Protein AF-0000000070552079 (afdb_homodimer)

Structure (mmCIF, N/CA/C/O backbone):
data_AF-0000000070552079-model_v1
#
loop_
_entity.id
_entity.type
_entity.pdbx_description
1 polymer 'Pyruvate carboxyltransferase domain-containing protein'
#
loop_
_atom_site.group_PDB
_atom_site.id
_atom_site.type_symbol
_atom_site.label_atom_id
_atom_site.label_alt_id
_atom_site.label_comp_id
_atom_site.label_asym_id
_atom_site.label_entity_id
_atom_site.label_seq_id
_atom_site.pdbx_PDB_ins_code
_atom_site.Cartn_x
_atom_site.Cartn_y
_atom_site.Cartn_z
_atom_site.occupancy
_atom_site.B_iso_or_equiv
_atom_site.auth_seq_id
_atom_site.auth_comp_id
_atom_site.auth_asym_id
_atom_site.auth_atom_id
_atom_site.pdbx_PDB_model_num
ATOM 1 N N . MET A 1 1 ? 17.562 -2.775 16.984 1 64.88 1 MET A N 1
ATOM 2 C CA . MET A 1 1 ? 16.312 -2.305 16.375 1 64.88 1 MET A CA 1
ATOM 3 C C . MET A 1 1 ? 15.328 -1.868 17.453 1 64.88 1 MET A C 1
ATOM 5 O O . MET A 1 1 ? 15.227 -2.498 18.5 1 64.88 1 MET A O 1
ATOM 9 N N . ALA A 1 2 ? 14.758 -0.76 17.203 1 71.62 2 ALA A N 1
ATOM 10 C CA . ALA A 1 2 ? 13.82 -0.249 18.203 1 71.62 2 ALA A CA 1
ATOM 11 C C . ALA A 1 2 ? 12.727 -1.27 18.5 1 71.62 2 ALA A C 1
ATOM 13 O O . ALA A 1 2 ? 12.219 -1.928 17.594 1 71.62 2 ALA A O 1
ATOM 14 N N . GLU A 1 3 ? 12.414 -1.335 19.703 1 82.12 3 GLU A N 1
ATOM 15 C CA . GLU A 1 3 ? 11.375 -2.256 20.156 1 82.12 3 GLU A CA 1
ATOM 16 C C . GLU A 1 3 ? 9.984 -1.664 19.953 1 82.12 3 GLU A C 1
ATOM 18 O O . GLU A 1 3 ? 9.797 -0.453 20.078 1 82.12 3 GLU A O 1
ATOM 23 N N . ASN A 1 4 ? 9.047 -2.496 19.641 1 87.38 4 ASN A N 1
ATOM 24 C CA . ASN A 1 4 ? 7.66 -2.072 19.484 1 87.38 4 ASN A CA 1
ATOM 25 C C . ASN A 1 4 ? 7.066 -1.592 20.797 1 87.38 4 ASN A C 1
ATOM 27 O O . ASN A 1 4 ? 7.332 -2.176 21.859 1 87.38 4 ASN A O 1
ATOM 31 N N . ARG A 1 5 ? 6.426 -0.387 20.656 1 84.12 5 ARG A N 1
ATOM 32 C CA . ARG A 1 5 ? 5.668 0.12 21.797 1 84.12 5 ARG A CA 1
ATOM 33 C C . ARG A 1 5 ? 4.219 -0.35 21.734 1 84.12 5 ARG A C 1
ATOM 35 O O . ARG A 1 5 ? 3.33 0.406 21.344 1 84.12 5 ARG A O 1
ATOM 42 N N . GLY A 1 6 ? 3.99 -1.699 21.797 1 79.12 6 GLY A N 1
ATOM 43 C CA . GLY A 1 6 ? 2.684 -2.328 21.703 1 79.12 6 GLY A CA 1
ATOM 44 C C . GLY A 1 6 ? 2.529 -3.213 20.484 1 79.12 6 GLY A C 1
ATOM 45 O O . GLY A 1 6 ? 3.484 -3.412 19.734 1 79.12 6 GLY A O 1
ATOM 46 N N . ASN A 1 7 ? 1.307 -3.807 20.469 1 79.38 7 ASN A N 1
ATOM 47 C CA . ASN A 1 7 ? 0.951 -4.617 19.312 1 79.38 7 ASN A CA 1
ATOM 48 C C . ASN A 1 7 ? -0.339 -4.129 18.656 1 79.38 7 ASN A C 1
ATOM 50 O O . ASN A 1 7 ? -0.848 -3.059 19 1 79.38 7 ASN A O 1
ATOM 54 N N . LEU A 1 8 ? -0.778 -4.777 17.641 1 80.81 8 LEU A N 1
ATOM 55 C CA . LEU A 1 8 ? -1.913 -4.344 16.828 1 80.81 8 LEU A CA 1
ATOM 56 C C . LEU A 1 8 ? -3.162 -4.184 17.688 1 80.81 8 LEU A C 1
ATOM 58 O O . LEU A 1 8 ? -4.055 -3.4 17.344 1 80.81 8 LEU A O 1
ATOM 62 N N . THR A 1 9 ? -3.188 -4.82 18.797 1 79.62 9 THR A N 1
ATOM 63 C CA . THR A 1 9 ? -4.406 -4.812 19.594 1 79.62 9 THR A CA 1
ATOM 64 C C . THR A 1 9 ? -4.258 -3.881 20.797 1 79.62 9 THR A C 1
ATOM 66 O O . THR A 1 9 ? -5.227 -3.631 21.516 1 79.62 9 THR A O 1
ATOM 69 N N . SER A 1 10 ? -3.068 -3.367 20.938 1 83.19 10 SER A N 1
ATOM 70 C CA . SER A 1 10 ? -2.824 -2.521 22.094 1 83.19 10 SER A CA 1
ATOM 71 C C . SER A 1 10 ? -3.383 -1.118 21.891 1 83.19 10 SER A C 1
ATOM 73 O O . SER A 1 10 ? -3.371 -0.6 20.781 1 83.19 10 SER A O 1
ATOM 75 N N . TYR A 1 11 ? -3.869 -0.611 23.031 1 84 11 TYR A N 1
ATOM 76 C CA . TYR A 1 11 ? -4.324 0.774 23.062 1 84 11 TYR A CA 1
ATOM 77 C C . TYR A 1 11 ? -3.18 1.72 23.406 1 84 11 TYR A C 1
ATOM 79 O O . TYR A 1 11 ? -2.5 1.546 24.422 1 84 11 TYR A O 1
ATOM 87 N N . ARG A 1 12 ? -2.93 2.652 22.547 1 88.44 12 ARG A N 1
ATOM 88 C CA . ARG A 1 12 ? -1.963 3.723 22.766 1 88.44 12 ARG A CA 1
ATOM 89 C C . ARG A 1 12 ? -2.66 5.074 22.891 1 88.44 12 ARG A C 1
ATOM 91 O O . ARG A 1 12 ? -3.061 5.672 21.891 1 88.44 12 ARG A O 1
ATOM 98 N N . PRO A 1 13 ? -2.746 5.598 24.062 1 89.81 13 PRO A N 1
ATOM 99 C CA . PRO A 1 13 ? -3.521 6.82 24.297 1 89.81 13 PRO A CA 1
ATOM 100 C C . PRO A 1 13 ? -2.855 8.062 23.703 1 89.81 13 PRO A C 1
ATOM 102 O O . PRO A 1 13 ? -3.512 9.086 23.516 1 89.81 13 PRO A O 1
ATOM 105 N N . ASP A 1 14 ? -1.531 7.984 23.453 1 93.44 14 ASP A N 1
ATOM 106 C CA . ASP A 1 14 ? -0.79 9.148 22.984 1 93.44 14 ASP A CA 1
ATOM 107 C C . ASP A 1 14 ? -0.999 9.375 21.484 1 93.44 14 ASP A C 1
ATOM 109 O O . ASP A 1 14 ? -0.634 10.422 20.953 1 93.44 14 ASP A O 1
ATOM 113 N N . ILE A 1 15 ? -1.646 8.438 20.766 1 96.31 15 ILE A N 1
ATOM 114 C CA . ILE A 1 15 ? -1.804 8.516 19.328 1 96.31 15 ILE A CA 1
ATOM 115 C C . ILE A 1 15 ? -2.82 9.602 18.969 1 96.31 15 ILE A C 1
ATOM 117 O O . ILE A 1 15 ? -3.9 9.656 19.562 1 96.31 15 ILE A O 1
ATOM 121 N N . LYS A 1 16 ? -2.418 10.445 18.062 1 98.19 16 LYS A N 1
ATOM 122 C CA . LYS A 1 16 ? -3.281 11.469 17.484 1 98.19 16 LYS A CA 1
ATOM 123 C C . LYS A 1 16 ? -3.273 11.383 15.961 1 98.19 16 LYS A C 1
ATOM 125 O O . LYS A 1 16 ? -2.268 11 15.359 1 98.19 16 LYS A O 1
ATOM 130 N N . VAL A 1 17 ? -4.426 11.727 15.383 1 98.81 17 VAL A N 1
ATOM 131 C CA . VAL A 1 17 ? -4.547 11.719 13.93 1 98.81 17 VAL A CA 1
ATOM 132 C C . VAL A 1 17 ? -4.723 13.141 13.414 1 98.81 17 VAL A C 1
ATOM 134 O O . VAL A 1 17 ? -5.5 13.922 13.977 1 98.81 17 VAL A O 1
ATOM 137 N N . MET A 1 18 ? -3.924 13.508 12.422 1 98.88 18 MET A N 1
ATOM 138 C CA . MET A 1 18 ? -3.986 14.781 11.719 1 98.88 18 MET A CA 1
ATOM 139 C C . MET A 1 18 ? -4.527 14.602 10.305 1 98.88 18 MET A C 1
ATOM 141 O O . MET A 1 18 ? -3.934 13.891 9.492 1 98.88 18 MET A O 1
ATOM 145 N N . ASP A 1 19 ? -5.652 15.242 10.016 1 98.94 19 ASP A N 1
ATOM 146 C CA . ASP A 1 19 ? -6.184 15.242 8.656 1 98.94 19 ASP A CA 1
ATOM 147 C C . ASP A 1 19 ? -5.562 16.375 7.832 1 98.94 19 ASP A C 1
ATOM 149 O O . ASP A 1 19 ? -5.688 17.547 8.18 1 98.94 19 ASP A O 1
ATOM 153 N N . CYS A 1 20 ? -4.926 15.977 6.773 1 98.81 20 CYS A N 1
ATOM 154 C CA . CYS A 1 20 ? -4.289 16.969 5.914 1 98.81 20 CYS A CA 1
ATOM 155 C C . CYS A 1 20 ? -4.965 17.016 4.547 1 98.81 20 CYS A C 1
ATOM 157 O O . CYS A 1 20 ? -4.344 17.406 3.559 1 98.81 20 CYS A O 1
ATOM 159 N N . THR A 1 21 ? -6.219 16.656 4.422 1 98.94 21 THR A N 1
ATOM 160 C CA . THR A 1 21 ? -6.93 16.531 3.152 1 98.94 21 THR A CA 1
ATOM 161 C C . THR A 1 21 ? -6.945 17.875 2.42 1 98.94 21 THR A C 1
ATOM 163 O O . THR A 1 21 ? -6.605 17.953 1.236 1 98.94 21 THR A O 1
ATOM 166 N N . LEU A 1 22 ? -7.301 18.953 3.092 1 98.88 22 LEU A N 1
ATOM 167 C CA . LEU A 1 22 ? -7.406 20.25 2.447 1 98.88 22 LEU A CA 1
ATOM 168 C C . LEU A 1 22 ? -6.031 20.766 2.037 1 98.88 22 LEU A C 1
ATOM 170 O O . LEU A 1 22 ? -5.848 21.234 0.909 1 98.88 22 LEU A O 1
ATOM 174 N N . ARG A 1 23 ? -5.113 20.641 2.969 1 98.81 23 ARG A N 1
ATOM 175 C CA . ARG A 1 23 ? -3.803 21.219 2.711 1 98.81 23 ARG A CA 1
ATOM 176 C C . ARG A 1 23 ? -3.076 20.469 1.602 1 98.81 23 ARG A C 1
ATOM 178 O O . ARG A 1 23 ? -2.684 21.062 0.597 1 98.81 23 ARG A O 1
ATOM 185 N N . ASP A 1 24 ? -2.908 19.188 1.756 1 98.69 24 ASP A N 1
ATOM 186 C CA . ASP A 1 24 ? -2.158 18.438 0.755 1 98.69 24 ASP A CA 1
ATOM 187 C C . ASP A 1 24 ? -3.004 18.188 -0.494 1 98.69 24 ASP A C 1
ATOM 189 O O . ASP A 1 24 ? -2.486 18.219 -1.612 1 98.69 24 ASP A O 1
ATOM 193 N N . GLY A 1 25 ? -4.312 17.938 -0.3 1 98.56 25 GLY A N 1
ATOM 194 C CA . GLY A 1 25 ? -5.227 17.797 -1.422 1 98.56 25 GLY A CA 1
ATOM 195 C C . GLY A 1 25 ? -5.348 19.047 -2.27 1 98.56 25 GLY A C 1
ATOM 196 O O . GLY A 1 25 ? -5.582 18.953 -3.477 1 98.56 25 GLY A O 1
ATOM 197 N N . GLY A 1 26 ? -5.16 20.203 -1.646 1 98.38 26 GLY A N 1
ATOM 198 C CA . GLY A 1 26 ? -5.203 21.469 -2.361 1 98.38 26 GLY A CA 1
ATOM 199 C C . GLY A 1 26 ? -4.184 21.547 -3.48 1 98.38 26 GLY A C 1
ATOM 200 O O . GLY A 1 26 ? -4.371 22.297 -4.441 1 98.38 26 GLY A O 1
ATOM 201 N N . LEU A 1 27 ? -3.184 20.766 -3.408 1 97.44 27 LEU A N 1
ATOM 202 C CA . LEU A 1 27 ? -2.121 20.797 -4.406 1 97.44 27 LEU A CA 1
ATOM 203 C C . LEU A 1 27 ? -2.582 20.141 -5.707 1 97.44 27 LEU A C 1
ATOM 205 O O . LEU A 1 27 ? -1.94 20.297 -6.746 1 97.44 27 LEU A O 1
ATOM 209 N N . VAL A 1 28 ? -3.707 19.438 -5.691 1 96.69 28 VAL A N 1
ATOM 210 C CA . VAL A 1 28 ? -4.125 18.766 -6.922 1 96.69 28 VAL A CA 1
ATOM 211 C C . VAL A 1 28 ? -5.328 19.5 -7.52 1 96.69 28 VAL A C 1
ATOM 213 O O . VAL A 1 28 ? -5.691 19.266 -8.672 1 96.69 28 VAL A O 1
ATOM 216 N N . ASN A 1 29 ? -5.996 20.391 -6.762 1 96.56 29 ASN A N 1
ATOM 217 C CA . ASN A 1 29 ? -7.148 21.094 -7.301 1 96.56 29 ASN A CA 1
ATOM 218 C C . ASN A 1 29 ? -7.027 22.609 -7.082 1 96.56 29 ASN A C 1
ATOM 220 O O . ASN A 1 29 ? -8.039 23.297 -6.961 1 96.56 29 ASN A O 1
ATOM 224 N N . ASN A 1 30 ? -5.781 23.094 -6.777 1 96.94 30 ASN A N 1
ATOM 225 C CA . ASN A 1 30 ? -5.457 24.516 -6.613 1 96.94 30 ASN A CA 1
ATOM 226 C C . ASN A 1 30 ? -6.184 25.109 -5.418 1 96.94 30 ASN A C 1
ATOM 228 O O . ASN A 1 30 ? -6.594 26.281 -5.461 1 96.94 30 ASN A O 1
ATOM 232 N N . PHE A 1 31 ? -6.488 24.328 -4.441 1 98.25 31 PHE A N 1
ATOM 233 C CA . PHE A 1 31 ? -7.117 24.719 -3.186 1 98.25 31 PHE A CA 1
ATOM 234 C C . PHE A 1 31 ? -8.539 25.219 -3.426 1 98.25 31 PHE A C 1
ATOM 236 O O . PHE A 1 31 ? -9.047 26.047 -2.676 1 98.25 31 PHE A O 1
ATOM 243 N N . GLU A 1 32 ? -9.117 24.672 -4.5 1 96.62 32 GLU A N 1
ATOM 244 C CA . GLU A 1 32 ? -10.492 25.047 -4.828 1 96.62 32 GLU A CA 1
ATOM 245 C C . GLU A 1 32 ? -11.484 24.031 -4.27 1 96.62 32 GLU A C 1
ATOM 247 O O . GLU A 1 32 ? -11.883 23.094 -4.965 1 96.62 32 GLU A O 1
ATOM 252 N N . PHE A 1 33 ? -11.82 24.188 -3.01 1 98.06 33 PHE A N 1
ATOM 253 C CA . PHE A 1 33 ? -12.852 23.406 -2.34 1 98.06 33 PHE A CA 1
ATOM 254 C C . PHE A 1 33 ? -14.062 24.281 -2.018 1 98.06 33 PHE A C 1
ATOM 256 O O . PHE A 1 33 ? -13.914 25.453 -1.642 1 98.06 33 PHE A O 1
ATOM 263 N N . THR A 1 34 ? -15.273 23.734 -2.225 1 97.56 34 THR A N 1
ATOM 264 C CA . THR A 1 34 ? -16.469 24.469 -1.843 1 97.56 34 THR A CA 1
ATOM 265 C C . THR A 1 34 ? -16.578 24.578 -0.324 1 97.56 34 THR A C 1
ATOM 267 O O . THR A 1 34 ? -16.016 23.75 0.401 1 97.56 34 THR A O 1
ATOM 270 N N . ASP A 1 35 ? -17.281 25.562 0.148 1 98.12 35 ASP A N 1
ATOM 271 C CA . ASP A 1 35 ? -17.531 25.688 1.581 1 98.12 35 ASP A CA 1
ATOM 272 C C . ASP A 1 35 ? -18.234 24.469 2.137 1 98.12 35 ASP A C 1
ATOM 274 O O . ASP A 1 35 ? -17.969 24.047 3.266 1 98.12 35 ASP A O 1
ATOM 278 N N . GLU A 1 36 ? -19.109 23.891 1.354 1 98.69 36 GLU A N 1
ATOM 279 C CA . GLU A 1 36 ? -19.828 22.703 1.779 1 98.69 36 GLU A CA 1
ATOM 280 C C . GLU A 1 36 ? -18.875 21.531 1.983 1 98.69 36 GLU A C 1
ATOM 282 O O . GLU A 1 36 ? -18.984 20.797 2.971 1 98.69 36 GLU A O 1
ATOM 287 N N . PHE A 1 37 ? -17.969 21.344 1.025 1 98.81 37 PHE A N 1
ATOM 288 C CA . PHE A 1 37 ? -16.953 20.312 1.141 1 98.81 37 PHE A CA 1
ATOM 289 C C . PHE A 1 37 ? -16.172 20.453 2.439 1 98.81 37 PHE A C 1
ATOM 291 O O . PHE A 1 37 ? -16.016 19.5 3.193 1 98.81 37 PHE A O 1
ATOM 298 N N . VAL A 1 38 ? -15.719 21.672 2.697 1 98.94 38 VAL A N 1
ATOM 299 C CA . VAL A 1 38 ? -14.844 21.938 3.836 1 98.94 38 VAL A CA 1
ATOM 300 C C . VAL A 1 38 ? -15.633 21.781 5.137 1 98.94 38 VAL A C 1
ATOM 302 O O . VAL A 1 38 ? -15.133 21.203 6.105 1 98.94 38 VAL A O 1
ATOM 305 N N . LYS A 1 39 ? -16.828 22.281 5.195 1 98.88 39 LYS A N 1
ATOM 306 C CA . LYS A 1 39 ? -17.672 22.141 6.371 1 98.88 39 LYS A CA 1
ATOM 307 C C . LYS A 1 39 ? -17.984 20.672 6.664 1 98.88 39 LYS A C 1
ATOM 309 O O . LYS A 1 39 ? -17.891 20.234 7.809 1 98.88 39 LYS A O 1
ATOM 314 N N . ASP A 1 40 ? -18.359 19.938 5.613 1 98.94 40 ASP A N 1
ATOM 315 C CA . ASP A 1 40 ? -18.672 18.516 5.781 1 98.94 40 ASP A CA 1
ATOM 316 C C . ASP A 1 40 ? -17.438 17.734 6.242 1 98.94 40 ASP A C 1
ATOM 318 O O . ASP A 1 40 ? -17.547 16.797 7.023 1 98.94 40 ASP A O 1
ATOM 322 N N . LEU A 1 41 ? -16.25 18.109 5.742 1 98.94 41 LEU A N 1
ATOM 323 C CA . LEU A 1 41 ? -15.023 17.453 6.188 1 98.94 41 LEU A CA 1
ATOM 324 C C . LEU A 1 41 ? -14.781 17.719 7.668 1 98.94 41 LEU A C 1
ATOM 326 O O . LEU A 1 41 ? -14.414 16.812 8.414 1 98.94 41 LEU A O 1
ATOM 330 N N . TYR A 1 42 ? -14.945 19.016 8.039 1 98.94 42 TYR A N 1
ATOM 331 C CA . TYR A 1 42 ? -14.797 19.406 9.438 1 98.94 42 TYR A CA 1
ATOM 332 C C . TYR A 1 42 ? -15.727 18.578 10.328 1 98.94 42 TYR A C 1
ATOM 334 O O . TYR A 1 42 ? -15.281 18 11.32 1 98.94 42 TYR A O 1
ATOM 342 N N . GLU A 1 43 ? -16.922 18.469 9.938 1 98.88 43 GLU A N 1
ATOM 343 C CA . GLU A 1 43 ? -17.922 17.734 10.719 1 98.88 43 GLU A CA 1
ATOM 344 C C . GLU A 1 43 ? -17.594 16.234 10.75 1 98.88 43 GLU A C 1
ATOM 346 O O . GLU A 1 43 ? -17.766 15.586 11.781 1 98.88 43 GLU A O 1
ATOM 351 N N . ALA A 1 44 ? -17.188 15.688 9.617 1 98.94 44 ALA A N 1
ATOM 352 C CA . ALA A 1 44 ? -16.797 14.281 9.555 1 98.94 44 ALA A CA 1
ATOM 353 C C . ALA A 1 44 ? -15.625 14 10.477 1 98.94 44 ALA A C 1
ATOM 355 O O . ALA A 1 44 ? -15.609 12.984 11.18 1 98.94 44 ALA A O 1
ATOM 356 N N . ASN A 1 45 ? -14.648 14.875 10.461 1 98.94 45 ASN A N 1
ATOM 357 C CA . ASN A 1 45 ? -13.484 14.711 11.32 1 98.94 45 ASN A CA 1
ATOM 358 C C . ASN A 1 45 ? -13.867 14.758 12.797 1 98.94 45 ASN A C 1
ATOM 360 O O . ASN A 1 45 ? -13.383 13.953 13.602 1 98.94 45 ASN A O 1
ATOM 364 N N . VAL A 1 46 ? -14.695 15.758 13.164 1 98.88 46 VAL A N 1
ATOM 365 C CA . VAL A 1 46 ? -15.164 15.852 14.539 1 98.88 46 VAL A CA 1
ATOM 366 C C . VAL A 1 46 ? -15.844 14.547 14.945 1 98.88 46 VAL A C 1
ATOM 368 O O . VAL A 1 46 ? -15.523 13.969 15.984 1 98.88 46 VAL A O 1
ATOM 371 N N . ALA A 1 47 ? -16.719 14.047 14.102 1 98.81 47 ALA A N 1
ATOM 372 C CA . ALA A 1 47 ? -17.5 12.836 14.383 1 98.81 47 ALA A CA 1
ATOM 373 C C . ALA A 1 47 ? -16.594 11.609 14.414 1 98.81 47 ALA A C 1
ATOM 375 O O . ALA A 1 47 ? -16.859 10.656 15.156 1 98.81 47 ALA A O 1
ATOM 376 N N . ALA A 1 48 ? -15.516 11.586 13.68 1 98.81 48 ALA A N 1
ATOM 377 C CA . ALA A 1 48 ? -14.625 10.438 13.555 1 98.81 48 ALA A CA 1
ATOM 378 C C . ALA A 1 48 ? -13.594 10.414 14.68 1 98.81 48 ALA A C 1
ATOM 380 O O . ALA A 1 48 ? -12.859 9.438 14.836 1 98.81 48 ALA A O 1
ATOM 381 N N . GLY A 1 49 ? -13.516 11.453 15.438 1 98.62 49 GLY A N 1
ATOM 382 C CA . GLY A 1 49 ? -12.586 11.508 16.562 1 98.62 49 GLY A CA 1
ATOM 383 C C . GLY A 1 49 ? -11.188 11.938 16.141 1 98.62 49 GLY A C 1
ATOM 384 O O . GLY A 1 49 ? -10.227 11.695 16.875 1 98.62 49 GLY A O 1
ATOM 385 N N . VAL A 1 50 ? -11.031 12.516 14.992 1 98.81 50 VAL A N 1
ATOM 386 C CA . VAL A 1 50 ? -9.758 13.039 14.516 1 98.81 50 VAL A CA 1
ATOM 387 C C . VAL A 1 50 ? -9.305 14.195 15.406 1 98.81 50 VAL A C 1
ATOM 389 O O . VAL A 1 50 ? -10.125 14.984 15.875 1 98.81 50 VAL A O 1
ATOM 392 N N . ASP A 1 51 ? -8.039 14.305 15.625 1 98.88 51 ASP A N 1
ATOM 393 C CA . ASP A 1 51 ? -7.531 15.234 16.641 1 98.88 51 ASP A CA 1
ATOM 394 C C . ASP A 1 51 ? -7.246 16.609 16.031 1 98.88 51 ASP A C 1
ATOM 396 O O . ASP A 1 51 ? -7.484 17.625 16.656 1 98.88 51 ASP A O 1
ATOM 400 N N . TYR A 1 52 ? -6.707 16.625 14.836 1 98.94 52 TYR A N 1
ATOM 401 C CA . TYR A 1 52 ? -6.344 17.859 14.156 1 98.94 52 TYR A CA 1
ATOM 402 C C . TYR A 1 52 ? -6.844 17.859 12.719 1 98.94 52 TYR A C 1
ATOM 404 O O . TYR A 1 52 ? -6.828 16.828 12.047 1 98.94 52 TYR A O 1
ATOM 412 N N . MET A 1 53 ? -7.281 18.969 12.25 1 98.94 53 MET A N 1
ATOM 413 C CA . MET A 1 53 ? -7.566 19.203 10.836 1 98.94 53 MET A CA 1
ATOM 414 C C . MET A 1 53 ? -6.742 20.359 10.297 1 98.94 53 MET A C 1
ATOM 416 O O . MET A 1 53 ? -6.82 21.484 10.828 1 98.94 53 MET A O 1
ATOM 420 N N . GLU A 1 54 ? -5.992 20.062 9.312 1 98.94 54 GLU A N 1
ATOM 421 C CA . GLU A 1 54 ? -5.168 21.094 8.68 1 98.94 54 GLU A CA 1
ATOM 422 C C . GLU A 1 54 ? -5.887 21.719 7.492 1 98.94 54 GLU A C 1
ATOM 424 O O . GLU A 1 54 ? -6.176 21.047 6.5 1 98.94 54 GLU A O 1
ATOM 429 N N . PHE A 1 55 ? -6.148 22.969 7.508 1 98.5 55 PHE A N 1
ATOM 430 C CA . PHE A 1 55 ? -6.949 23.656 6.504 1 98.5 55 PHE A CA 1
ATOM 431 C C . PHE A 1 55 ? -6.121 23.938 5.254 1 98.5 55 PHE A C 1
ATOM 433 O O . PHE A 1 55 ? -6.594 23.75 4.133 1 98.5 55 PHE A O 1
ATOM 440 N N . GLY A 1 56 ? -4.977 24.484 5.453 1 98.38 56 GLY A N 1
ATOM 441 C CA . GLY A 1 56 ? -4.129 24.828 4.328 1 98.38 56 GLY A CA 1
ATOM 442 C C . GLY A 1 56 ? -2.846 25.531 4.742 1 98.38 56 GLY A C 1
ATOM 443 O O . GLY A 1 56 ? -2.201 25.125 5.711 1 98.38 56 GLY A O 1
ATOM 444 N N . TYR A 1 57 ? -2.502 26.531 3.891 1 98.62 57 TYR A N 1
ATOM 445 C CA . TYR A 1 57 ? -1.243 27.234 4.129 1 98.62 57 TYR A CA 1
ATOM 446 C C . TYR A 1 57 ? -1.49 28.656 4.605 1 98.62 57 TYR A C 1
ATOM 448 O O . TYR A 1 57 ? -2.58 29.203 4.418 1 98.62 57 TYR A O 1
ATOM 456 N N . LYS A 1 58 ? -0.508 29.141 5.324 1 98.56 58 LYS A N 1
ATOM 457 C CA . LYS A 1 58 ? -0.354 30.578 5.461 1 98.56 58 LYS A CA 1
ATOM 458 C C . LYS A 1 58 ? 0.597 31.141 4.406 1 98.56 58 LYS A C 1
ATOM 460 O O . LYS A 1 58 ? 1.665 31.656 4.734 1 98.56 58 LYS A O 1
ATOM 465 N N . ALA A 1 59 ? 0.123 31.094 3.182 1 98.5 59 ALA A N 1
ATOM 466 C CA . ALA A 1 59 ? 0.958 31.516 2.064 1 98.5 59 ALA A CA 1
ATOM 467 C C . ALA A 1 59 ? 1.072 33.031 2.018 1 98.5 59 ALA A C 1
ATOM 469 O O . ALA A 1 59 ? 0.092 33.75 2.256 1 98.5 59 ALA A O 1
ATOM 470 N N . ASP A 1 60 ? 2.26 33.5 1.731 1 98.12 60 ASP A N 1
ATOM 471 C CA . ASP A 1 60 ? 2.504 34.938 1.605 1 98.12 60 ASP A CA 1
ATOM 472 C C . ASP A 1 60 ? 1.864 35.469 0.336 1 98.12 60 ASP A C 1
ATOM 474 O O . ASP A 1 60 ? 2.254 35.125 -0.774 1 98.12 60 ASP A O 1
ATOM 478 N N . LYS A 1 61 ? 0.987 36.406 0.519 1 96.5 61 LYS A N 1
ATOM 479 C CA . LYS A 1 61 ? 0.255 36.969 -0.614 1 96.5 61 LYS A CA 1
ATOM 480 C C . LYS A 1 61 ? 1.18 37.781 -1.518 1 96.5 61 LYS A C 1
ATOM 482 O O . LYS A 1 61 ? 0.833 38.062 -2.662 1 96.5 61 LYS A O 1
ATOM 487 N N . ASP A 1 62 ? 2.334 38.156 -1.011 1 96.75 62 ASP A N 1
ATOM 488 C CA . ASP A 1 62 ? 3.309 38.875 -1.828 1 96.75 62 ASP A CA 1
ATOM 489 C C . ASP A 1 62 ? 4.039 37.938 -2.773 1 96.75 62 ASP A C 1
ATOM 491 O O . ASP A 1 62 ? 4.652 38.375 -3.75 1 96.75 62 ASP A O 1
ATOM 495 N N . ILE A 1 63 ? 4 36.688 -2.439 1 96.94 63 ILE A N 1
ATOM 496 C CA . ILE A 1 63 ? 4.664 35.656 -3.23 1 96.94 63 ILE A CA 1
ATOM 497 C C . ILE A 1 63 ? 3.641 34.938 -4.098 1 96.94 63 ILE A C 1
ATOM 499 O O . ILE A 1 63 ? 3.91 34.625 -5.262 1 96.94 63 ILE A O 1
ATOM 503 N N . PHE A 1 64 ? 2.451 34.656 -3.521 1 97.38 64 PHE A N 1
ATOM 504 C CA . PHE A 1 64 ? 1.396 33.938 -4.207 1 97.38 64 PHE A CA 1
ATOM 505 C C . PHE A 1 64 ? 0.199 34.844 -4.488 1 97.38 64 PHE A C 1
ATOM 507 O O . PHE A 1 64 ? -0.355 35.438 -3.568 1 97.38 64 PHE A O 1
ATOM 514 N N . ASP A 1 65 ? -0.229 34.844 -5.715 1 96.94 65 ASP A N 1
ATOM 515 C CA . ASP A 1 65 ? -1.378 35.656 -6.121 1 96.94 65 ASP A CA 1
ATOM 516 C C . ASP A 1 65 ? -2.686 35.031 -5.656 1 96.94 65 ASP A C 1
ATOM 518 O O . ASP A 1 65 ? -3.008 33.906 -6.039 1 96.94 65 ASP A O 1
ATOM 522 N N . GLU A 1 66 ? -3.422 35.656 -4.875 1 95.81 66 GLU A N 1
ATOM 523 C CA . GLU A 1 66 ? -4.668 35.156 -4.316 1 95.81 66 GLU A CA 1
ATOM 524 C C . GLU A 1 66 ? -5.676 34.844 -5.414 1 95.81 66 GLU A C 1
ATOM 526 O O . GLU A 1 66 ? -6.629 34.094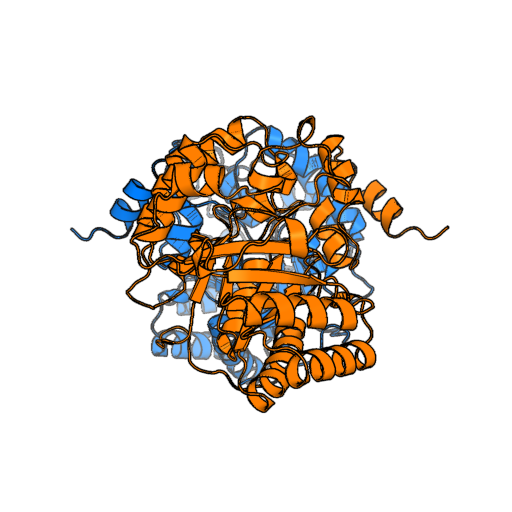 -5.188 1 95.81 66 GLU A O 1
ATOM 531 N N . LYS A 1 67 ? -5.527 35.406 -6.672 1 95.19 67 LYS A N 1
ATOM 532 C CA . LYS A 1 67 ? -6.438 35.156 -7.785 1 95.19 67 LYS A CA 1
ATOM 533 C C . LYS A 1 67 ? -6.16 33.812 -8.43 1 95.19 67 LYS A C 1
ATOM 535 O O . LYS A 1 67 ? -7 33.25 -9.148 1 95.19 67 LYS A O 1
ATOM 540 N N . GLU A 1 68 ? -5.043 33.25 -8.031 1 96.75 68 GLU A N 1
ATOM 541 C CA . GLU A 1 68 ? -4.609 32.031 -8.719 1 96.75 68 GLU A CA 1
ATOM 542 C C . GLU A 1 68 ? -4.906 30.797 -7.887 1 96.75 68 GLU A C 1
ATOM 544 O O . GLU A 1 68 ? -4.836 29.672 -8.391 1 96.75 68 GLU A O 1
ATOM 549 N N . PHE A 1 69 ? -5.289 30.984 -6.664 1 97.69 69 PHE A N 1
ATOM 550 C CA . PHE A 1 69 ? -5.496 29.859 -5.754 1 97.69 69 PHE A CA 1
ATOM 551 C C . PHE A 1 69 ? -6.801 30.031 -4.984 1 97.69 69 PHE A C 1
ATOM 553 O O . PHE A 1 69 ? -7.285 31.141 -4.805 1 97.69 69 PHE A O 1
ATOM 560 N N . GLY A 1 70 ? -7.359 28.891 -4.574 1 97.88 70 GLY A N 1
ATOM 561 C CA . GLY A 1 70 ? -8.453 28.953 -3.617 1 97.88 70 GLY A CA 1
ATOM 562 C C . GLY A 1 70 ? -8.047 29.531 -2.275 1 97.88 70 GLY A C 1
ATOM 563 O O . GLY A 1 70 ? -6.859 29.609 -1.964 1 97.88 70 GLY A O 1
ATOM 564 N N . LYS A 1 71 ? -8.961 29.891 -1.454 1 97.88 71 LYS A N 1
ATOM 565 C CA . LYS A 1 71 ? -8.742 30.688 -0.248 1 97.88 71 LYS A CA 1
ATOM 566 C C . LYS A 1 71 ? -7.984 29.875 0.805 1 97.88 71 LYS A C 1
ATOM 568 O O . LYS A 1 71 ? -7.312 30.453 1.666 1 97.88 71 LYS A O 1
ATOM 573 N N . TRP A 1 72 ? -7.965 28.594 0.683 1 98.5 72 TRP A N 1
ATOM 574 C CA . TRP A 1 72 ? -7.332 27.766 1.704 1 98.5 72 TRP A CA 1
ATOM 575 C C . TRP A 1 72 ? -5.816 27.766 1.545 1 98.5 72 TRP A C 1
ATOM 577 O O . TRP A 1 72 ? -5.09 27.328 2.438 1 98.5 72 TRP A O 1
ATOM 587 N N . LYS A 1 73 ? -5.301 28.266 0.409 1 98.5 73 LYS A N 1
ATOM 588 C CA . LYS A 1 73 ? -3.873 28.516 0.252 1 98.5 73 LYS A CA 1
ATOM 589 C C . LYS A 1 73 ? -3.4 29.609 1.208 1 98.5 73 LYS A C 1
ATOM 591 O O . LYS A 1 73 ? -2.215 29.688 1.536 1 98.5 73 LYS A O 1
ATOM 596 N N . PHE A 1 74 ? -4.301 30.406 1.693 1 98.44 74 PHE A N 1
ATOM 597 C CA . PHE A 1 74 ? -3.949 31.562 2.504 1 98.44 74 PHE A CA 1
ATOM 598 C C . PHE A 1 74 ? -4.52 31.438 3.91 1 98.44 74 PHE A C 1
ATOM 600 O O . PHE A 1 74 ? -3.975 32 4.859 1 98.44 74 PHE A O 1
ATOM 607 N N . CYS A 1 75 ? -5.562 30.75 4.078 1 98.19 75 CYS A N 1
ATOM 608 C CA . CYS A 1 75 ? -6.223 30.438 5.34 1 98.19 75 CYS A CA 1
ATOM 609 C C . CYS A 1 75 ? -6.363 31.688 6.207 1 98.19 75 CYS A C 1
ATOM 611 O O . CYS A 1 75 ? -5.957 31.688 7.371 1 98.19 75 CYS A O 1
ATOM 613 N N . LYS A 1 76 ? -7.105 32.656 5.691 1 97.69 76 LYS A N 1
ATOM 614 C CA . LYS A 1 76 ? -7.43 33.844 6.488 1 97.69 76 LYS A CA 1
ATOM 615 C C . LYS A 1 76 ? -8.359 33.469 7.645 1 97.69 76 LYS A C 1
ATOM 617 O O . LYS A 1 76 ? -9.188 32.562 7.523 1 97.69 76 LYS A O 1
ATOM 622 N N . GLU A 1 77 ? -8.172 34.25 8.742 1 97.75 77 GLU A N 1
ATOM 623 C CA . GLU A 1 77 ? -8.938 34 9.961 1 97.75 77 GLU A CA 1
ATOM 624 C C . GLU A 1 77 ? -10.43 33.969 9.672 1 97.75 77 GLU A C 1
ATOM 626 O O . GLU A 1 77 ? -11.141 33.062 10.133 1 97.75 77 GLU A O 1
ATOM 631 N N . GLU A 1 78 ? -10.914 34.906 8.914 1 97.69 78 GLU A N 1
ATOM 632 C CA . GLU A 1 78 ? -12.344 35 8.648 1 97.69 78 GLU A CA 1
ATOM 633 C C . GLU A 1 78 ? -12.852 33.812 7.844 1 97.69 78 GLU A C 1
ATOM 635 O O . GLU A 1 78 ? -13.992 33.375 8.023 1 97.69 78 GLU A O 1
ATOM 640 N N . ASP A 1 79 ? -12.062 33.281 6.926 1 98.12 79 ASP A N 1
ATOM 641 C CA . ASP A 1 79 ? -12.445 32.125 6.121 1 98.12 79 ASP A CA 1
ATOM 642 C C . ASP A 1 79 ? -12.578 30.875 6.984 1 98.12 79 ASP A C 1
ATOM 644 O O . ASP A 1 79 ? -13.523 30.109 6.828 1 98.12 79 ASP A O 1
ATOM 648 N N . ILE A 1 80 ? -11.609 30.688 7.895 1 98.69 80 ILE A N 1
ATOM 649 C CA . ILE A 1 80 ? -11.656 29.531 8.789 1 98.69 80 ILE A CA 1
ATOM 650 C C . ILE A 1 80 ? -12.852 29.641 9.727 1 98.69 80 ILE A C 1
ATOM 652 O O . ILE A 1 80 ? -13.602 28.688 9.906 1 98.69 80 ILE A O 1
ATOM 656 N N . ARG A 1 81 ? -13.086 30.875 10.289 1 98.44 81 ARG A N 1
ATOM 657 C CA . ARG A 1 81 ? -14.195 31.094 11.219 1 98.44 81 ARG A CA 1
ATOM 658 C C . ARG A 1 81 ? -15.539 30.875 10.531 1 98.44 81 ARG A C 1
ATOM 660 O O . ARG A 1 81 ? -16.5 30.438 11.164 1 98.44 81 ARG A O 1
ATOM 667 N N . ALA A 1 82 ? -15.586 31.188 9.25 1 98.44 82 ALA A N 1
ATOM 668 C CA . ALA A 1 82 ? -16.828 30.984 8.5 1 98.44 82 ALA A CA 1
ATOM 669 C C . ALA A 1 82 ? -17.203 29.5 8.453 1 98.44 82 ALA A C 1
ATOM 671 O O . ALA A 1 82 ? -18.375 29.156 8.297 1 98.44 82 ALA A O 1
ATOM 672 N N . ILE A 1 83 ? -16.234 28.641 8.609 1 98.62 83 ILE A N 1
ATOM 673 C CA . ILE A 1 83 ? -16.469 27.203 8.562 1 98.62 83 ILE A CA 1
ATOM 674 C C . ILE A 1 83 ? -16.719 26.672 9.969 1 98.62 83 ILE A C 1
ATOM 676 O O . ILE A 1 83 ? -17.688 25.953 10.203 1 98.62 83 ILE A O 1
ATOM 680 N N . VAL A 1 84 ? -15.922 27.094 10.961 1 98.62 84 VAL A N 1
ATOM 681 C CA . VAL A 1 84 ? -15.867 26.359 12.219 1 98.62 84 VAL A CA 1
ATOM 682 C C . VAL A 1 84 ? -16.453 27.203 13.344 1 98.62 84 VAL A C 1
ATOM 684 O O . VAL A 1 84 ? -16.594 26.734 14.469 1 98.62 84 VAL A O 1
ATOM 687 N N . GLY A 1 85 ? -16.812 28.469 13.07 1 98.19 85 GLY A N 1
ATOM 688 C CA . GLY A 1 85 ? -17.172 29.391 14.141 1 98.19 85 GLY A CA 1
ATOM 689 C C . GLY A 1 85 ? -16.047 29.594 15.141 1 98.19 85 GLY A C 1
ATOM 690 O O . GLY A 1 85 ? -14.922 29.906 14.766 1 98.19 85 GLY A O 1
ATOM 691 N N . GLU A 1 86 ? -16.312 29.375 16.391 1 97.94 86 GLU A N 1
ATOM 692 C CA . GLU A 1 86 ? -15.289 29.484 17.438 1 97.94 86 GLU A CA 1
ATOM 693 C C . GLU A 1 86 ? -14.68 28.125 17.75 1 97.94 86 GLU A C 1
ATOM 695 O O . GLU A 1 86 ? -13.883 28 18.688 1 97.94 86 GLU A O 1
ATOM 700 N N . ASN A 1 87 ? -14.992 27.156 16.922 1 98.25 87 ASN A N 1
ATOM 701 C CA . ASN A 1 87 ? -14.492 25.797 17.031 1 98.25 87 ASN A CA 1
ATOM 702 C C . ASN A 1 87 ? -14.711 25.219 18.422 1 98.25 87 ASN A C 1
ATOM 704 O O . ASN A 1 87 ? -13.758 24.781 19.078 1 98.25 87 ASN A O 1
ATOM 708 N N . ASP A 1 88 ? -15.93 25.156 18.875 1 97.19 88 ASP A N 1
ATOM 709 C CA . ASP A 1 88 ? -16.266 24.594 20.172 1 97.19 88 ASP A CA 1
ATOM 710 C C . ASP A 1 88 ? -16.375 23.078 20.109 1 97.19 88 ASP A C 1
ATOM 712 O O . ASP A 1 88 ? -17.422 22.5 20.453 1 97.19 88 ASP A O 1
ATOM 716 N N . THR A 1 89 ? -15.352 22.375 19.609 1 98.19 89 THR A N 1
ATOM 717 C CA . THR A 1 89 ? -15.234 20.922 19.516 1 98.19 89 THR A CA 1
ATOM 718 C C . THR A 1 89 ? -13.844 20.469 19.953 1 98.19 89 THR A C 1
ATOM 720 O O . THR A 1 89 ? -12.945 21.281 20.141 1 98.19 89 THR A O 1
ATOM 723 N N . PRO A 1 90 ? -13.695 19.156 20.188 1 98 90 PRO A N 1
ATOM 724 C CA . PRO A 1 90 ? -12.375 18.656 20.578 1 98 90 PRO A CA 1
ATOM 725 C C . PRO A 1 90 ? -11.367 18.688 19.438 1 98 90 PRO A C 1
ATOM 727 O O . PRO A 1 90 ? -10.164 18.516 19.656 1 98 90 PRO A O 1
ATOM 730 N N . LEU A 1 91 ? -11.852 18.875 18.219 1 98.81 91 LEU A N 1
ATOM 731 C CA . LEU A 1 91 ? -10.969 18.922 17.062 1 98.81 91 LEU A CA 1
ATOM 732 C C . LEU A 1 91 ? -10.172 20.219 17.031 1 98.81 91 LEU A C 1
ATOM 734 O O . LEU A 1 91 ? -10.75 21.297 17.094 1 98.81 91 LEU A O 1
ATOM 738 N N . LYS A 1 92 ? -8.898 20.094 16.906 1 98.88 92 LYS A N 1
ATOM 739 C CA . LYS A 1 92 ? -8.047 21.281 16.828 1 98.88 92 LYS A CA 1
ATOM 740 C C . LYS A 1 92 ? -7.777 21.672 15.383 1 98.88 92 LYS A C 1
ATOM 742 O O . LYS A 1 92 ? -7.66 20.812 14.516 1 98.88 92 LYS A O 1
ATOM 747 N N . ILE A 1 93 ? -7.613 22.984 15.164 1 98.88 93 ILE A N 1
ATOM 748 C CA . ILE A 1 93 ? -7.414 23.531 13.828 1 98.88 93 ILE A CA 1
ATOM 749 C C . ILE A 1 93 ? -5.93 23.828 13.602 1 98.88 93 ILE A C 1
ATOM 751 O O . ILE A 1 93 ? -5.273 24.406 14.469 1 98.88 93 ILE A O 1
ATOM 755 N N . SER A 1 94 ? -5.426 23.344 12.453 1 98.88 94 SER A N 1
ATOM 756 C CA . SER A 1 94 ? -4.016 23.562 12.133 1 98.88 94 SER A CA 1
ATOM 757 C C . SER A 1 94 ? -3.857 24.25 10.773 1 98.88 94 SER A C 1
ATOM 759 O O . SER A 1 94 ? -4.773 24.219 9.953 1 98.88 94 SER A O 1
ATOM 761 N N . VAL A 1 95 ? -2.746 24.938 10.562 1 98.88 95 VAL A N 1
ATOM 762 C CA . VAL A 1 95 ? -2.303 25.5 9.297 1 98.88 95 VAL A CA 1
ATOM 763 C C . VAL A 1 95 ? -0.807 25.25 9.117 1 98.88 95 VAL A C 1
ATOM 765 O O . VAL A 1 95 ? -0.087 25.016 10.086 1 98.88 95 VAL A O 1
ATOM 768 N N . MET A 1 96 ? -0.41 25.312 7.891 1 98.88 96 MET A N 1
ATOM 769 C CA . MET A 1 96 ? 1.014 25.141 7.613 1 98.88 96 MET A CA 1
ATOM 770 C C . MET A 1 96 ? 1.662 26.469 7.258 1 98.88 96 MET A C 1
ATOM 772 O O . MET A 1 96 ? 1.081 27.281 6.523 1 98.88 96 MET A O 1
ATOM 776 N N . ALA A 1 97 ? 2.779 26.703 7.809 1 98.75 97 ALA A N 1
ATOM 777 C CA . ALA A 1 97 ? 3.615 27.859 7.5 1 98.75 97 ALA A CA 1
ATOM 778 C C . ALA A 1 97 ? 4.961 27.422 6.926 1 98.75 97 ALA A C 1
ATOM 780 O O . ALA A 1 97 ? 5.793 26.859 7.633 1 98.75 97 ALA A O 1
ATOM 781 N N . ASP A 1 98 ? 5.23 27.766 5.711 1 97.94 98 ASP A N 1
ATOM 782 C CA . ASP A 1 98 ? 6.473 27.406 5.035 1 97.94 98 ASP A CA 1
ATOM 783 C C . ASP A 1 98 ? 7.562 28.453 5.289 1 97.94 98 ASP A C 1
ATOM 785 O O . ASP A 1 98 ? 7.367 29.641 5.012 1 97.94 98 ASP A O 1
ATOM 789 N N . VAL A 1 99 ? 8.695 27.953 5.691 1 98 99 VAL A N 1
ATOM 790 C CA . VAL A 1 99 ? 9.844 28.844 5.828 1 98 99 VAL A CA 1
ATOM 791 C C . VAL A 1 99 ? 10.141 29.5 4.488 1 98 99 VAL A C 1
ATOM 793 O O . VAL A 1 99 ? 10.258 28.828 3.461 1 98 99 VAL A O 1
ATOM 796 N N . GLY A 1 100 ? 10.164 30.766 4.512 1 96.44 100 GLY A N 1
ATOM 797 C CA . GLY A 1 100 ? 10.492 31.531 3.318 1 96.44 100 GLY A CA 1
ATOM 798 C C . GLY A 1 100 ? 9.281 31.828 2.455 1 96.44 100 GLY A C 1
ATOM 799 O O . GLY A 1 100 ? 9.367 32.594 1.498 1 96.44 100 GLY A O 1
ATOM 800 N N . ARG A 1 101 ? 8.125 31.328 2.752 1 97.81 101 ARG A N 1
ATOM 801 C CA . ARG A 1 101 ? 6.949 31.516 1.91 1 97.81 101 ARG A CA 1
ATOM 802 C C . ARG A 1 101 ? 5.754 31.969 2.738 1 97.81 101 ARG A C 1
ATOM 804 O O . ARG A 1 101 ? 4.617 31.969 2.254 1 97.81 101 ARG A O 1
ATOM 811 N N . THR A 1 102 ? 5.949 32.156 3.963 1 98.25 102 THR A N 1
ATOM 812 C CA . THR A 1 102 ? 4.969 32.688 4.898 1 98.25 102 THR A CA 1
ATOM 813 C C . THR A 1 102 ? 5.492 33.969 5.559 1 98.25 102 THR A C 1
ATOM 815 O O . THR A 1 102 ? 6.633 34 6.027 1 98.25 102 THR A O 1
ATOM 818 N N . ASN A 1 103 ? 4.707 35.031 5.523 1 97.69 103 ASN A N 1
ATOM 819 C CA . ASN A 1 103 ? 4.984 36.188 6.332 1 97.69 103 ASN A CA 1
ATOM 820 C C . ASN A 1 103 ? 4.402 36.062 7.734 1 97.69 103 ASN A C 1
ATOM 822 O O . ASN A 1 103 ? 3.299 36.562 8 1 97.69 103 ASN A O 1
ATOM 826 N N . MET A 1 104 ? 5.156 35.469 8.656 1 95.81 104 MET A N 1
ATOM 827 C CA . MET A 1 104 ? 4.637 35.062 9.961 1 95.81 104 MET A CA 1
ATOM 828 C C . MET A 1 104 ? 4.219 36.281 10.781 1 95.81 104 MET A C 1
ATOM 830 O O . MET A 1 104 ? 3.213 36.219 11.492 1 95.81 104 MET A O 1
ATOM 834 N N . LYS A 1 105 ? 4.926 37.406 10.711 1 95.31 105 LYS A N 1
ATOM 835 C CA . LYS A 1 105 ? 4.617 38.594 11.5 1 95.31 105 LYS A CA 1
ATOM 836 C C . LYS A 1 105 ? 3.307 39.25 11.047 1 95.31 105 LYS A C 1
ATOM 838 O O . LYS A 1 105 ? 2.547 39.75 11.867 1 95.31 105 LYS A O 1
ATOM 843 N N . ARG A 1 106 ? 3.072 39.094 9.82 1 96 106 ARG A N 1
ATOM 844 C CA . ARG A 1 106 ? 1.868 39.719 9.266 1 96 106 ARG A CA 1
ATOM 845 C C . ARG A 1 106 ? 0.681 38.75 9.352 1 96 106 ARG A C 1
ATOM 847 O O . ARG A 1 106 ? -0.445 39.188 9.617 1 96 106 ARG A O 1
ATOM 854 N N . ASP A 1 107 ? 0.878 37.5 9.102 1 95.5 107 ASP A N 1
ATOM 855 C CA . ASP A 1 107 ? -0.225 36.625 8.734 1 95.5 107 ASP A CA 1
ATOM 856 C C . ASP A 1 107 ? -0.569 35.656 9.875 1 95.5 107 ASP A C 1
ATOM 858 O O . ASP A 1 107 ? -1.546 34.906 9.789 1 95.5 107 ASP A O 1
ATOM 862 N N . ILE A 1 108 ? 0.186 35.688 10.953 1 96.75 108 ILE A N 1
ATOM 863 C CA . ILE A 1 108 ? -0.106 34.844 12.102 1 96.75 108 ILE A CA 1
ATOM 864 C C . ILE A 1 108 ? -0.33 35.688 13.344 1 96.75 108 ILE A C 1
ATOM 866 O O . ILE A 1 108 ? 0.628 36.125 13.984 1 96.75 108 ILE A O 1
ATOM 870 N N . PRO A 1 109 ? -1.56 35.938 13.656 1 97.38 109 PRO A N 1
ATOM 871 C CA . PRO A 1 109 ? -1.859 36.719 14.859 1 97.38 109 PRO A CA 1
ATOM 872 C C . PRO A 1 109 ? -1.614 35.938 16.141 1 97.38 109 PRO A C 1
ATOM 874 O O . PRO A 1 109 ? -1.371 34.719 16.094 1 97.38 109 PRO A O 1
ATOM 877 N N . PRO A 1 110 ? -1.648 36.656 17.297 1 98.06 110 PRO A N 1
ATOM 878 C CA . PRO A 1 110 ? -1.562 35.906 18.547 1 98.06 110 PRO A CA 1
ATOM 879 C C . PRO A 1 110 ? -2.664 34.844 18.688 1 98.06 110 PRO A C 1
ATOM 881 O O . PRO A 1 110 ? -3.805 35.094 18.281 1 98.06 110 PRO A O 1
ATOM 884 N N . LYS A 1 111 ? -2.303 33.781 19.25 1 98.38 111 LYS A N 1
ATOM 885 C CA . LYS A 1 111 ? -3.236 32.656 19.391 1 98.38 111 LYS A CA 1
ATOM 886 C C . LYS A 1 111 ? -4.543 33.125 20.031 1 98.38 111 LYS A C 1
ATOM 888 O O . LYS A 1 111 ? -5.617 32.625 19.703 1 98.38 111 LYS A O 1
ATOM 893 N N . SER A 1 112 ? -4.531 34.062 20.969 1 97.81 112 SER A N 1
ATOM 894 C CA . SER A 1 112 ? -5.699 34.562 21.688 1 97.81 112 SER A CA 1
ATOM 895 C C . SER A 1 112 ? -6.703 35.188 20.734 1 97.81 112 SER A C 1
ATOM 897 O O . SER A 1 112 ? -7.875 35.375 21.078 1 97.81 112 SER A O 1
ATOM 899 N N . GLU A 1 113 ? -6.242 35.5 19.547 1 97.69 113 GLU A N 1
ATOM 900 C CA . GLU A 1 113 ? -7.102 36.156 18.578 1 97.69 113 GLU A CA 1
ATOM 901 C C . GLU A 1 113 ? -7.438 35.25 17.406 1 97.69 113 GLU A C 1
ATOM 903 O O . GLU A 1 113 ? -8.07 35.656 16.438 1 97.69 113 GLU A O 1
ATOM 908 N N . SER A 1 114 ? -7.066 34.031 17.5 1 98.31 114 SER A N 1
ATOM 909 C CA . SER A 1 114 ? -7.203 33.094 16.375 1 98.31 114 SER A CA 1
ATOM 910 C C . SER A 1 114 ? -7.922 31.828 16.797 1 98.31 114 SER A C 1
ATOM 912 O O . SER A 1 114 ? -7.762 31.359 17.922 1 98.31 114 SER A O 1
ATOM 914 N N . VAL A 1 115 ? -8.656 31.219 15.852 1 98.38 115 VAL A N 1
ATOM 915 C CA . VAL A 1 115 ? -9.297 29.938 16.094 1 98.38 115 VAL A CA 1
ATOM 916 C C . VAL A 1 115 ? -8.336 28.797 15.734 1 98.38 115 VAL A C 1
ATOM 918 O O . VAL A 1 115 ? -8.57 27.641 16.094 1 98.38 115 VAL A O 1
ATOM 921 N N . VAL A 1 116 ? -7.215 29.109 15.133 1 98.75 116 VAL A N 1
ATOM 922 C CA . VAL A 1 116 ? -6.172 28.125 14.836 1 98.75 116 VAL A CA 1
ATOM 923 C C . VAL A 1 116 ? -5.465 27.719 16.125 1 98.75 116 VAL A C 1
ATOM 925 O O . VAL A 1 116 ? -5.18 28.562 16.984 1 98.75 116 VAL A O 1
ATOM 928 N N . ASP A 1 117 ? -5.215 26.422 16.234 1 98.81 117 ASP A N 1
ATOM 929 C CA . ASP A 1 117 ? -4.602 25.891 17.453 1 98.81 117 ASP A CA 1
ATOM 930 C C . ASP A 1 117 ? -3.131 25.547 17.234 1 98.81 117 ASP A C 1
ATOM 932 O O . ASP A 1 117 ? -2.314 25.672 18.141 1 98.81 117 ASP A O 1
ATOM 936 N N . MET A 1 118 ? -2.816 25.109 16.047 1 98.88 118 MET A N 1
ATOM 937 C CA . MET A 1 118 ? -1.487 24.578 15.773 1 98.88 118 MET A CA 1
ATOM 938 C C . MET A 1 118 ? -0.929 25.141 14.469 1 98.88 118 MET A C 1
ATOM 940 O O . MET A 1 118 ? -1.652 25.266 13.484 1 98.88 118 MET A O 1
ATOM 944 N N . VAL A 1 119 ? 0.307 25.562 14.5 1 98.88 119 VAL A N 1
ATOM 945 C CA . VAL A 1 119 ? 1.04 25.938 13.297 1 98.88 119 VAL A CA 1
ATOM 946 C C . VAL A 1 119 ? 2.1 24.891 12.984 1 98.88 119 VAL A C 1
ATOM 948 O O . VAL A 1 119 ? 2.941 24.578 13.828 1 98.88 119 VAL A O 1
ATOM 951 N N . ARG A 1 120 ? 2.041 24.312 11.805 1 98.88 120 ARG A N 1
ATOM 952 C CA . ARG A 1 120 ? 3.045 23.375 11.336 1 98.88 120 ARG A CA 1
ATOM 953 C C . ARG A 1 120 ? 4.082 24.062 10.453 1 98.88 120 ARG A C 1
ATOM 955 O O . ARG A 1 120 ? 3.766 24.516 9.352 1 98.88 120 ARG A O 1
ATOM 962 N N . VAL A 1 121 ? 5.273 24.125 10.977 1 98.88 121 VAL A N 1
ATOM 963 C CA . VAL A 1 121 ? 6.352 24.797 10.25 1 98.88 121 VAL A CA 1
ATOM 964 C C . VAL A 1 121 ? 7.035 23.797 9.312 1 98.88 121 VAL A C 1
ATOM 966 O O . VAL A 1 121 ? 7.488 22.734 9.742 1 98.88 121 VAL A O 1
ATOM 969 N N . ALA A 1 122 ? 7.07 24.125 8.055 1 98.5 122 ALA A N 1
ATOM 970 C CA . ALA A 1 122 ? 7.742 23.281 7.062 1 98.5 122 ALA A CA 1
ATOM 971 C C . ALA A 1 122 ? 9.094 23.875 6.66 1 98.5 122 ALA A C 1
ATOM 973 O O . ALA A 1 122 ? 9.195 25.078 6.41 1 98.5 122 ALA A O 1
ATOM 974 N N . THR A 1 123 ? 10.078 23.016 6.602 1 98.06 123 THR A N 1
ATOM 975 C CA . THR A 1 123 ? 11.43 23.5 6.328 1 98.06 123 THR A CA 1
ATOM 976 C C . THR A 1 123 ? 12.25 22.438 5.609 1 98.06 123 THR A C 1
ATOM 978 O O . THR A 1 123 ? 11.891 21.25 5.621 1 98.06 123 THR A O 1
ATOM 981 N N . TYR A 1 124 ? 13.305 22.906 4.957 1 96.19 124 TYR A N 1
ATOM 982 C CA . TYR A 1 124 ? 14.367 22.031 4.484 1 96.19 124 TYR A CA 1
ATOM 983 C C . TYR A 1 124 ? 15.547 22.031 5.453 1 96.19 124 TYR A C 1
ATOM 985 O O . TYR A 1 124 ? 15.633 22.891 6.328 1 96.19 124 TYR A O 1
ATOM 993 N N . ILE A 1 125 ? 16.391 21.094 5.246 1 94.44 125 ILE A N 1
ATOM 994 C CA . ILE A 1 125 ? 17.5 20.906 6.16 1 94.44 125 ILE A CA 1
ATOM 995 C C . ILE A 1 125 ? 18.391 22.156 6.152 1 94.44 125 ILE A C 1
ATOM 997 O O . ILE A 1 125 ? 18.938 22.547 7.184 1 94.44 125 ILE A O 1
ATOM 1001 N N . ASN A 1 126 ? 18.469 22.781 5.043 1 93.31 126 ASN A N 1
ATOM 1002 C CA . ASN A 1 126 ? 19.375 23.922 4.926 1 93.31 126 ASN A CA 1
ATOM 1003 C C . ASN A 1 126 ? 18.75 25.188 5.504 1 93.31 126 ASN A C 1
ATOM 1005 O O . ASN A 1 126 ? 19.391 26.25 5.539 1 93.31 126 ASN A O 1
ATOM 1009 N N . THR A 1 127 ? 17.5 25.156 6 1 96.81 127 THR A N 1
ATOM 1010 C CA . THR A 1 127 ? 16.844 26.328 6.543 1 96.81 127 THR A CA 1
ATOM 1011 C C . THR A 1 127 ? 16.375 26.078 7.977 1 96.81 127 THR A C 1
ATOM 1013 O O . THR A 1 127 ? 15.422 26.703 8.445 1 96.81 127 THR A O 1
ATOM 1016 N N . ILE A 1 128 ? 17.016 25.188 8.633 1 97.12 128 ILE A N 1
ATOM 1017 C CA . ILE A 1 128 ? 16.641 24.766 9.977 1 97.12 128 ILE A CA 1
ATOM 1018 C C . ILE A 1 128 ? 16.688 25.969 10.93 1 97.12 128 ILE A C 1
ATOM 1020 O O . ILE A 1 128 ? 15.781 26.156 11.742 1 97.12 128 ILE A O 1
ATOM 1024 N N . PRO A 1 129 ? 17.703 26.891 10.875 1 97.44 129 PRO A N 1
ATOM 1025 C CA . PRO A 1 129 ? 17.703 28.031 11.781 1 97.44 129 PRO A CA 1
ATOM 1026 C C . PRO A 1 129 ? 16.453 28.922 11.625 1 97.44 129 PRO A C 1
ATOM 1028 O O . PRO A 1 129 ? 15.883 29.375 12.617 1 97.44 129 PRO A O 1
ATOM 1031 N N . ALA A 1 130 ? 16.062 29.109 10.414 1 98.06 130 ALA A N 1
ATOM 1032 C CA . ALA A 1 130 ? 14.852 29.891 10.148 1 98.06 130 ALA A CA 1
ATOM 1033 C C . ALA A 1 130 ? 13.609 29.188 10.68 1 98.06 130 ALA A C 1
ATOM 1035 O O . ALA A 1 130 ? 12.672 29.844 11.156 1 98.06 130 ALA A O 1
ATOM 1036 N N . ALA A 1 131 ? 13.586 27.891 10.555 1 98.62 131 ALA A N 1
ATOM 1037 C CA . ALA A 1 131 ? 12.477 27.094 11.078 1 98.62 131 ALA A CA 1
ATOM 1038 C C . ALA A 1 131 ? 12.375 27.234 12.594 1 98.62 131 ALA A C 1
ATOM 1040 O O . ALA A 1 131 ? 11.273 27.344 13.141 1 98.62 131 ALA A O 1
ATOM 1041 N N . ILE A 1 132 ? 13.516 27.203 13.25 1 98.69 132 ILE A N 1
ATOM 1042 C CA . ILE A 1 132 ? 13.555 27.344 14.703 1 98.69 132 ILE A CA 1
ATOM 1043 C C . ILE A 1 132 ? 13.008 28.719 15.109 1 98.69 132 ILE A C 1
ATOM 1045 O O . ILE A 1 132 ? 12.203 28.812 16.031 1 98.69 132 ILE A O 1
ATOM 1049 N N . GLU A 1 133 ? 13.422 29.719 14.398 1 98.56 133 GLU A N 1
ATOM 1050 C CA . GLU A 1 133 ? 12.922 31.062 14.664 1 98.56 133 GLU A CA 1
ATOM 1051 C C . GLU A 1 133 ? 11.406 31.125 14.516 1 98.56 133 GLU A C 1
ATOM 1053 O O . GLU A 1 133 ? 10.711 31.656 15.391 1 98.56 133 GLU A O 1
ATOM 1058 N N . MET A 1 134 ? 10.906 30.625 13.469 1 98.62 134 MET A N 1
ATOM 1059 C CA . MET A 1 134 ? 9.469 30.656 13.203 1 98.62 134 MET A CA 1
ATOM 1060 C C . MET A 1 134 ? 8.711 29.828 14.234 1 98.62 134 MET A C 1
ATOM 1062 O O . MET A 1 134 ? 7.668 30.25 14.734 1 98.62 134 MET A O 1
ATOM 1066 N N . ALA A 1 135 ? 9.227 28.641 14.531 1 98.81 135 ALA A N 1
ATOM 1067 C CA . ALA A 1 135 ? 8.594 27.781 15.523 1 98.81 135 ALA A CA 1
ATOM 1068 C C . ALA A 1 135 ? 8.508 28.469 16.891 1 98.81 135 ALA A C 1
ATOM 1070 O O . ALA A 1 135 ? 7.465 28.438 17.531 1 98.81 135 ALA A O 1
ATOM 1071 N N . ASN A 1 136 ? 9.602 29.031 17.297 1 98.81 136 ASN A N 1
ATOM 1072 C CA . ASN A 1 136 ? 9.648 29.703 18.594 1 98.81 136 ASN A CA 1
ATOM 1073 C C . ASN A 1 136 ? 8.719 30.922 18.609 1 98.81 136 ASN A C 1
ATOM 1075 O O . ASN A 1 136 ? 8.047 31.172 19.609 1 98.81 136 ASN A O 1
ATOM 1079 N N . TYR A 1 137 ? 8.742 31.656 17.5 1 98.5 137 TYR A N 1
ATOM 1080 C CA . TYR A 1 137 ? 7.828 32.781 17.375 1 98.5 137 TYR A CA 1
ATOM 1081 C C . TYR A 1 137 ? 6.383 32.344 17.578 1 98.5 137 TYR A C 1
ATOM 1083 O O . TYR A 1 137 ? 5.656 32.906 18.406 1 98.5 137 TYR A O 1
ATOM 1091 N N . CYS A 1 138 ? 5.922 31.312 16.906 1 98.75 138 CYS A N 1
ATOM 1092 C CA . CYS A 1 138 ? 4.551 30.812 16.969 1 98.75 138 CYS A CA 1
ATOM 1093 C C . CYS A 1 138 ? 4.238 30.266 18.344 1 98.75 138 CYS A C 1
ATOM 1095 O O . CYS A 1 138 ? 3.145 30.469 18.875 1 98.75 138 CYS A O 1
ATOM 1097 N N . SER A 1 139 ? 5.203 29.547 18.891 1 98.75 139 SER A N 1
ATOM 1098 C CA . SER A 1 139 ? 5.016 29.031 20.25 1 98.75 139 SER A CA 1
ATOM 1099 C C . SER A 1 139 ? 4.82 30.156 21.25 1 98.75 139 SER A C 1
ATOM 1101 O O . SER A 1 139 ? 3.947 30.078 22.125 1 98.75 139 SER A O 1
ATOM 1103 N N . ASP A 1 140 ? 5.648 31.188 21.172 1 98.5 140 ASP A N 1
ATOM 1104 C CA . ASP A 1 140 ? 5.555 32.312 22.078 1 98.5 140 ASP A CA 1
ATOM 1105 C C . ASP A 1 140 ? 4.215 33.031 21.922 1 98.5 140 ASP A C 1
ATOM 1107 O O . ASP A 1 140 ? 3.74 33.688 22.859 1 98.5 140 ASP A O 1
ATOM 1111 N N . MET A 1 141 ? 3.66 32.938 20.781 1 98.38 141 MET A N 1
ATOM 1112 C CA . MET A 1 141 ? 2.352 33.531 20.516 1 98.38 141 MET A CA 1
ATOM 1113 C C . MET A 1 141 ? 1.235 32.656 21.078 1 98.38 141 MET A C 1
ATOM 1115 O O . MET A 1 141 ? 0.067 33.062 21.062 1 98.38 141 MET A O 1
ATOM 1119 N N . GLY A 1 142 ? 1.526 31.391 21.531 1 98.56 142 GLY A N 1
ATOM 1120 C CA . GLY A 1 142 ? 0.576 30.547 22.234 1 98.56 142 GLY A CA 1
ATOM 1121 C C . GLY A 1 142 ? 0.146 29.344 21.422 1 98.56 142 GLY A C 1
ATOM 1122 O O . GLY A 1 142 ? -0.669 28.531 21.875 1 98.56 142 GLY A O 1
ATOM 1123 N N . TYR A 1 143 ? 0.677 29.156 20.219 1 98.81 143 TYR A N 1
ATOM 1124 C CA . TYR A 1 143 ? 0.27 28.062 19.344 1 98.81 143 TYR A CA 1
ATOM 1125 C C . TYR A 1 143 ? 0.967 26.766 19.734 1 98.81 143 TYR A C 1
ATOM 1127 O O . TYR A 1 143 ? 2.076 26.781 20.281 1 98.81 143 TYR A O 1
ATOM 1135 N N . GLU A 1 144 ? 0.277 25.625 19.562 1 98.75 144 GLU A N 1
ATOM 1136 C CA . GLU A 1 144 ? 1.021 24.391 19.359 1 98.75 144 GLU A CA 1
ATOM 1137 C C . GLU A 1 144 ? 1.821 24.438 18.062 1 98.75 144 GLU A C 1
ATOM 1139 O O . GLU A 1 144 ? 1.384 25.031 17.078 1 98.75 144 GLU A O 1
ATOM 1144 N N . VAL A 1 145 ? 3.012 23.828 18.125 1 98.88 145 VAL A N 1
ATOM 1145 C CA . VAL A 1 145 ? 3.867 23.953 16.953 1 98.88 145 VAL A CA 1
ATOM 1146 C C . VAL A 1 145 ? 4.5 22.609 16.609 1 98.88 145 VAL A C 1
ATOM 1148 O O . VAL A 1 145 ? 4.887 21.859 17.516 1 98.88 145 VAL A O 1
ATOM 1151 N N . THR A 1 146 ? 4.504 22.266 15.328 1 98.88 146 THR A N 1
ATOM 1152 C CA . THR A 1 146 ? 5.301 21.172 14.805 1 98.88 146 THR A CA 1
ATOM 1153 C C . THR A 1 146 ? 6.316 21.672 13.781 1 98.88 146 THR A C 1
ATOM 1155 O O . THR A 1 146 ? 6.176 22.766 13.25 1 98.88 146 THR A O 1
ATOM 1158 N N . VAL A 1 147 ? 7.375 20.891 13.57 1 98.81 147 VAL A N 1
ATOM 1159 C CA . VAL A 1 147 ? 8.312 21.203 12.492 1 98.81 147 VAL A CA 1
ATOM 1160 C C . VAL A 1 147 ? 8.445 19.984 11.57 1 98.81 147 VAL A C 1
ATOM 1162 O O . VAL A 1 147 ? 8.797 18.891 12.023 1 98.81 147 VAL A O 1
ATOM 1165 N N . ASN A 1 148 ? 8.102 20.203 10.352 1 98.5 148 ASN A N 1
ATOM 1166 C CA . ASN A 1 148 ? 8.227 19.203 9.297 1 98.5 148 ASN A CA 1
ATOM 1167 C C . ASN A 1 148 ? 9.516 19.375 8.5 1 98.5 148 ASN A C 1
ATOM 1169 O O . ASN A 1 148 ? 9.68 20.375 7.793 1 98.5 148 ASN A O 1
ATOM 1173 N N . ILE A 1 149 ? 10.406 18.453 8.586 1 97.06 149 ILE A N 1
ATOM 1174 C CA . ILE A 1 149 ? 11.609 18.5 7.77 1 97.06 149 ILE A CA 1
ATOM 1175 C C . ILE A 1 149 ? 11.359 17.781 6.445 1 97.06 149 ILE A C 1
ATOM 1177 O O . ILE A 1 149 ? 11.258 16.547 6.41 1 97.06 149 ILE A O 1
ATOM 1181 N N . MET A 1 150 ? 11.438 18.5 5.379 1 95.5 150 MET A N 1
ATOM 1182 C CA . MET A 1 150 ? 11.07 17.969 4.07 1 95.5 150 MET A CA 1
ATOM 1183 C C . MET A 1 150 ? 12.273 17.312 3.396 1 95.5 150 MET A C 1
ATOM 1185 O O . MET A 1 150 ? 13.422 17.641 3.701 1 95.5 150 MET A O 1
ATOM 1189 N N . ALA A 1 151 ? 12.055 16.359 2.551 1 93.56 151 ALA A N 1
ATOM 1190 C CA . ALA A 1 151 ? 12.992 15.742 1.615 1 93.56 151 ALA A CA 1
ATOM 1191 C C . ALA A 1 151 ? 14.156 15.09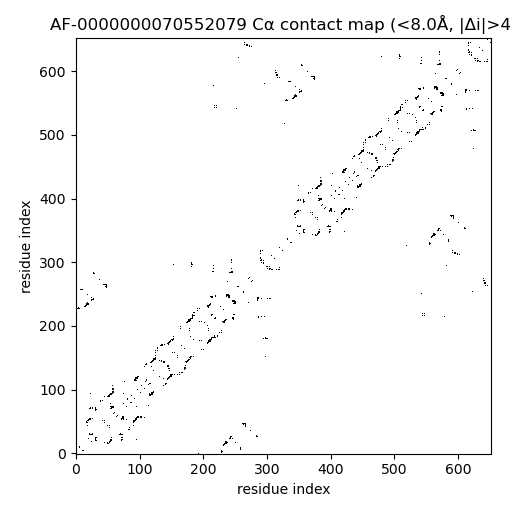4 2.354 1 93.56 151 ALA A C 1
ATOM 1193 O O . ALA A 1 151 ? 15.305 15.188 1.911 1 93.56 151 ALA A O 1
ATOM 1194 N N . ILE A 1 152 ? 13.859 14.414 3.406 1 93.81 152 ILE A N 1
ATOM 1195 C CA . ILE A 1 152 ? 14.93 13.859 4.227 1 93.81 152 ILE A CA 1
ATOM 1196 C C . ILE A 1 152 ? 15.539 12.648 3.529 1 93.81 152 ILE A C 1
ATOM 1198 O O . ILE A 1 152 ? 16.656 12.242 3.844 1 93.81 152 ILE A O 1
ATOM 1202 N N . SER A 1 153 ? 14.844 12.055 2.594 1 91.12 153 SER A N 1
ATOM 1203 C CA . SER A 1 153 ? 15.336 10.859 1.909 1 91.12 153 SER A CA 1
ATOM 1204 C C . SER A 1 153 ? 16.578 11.18 1.084 1 91.12 153 SER A C 1
ATOM 1206 O O . SER A 1 153 ? 17.344 10.281 0.723 1 91.12 153 SER A O 1
ATOM 1208 N N . THR A 1 154 ? 16.781 12.453 0.76 1 90.94 154 THR A N 1
ATOM 1209 C CA . THR A 1 154 ? 17.922 12.852 -0.049 1 90.94 154 THR A CA 1
ATOM 1210 C C . THR A 1 154 ? 19 13.508 0.818 1 90.94 154 THR A C 1
ATOM 1212 O O . THR A 1 154 ? 20.031 13.93 0.312 1 90.94 154 THR A O 1
ATOM 1215 N N . ALA A 1 155 ? 18.781 13.602 2.094 1 90.38 155 ALA A N 1
ATOM 1216 C CA . ALA A 1 155 ? 19.734 14.25 3 1 90.38 155 ALA A CA 1
ATOM 1217 C C . ALA A 1 155 ? 20.781 13.266 3.488 1 90.38 155 ALA A C 1
ATOM 1219 O O . ALA A 1 155 ? 20.5 12.078 3.668 1 90.38 155 ALA A O 1
ATOM 1220 N N . GLY A 1 156 ? 22.016 13.766 3.645 1 90.56 156 GLY A N 1
ATOM 1221 C CA . GLY A 1 156 ? 23.031 12.938 4.285 1 90.56 156 GLY A CA 1
ATOM 1222 C C . GLY A 1 156 ? 22.703 12.625 5.734 1 90.56 156 GLY A C 1
ATOM 1223 O O . GLY A 1 156 ? 22.094 13.438 6.434 1 90.56 156 GLY A O 1
ATOM 1224 N N . GLU A 1 157 ? 23.109 11.484 6.145 1 90.75 157 GLU A N 1
ATOM 1225 C CA . GLU A 1 157 ? 22.812 11.031 7.492 1 90.75 157 GLU A CA 1
ATOM 1226 C C . GLU A 1 157 ? 23.328 12 8.539 1 90.75 157 GLU A C 1
ATOM 1228 O O . GLU A 1 157 ? 22.641 12.32 9.508 1 90.75 157 GLU A O 1
ATOM 1233 N N . ASN A 1 158 ? 24.516 12.438 8.414 1 93.94 158 ASN A N 1
ATOM 1234 C CA . ASN A 1 158 ? 25.109 13.367 9.375 1 93.94 158 ASN A CA 1
ATOM 1235 C C . ASN A 1 158 ? 24.375 14.703 9.391 1 93.94 158 ASN A C 1
ATOM 1237 O O . ASN A 1 158 ? 24.219 15.312 10.453 1 93.94 158 ASN A O 1
ATOM 1241 N N . GLU A 1 159 ? 24.016 15.148 8.258 1 95.31 159 GLU A N 1
ATOM 1242 C CA . GLU A 1 159 ? 23.266 16.406 8.164 1 95.31 159 GLU A CA 1
ATOM 1243 C C . GLU A 1 159 ? 21.922 16.297 8.883 1 95.31 159 GLU A C 1
ATOM 1245 O O . GLU A 1 159 ? 21.5 17.234 9.562 1 95.31 159 GLU A O 1
ATOM 1250 N N . LEU A 1 160 ? 21.297 15.234 8.695 1 96.44 160 LEU A N 1
ATOM 1251 C CA . LEU A 1 160 ? 20.016 15.016 9.359 1 96.44 160 LEU A CA 1
ATOM 1252 C C . LEU A 1 160 ? 20.188 14.977 10.875 1 96.44 160 LEU A C 1
ATOM 1254 O O . LEU A 1 160 ? 19.391 15.547 11.609 1 96.44 160 LEU A O 1
ATOM 1258 N N . ASP A 1 161 ? 21.234 14.305 11.312 1 96.94 161 ASP A N 1
ATOM 1259 C CA . ASP A 1 161 ? 21.5 14.203 12.75 1 96.94 161 ASP A CA 1
ATOM 1260 C C . ASP A 1 161 ? 21.688 15.586 13.367 1 96.94 161 ASP A C 1
ATOM 1262 O O . ASP A 1 161 ? 21.141 15.883 14.43 1 96.94 161 ASP A O 1
ATOM 1266 N N . LEU A 1 162 ? 22.438 16.359 12.711 1 96.56 162 LEU A N 1
ATOM 1267 C CA . LEU A 1 162 ? 22.703 17.719 13.195 1 96.56 162 LEU A CA 1
ATOM 1268 C C . LEU A 1 162 ? 21.406 18.547 13.195 1 96.56 162 LEU A C 1
ATOM 1270 O O . LEU A 1 162 ? 21.141 19.281 14.148 1 96.56 162 LEU A O 1
ATOM 1274 N N . ALA A 1 163 ? 20.688 18.453 12.141 1 97.19 163 ALA A N 1
ATOM 1275 C CA . ALA A 1 163 ? 19.422 19.172 12.031 1 97.19 163 ALA A CA 1
ATOM 1276 C C . ALA A 1 163 ? 18.469 18.781 13.156 1 97.19 163 ALA A C 1
ATOM 1278 O O . ALA A 1 163 ? 17.828 19.656 13.766 1 97.19 163 ALA A O 1
ATOM 1279 N N . LEU A 1 164 ? 18.359 17.516 13.43 1 98.19 164 LEU A N 1
ATOM 1280 C CA . LEU A 1 164 ? 17.469 17 14.469 1 98.19 164 LEU A CA 1
ATOM 1281 C C . LEU A 1 164 ? 17.906 17.5 15.844 1 98.19 164 LEU A C 1
ATOM 1283 O O . LEU A 1 164 ? 17.062 17.891 16.656 1 98.19 164 LEU A O 1
ATOM 1287 N N . GLU A 1 165 ? 19.188 17.453 16.062 1 98.06 165 GLU A N 1
ATOM 1288 C CA . GLU A 1 165 ? 19.719 17.938 17.328 1 98.06 165 GLU A CA 1
ATOM 1289 C C . GLU A 1 165 ? 19.391 19.422 17.516 1 98.06 165 GLU A C 1
ATOM 1291 O O . GLU A 1 165 ? 18.938 19.828 18.594 1 98.06 165 GLU A O 1
ATOM 1296 N N . LEU A 1 166 ? 19.625 20.203 16.531 1 97.81 166 LEU A N 1
ATOM 1297 C CA . LEU A 1 166 ? 19.359 21.641 16.578 1 97.81 166 LEU A CA 1
ATOM 1298 C C . LEU A 1 166 ? 17.875 21.906 16.812 1 97.81 166 LEU A C 1
ATOM 1300 O O . LEU A 1 166 ? 17.516 22.703 17.672 1 97.81 166 LEU A O 1
ATOM 1304 N N . LEU A 1 167 ? 17.062 21.234 16.078 1 98 167 LEU A N 1
ATOM 1305 C CA . LEU A 1 167 ? 15.617 21.453 16.172 1 98 167 LEU A CA 1
ATOM 1306 C C . LEU A 1 167 ? 15.102 21.047 17.547 1 98 167 LEU A C 1
ATOM 1308 O O . LEU A 1 167 ? 14.305 21.781 18.156 1 98 167 LEU A O 1
ATOM 1312 N N . ALA A 1 168 ? 15.516 19.906 17.984 1 98.06 168 ALA A N 1
ATOM 1313 C CA . ALA A 1 168 ? 15.016 19.375 19.266 1 98.06 168 ALA A CA 1
ATOM 1314 C C . ALA A 1 168 ? 15.492 20.234 20.422 1 98.06 168 ALA A C 1
ATOM 1316 O O . ALA A 1 168 ? 14.734 20.484 21.375 1 98.06 168 ALA A O 1
ATOM 1317 N N . SER A 1 169 ? 16.719 20.719 20.344 1 98.38 169 SER A N 1
ATOM 1318 C CA . SER A 1 169 ? 17.312 21.422 21.484 1 98.38 169 SER A CA 1
ATOM 1319 C C . SER A 1 169 ? 16.922 22.891 21.469 1 98.38 169 SER A C 1
ATOM 1321 O O . SER A 1 169 ? 16.812 23.516 22.531 1 98.38 169 SER A O 1
ATOM 1323 N N . GLN A 1 170 ? 16.672 23.406 20.266 1 98.56 170 GLN A N 1
ATOM 1324 C CA . GLN A 1 170 ? 16.594 24.859 20.203 1 98.56 170 GLN A CA 1
ATOM 1325 C C . GLN A 1 170 ? 15.172 25.312 19.859 1 98.56 170 GLN A C 1
ATOM 1327 O O . GLN A 1 170 ? 14.844 26.5 20.031 1 98.56 170 GLN A O 1
ATOM 1332 N N . SER A 1 171 ? 14.328 24.453 19.375 1 98.62 171 SER A N 1
ATOM 1333 C CA . SER A 1 171 ? 12.961 24.828 19.047 1 98.62 171 SER A CA 1
ATOM 1334 C C . SER A 1 171 ? 12 24.484 20.172 1 98.62 171 SER A C 1
ATOM 1336 O O . SER A 1 171 ? 12.219 23.531 20.922 1 98.62 171 SER A O 1
ATOM 1338 N N . LYS A 1 172 ? 10.961 25.25 20.297 1 98.56 172 LYS A N 1
ATOM 1339 C CA . LYS A 1 172 ? 9.914 25 21.281 1 98.56 172 LYS A CA 1
ATOM 1340 C C . LYS A 1 172 ? 8.812 24.109 20.703 1 98.56 172 LYS A C 1
ATOM 1342 O O . LYS A 1 172 ? 7.773 23.922 21.344 1 98.56 172 LYS A O 1
ATOM 1347 N N . ALA A 1 173 ? 8.992 23.594 19.5 1 98.56 173 ALA A N 1
ATOM 1348 C CA . ALA A 1 173 ? 8.008 22.719 18.875 1 98.56 173 ALA A CA 1
ATOM 1349 C C . ALA A 1 173 ? 7.727 21.484 19.719 1 98.56 173 ALA A C 1
ATOM 1351 O O . ALA A 1 173 ? 8.648 20.906 20.297 1 98.56 173 ALA A O 1
ATOM 1352 N N . GLN A 1 174 ? 6.48 21.125 19.812 1 98.25 174 GLN A N 1
ATOM 1353 C CA . GLN A 1 174 ? 6.094 19.953 20.578 1 98.25 174 GLN A CA 1
ATOM 1354 C C . GLN A 1 174 ? 6.344 18.672 19.797 1 98.25 174 GLN A C 1
ATOM 1356 O O . GLN A 1 174 ? 6.598 17.609 20.375 1 98.25 174 GLN A O 1
ATOM 1361 N N . TYR A 1 175 ? 6.258 18.766 18.453 1 98.19 175 TYR A N 1
ATOM 1362 C CA . TYR A 1 175 ? 6.449 17.609 17.594 1 98.19 175 TYR A CA 1
ATOM 1363 C C . TYR A 1 175 ? 7.504 17.891 16.531 1 98.19 175 TYR A C 1
ATOM 1365 O O . TYR A 1 175 ? 7.551 18.984 15.969 1 98.19 175 TYR A O 1
ATOM 1373 N N . ILE A 1 176 ? 8.336 16.922 16.297 1 98.5 176 ILE A N 1
ATOM 1374 C CA . ILE A 1 176 ? 9.219 16.891 15.133 1 98.5 176 ILE A CA 1
ATOM 1375 C C . ILE A 1 176 ? 8.734 15.828 14.148 1 98.5 176 ILE A C 1
ATOM 1377 O O . ILE A 1 176 ? 8.484 14.688 14.531 1 98.5 176 ILE A O 1
ATOM 1381 N N . TYR A 1 177 ? 8.656 16.234 12.891 1 98.62 177 TYR A N 1
ATOM 1382 C CA . TYR A 1 177 ? 7.957 15.391 11.922 1 98.62 177 TYR A CA 1
ATOM 1383 C C . TYR A 1 177 ? 8.945 14.703 10.992 1 98.62 177 TYR A C 1
ATOM 1385 O O . TYR A 1 177 ? 9.805 15.352 10.398 1 98.62 177 TYR A O 1
ATOM 1393 N N . LEU A 1 178 ? 8.773 13.391 10.867 1 98.5 178 LEU A N 1
ATOM 1394 C CA . LEU A 1 178 ? 9.359 12.586 9.805 1 98.5 178 LEU A CA 1
ATOM 1395 C C . LEU A 1 178 ? 8.492 12.641 8.547 1 98.5 178 LEU A C 1
ATOM 1397 O O . LEU A 1 178 ? 7.344 12.195 8.555 1 98.5 178 LEU A O 1
ATOM 1401 N N . VAL A 1 179 ? 9.047 13.188 7.477 1 98.56 179 VAL A N 1
ATOM 1402 C CA . VAL A 1 179 ? 8.25 13.398 6.27 1 98.56 179 VAL A CA 1
ATOM 1403 C C . VAL A 1 179 ? 8.844 12.602 5.113 1 98.56 179 VAL A C 1
ATOM 1405 O O . VAL A 1 179 ? 9.992 12.828 4.723 1 98.56 179 VAL A O 1
ATOM 1408 N N . ASP A 1 180 ? 8.094 11.664 4.613 1 98.44 180 ASP A N 1
ATOM 1409 C CA . ASP A 1 180 ? 8.438 10.961 3.377 1 98.44 180 ASP A CA 1
ATOM 1410 C C . ASP A 1 180 ? 7.945 11.742 2.156 1 98.44 180 ASP A C 1
ATOM 1412 O O . ASP A 1 180 ? 7.043 11.289 1.449 1 98.44 180 ASP A O 1
ATOM 1416 N N . SER A 1 181 ? 8.648 12.781 1.783 1 97.94 181 SER A N 1
ATOM 1417 C CA . SER A 1 181 ? 8.234 13.773 0.799 1 97.94 181 SER A CA 1
ATOM 1418 C C . SER A 1 181 ? 8.07 13.156 -0.583 1 97.94 181 SER A C 1
ATOM 1420 O O . SER A 1 181 ? 7.172 13.523 -1.339 1 97.94 181 SER A O 1
ATOM 1422 N N . TYR A 1 182 ? 8.883 12.211 -0.951 1 97.94 182 TYR A N 1
ATOM 1423 C CA . TYR A 1 182 ? 8.906 11.68 -2.312 1 97.94 182 TYR A CA 1
ATOM 1424 C C . TYR A 1 182 ? 8.242 10.312 -2.383 1 97.94 182 TYR A C 1
ATOM 1426 O O . TYR A 1 182 ? 8.18 9.703 -3.451 1 97.94 182 TYR A O 1
ATOM 1434 N N . GLY A 1 183 ? 7.672 9.82 -1.204 1 98.31 183 GLY A N 1
ATOM 1435 C CA . GLY A 1 183 ? 7.145 8.461 -1.183 1 98.31 183 GLY A CA 1
ATOM 1436 C C . GLY A 1 183 ? 8.18 7.414 -1.534 1 98.31 183 GLY A C 1
ATOM 1437 O O . GLY A 1 183 ? 7.883 6.453 -2.246 1 98.31 183 GLY A O 1
ATOM 1438 N N . SER A 1 184 ? 9.438 7.664 -1.073 1 98.38 184 SER A N 1
ATOM 1439 C CA . SER A 1 184 ? 10.547 6.832 -1.518 1 98.38 184 SER A CA 1
ATOM 1440 C C . SER A 1 184 ? 11.031 5.91 -0.402 1 98.38 184 SER A C 1
ATOM 1442 O O . SER A 1 184 ? 11.812 4.988 -0.645 1 98.38 184 SER A O 1
ATOM 1444 N N . LEU A 1 185 ? 10.547 6.129 0.818 1 98.31 185 LEU A N 1
ATOM 1445 C CA . LEU A 1 185 ? 11.07 5.379 1.954 1 98.31 185 LEU A CA 1
ATOM 1446 C C . LEU A 1 185 ? 10.367 4.035 2.086 1 98.31 185 LEU A C 1
ATOM 1448 O O . LEU A 1 185 ? 9.148 3.945 1.905 1 98.31 185 LEU A O 1
ATOM 1452 N N . TYR A 1 186 ? 11.125 3.033 2.338 1 97.88 186 TYR A N 1
ATOM 1453 C CA . TYR A 1 186 ? 10.602 1.713 2.67 1 97.88 186 TYR A CA 1
ATOM 1454 C C . TYR A 1 186 ? 10.406 1.565 4.176 1 97.88 186 TYR A C 1
ATOM 1456 O O . TYR A 1 186 ? 11.008 2.301 4.961 1 97.88 186 TYR A O 1
ATOM 1464 N N . PRO A 1 187 ? 9.555 0.595 4.586 1 97.44 187 PRO A N 1
ATOM 1465 C CA . PRO A 1 187 ? 9.242 0.448 6.008 1 97.44 187 PRO A CA 1
ATOM 1466 C C . PRO A 1 187 ? 10.492 0.268 6.871 1 97.44 187 PRO A C 1
ATOM 1468 O O . PRO A 1 187 ? 10.57 0.819 7.969 1 97.44 187 PRO A O 1
ATOM 1471 N N . GLU A 1 188 ? 11.508 -0.451 6.406 1 94.75 188 GLU A N 1
ATOM 1472 C CA . GLU A 1 188 ? 12.758 -0.634 7.141 1 94.75 188 GLU A CA 1
ATOM 1473 C C . GLU A 1 188 ? 13.461 0.701 7.379 1 94.75 188 GLU A C 1
ATOM 1475 O O . GLU A 1 188 ? 13.969 0.955 8.477 1 94.75 188 GLU A O 1
ATOM 1480 N N . GLN A 1 189 ? 13.445 1.514 6.367 1 96.38 189 GLN A N 1
ATOM 1481 C CA . GLN A 1 189 ? 14.07 2.83 6.473 1 96.38 189 GLN A CA 1
ATOM 1482 C C . GLN A 1 189 ? 13.273 3.744 7.398 1 96.38 189 GLN A C 1
ATOM 1484 O O . GLN A 1 189 ? 13.844 4.492 8.188 1 96.38 189 GLN A O 1
ATOM 1489 N N . VAL A 1 190 ? 11.969 3.637 7.285 1 97.88 190 VAL A N 1
ATOM 1490 C CA . VAL A 1 190 ? 11.094 4.438 8.133 1 97.88 190 VAL A CA 1
ATOM 1491 C C . VAL A 1 190 ? 11.305 4.062 9.602 1 97.88 190 VAL A C 1
ATOM 1493 O O . VAL A 1 190 ? 11.352 4.938 10.469 1 97.88 190 VAL A O 1
ATOM 1496 N N . ARG A 1 191 ? 11.406 2.797 9.875 1 96.25 191 ARG A N 1
ATOM 1497 C CA . ARG A 1 191 ? 11.648 2.348 11.242 1 96.25 191 ARG A CA 1
ATOM 1498 C C . ARG A 1 191 ? 12.938 2.9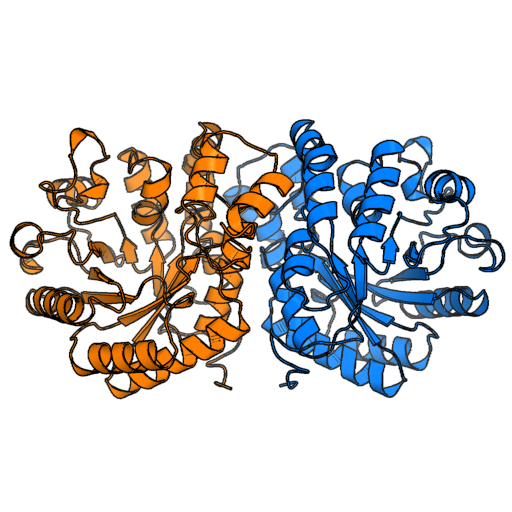38 11.797 1 96.25 191 ARG A C 1
ATOM 1500 O O . ARG A 1 191 ? 12.969 3.447 12.922 1 96.25 191 ARG A O 1
ATOM 1507 N N . ARG A 1 192 ? 14.023 2.873 11.031 1 95.81 192 ARG A N 1
ATOM 1508 C CA . ARG A 1 192 ? 15.32 3.396 11.445 1 95.81 192 ARG A CA 1
ATOM 1509 C C . ARG A 1 192 ? 15.258 4.902 11.672 1 95.81 192 ARG A C 1
ATOM 1511 O O . ARG A 1 192 ? 15.758 5.41 12.68 1 95.81 192 ARG A O 1
ATOM 1518 N N . LEU A 1 193 ? 14.656 5.566 10.719 1 97.62 193 LEU A N 1
ATOM 1519 C CA . LEU A 1 193 ? 14.555 7.02 10.805 1 97.62 193 LEU A CA 1
ATOM 1520 C C . LEU A 1 193 ? 13.68 7.426 11.984 1 97.62 193 LEU A C 1
ATOM 1522 O O . LEU A 1 193 ? 14.031 8.336 12.742 1 97.62 193 LEU A O 1
ATOM 1526 N N . ALA A 1 194 ? 12.531 6.734 12.117 1 98.06 194 ALA A N 1
ATOM 1527 C CA . ALA A 1 194 ? 11.633 7.039 13.227 1 98.06 194 ALA A CA 1
ATOM 1528 C C . ALA A 1 194 ? 12.336 6.848 14.57 1 98.06 194 ALA A C 1
ATOM 1530 O O . ALA A 1 194 ? 12.156 7.648 15.492 1 98.06 194 ALA A O 1
ATOM 1531 N N . ASP A 1 195 ? 13.102 5.793 14.688 1 97.62 195 ASP A N 1
ATOM 1532 C CA . ASP A 1 195 ? 13.859 5.551 15.914 1 97.62 195 ASP A CA 1
ATOM 1533 C C . ASP A 1 195 ? 14.797 6.715 16.219 1 97.62 195 ASP A C 1
ATOM 1535 O O . ASP A 1 195 ? 14.906 7.148 17.359 1 97.62 195 ASP A O 1
ATOM 1539 N N . LYS A 1 196 ? 15.469 7.16 15.195 1 97.31 196 LYS A N 1
ATOM 1540 C CA . LYS A 1 196 ? 16.359 8.312 15.328 1 97.31 196 LYS A CA 1
ATOM 1541 C C . LYS A 1 196 ? 15.586 9.547 15.805 1 97.31 196 LYS A C 1
ATOM 1543 O O . LYS A 1 196 ? 16.016 10.234 16.734 1 97.31 196 LYS A O 1
ATOM 1548 N N . TYR A 1 197 ? 14.461 9.836 15.195 1 98.56 197 TYR A N 1
ATOM 1549 C CA . TYR A 1 197 ? 13.609 10.969 15.562 1 98.56 197 TYR A CA 1
ATOM 1550 C C . TYR A 1 197 ? 13.133 10.852 17 1 98.56 197 TYR A C 1
ATOM 1552 O O . TYR A 1 197 ? 13.156 11.82 17.75 1 98.56 197 TYR A O 1
ATOM 1560 N N . ILE A 1 198 ? 12.664 9.68 17.406 1 98.25 198 ILE A N 1
ATOM 1561 C CA . ILE A 1 198 ? 12.086 9.445 18.719 1 98.25 198 ILE A CA 1
ATOM 1562 C C . ILE A 1 198 ? 13.141 9.656 19.797 1 98.25 198 ILE A C 1
ATOM 1564 O O . ILE A 1 198 ? 12.891 10.328 20.812 1 98.25 198 ILE A O 1
ATOM 1568 N N . LYS A 1 199 ? 14.328 9.086 19.609 1 98 199 LYS A N 1
ATOM 1569 C CA . LYS A 1 199 ? 15.398 9.195 20.609 1 98 199 LYS A CA 1
ATOM 1570 C C . LYS A 1 199 ? 15.742 10.656 20.875 1 98 199 LYS A C 1
ATOM 1572 O O . LYS A 1 199 ? 15.836 11.07 22.031 1 98 199 LYS A O 1
ATOM 1577 N N . ILE A 1 200 ? 15.953 11.43 19.828 1 98.12 200 ILE A N 1
ATOM 1578 C CA . ILE A 1 200 ? 16.344 12.828 20 1 98.12 200 ILE A CA 1
ATOM 1579 C C . ILE A 1 200 ? 15.156 13.625 20.547 1 98.12 200 ILE A C 1
ATOM 1581 O O . ILE A 1 200 ? 15.344 14.531 21.375 1 98.12 200 ILE A O 1
ATOM 1585 N N . ALA A 1 201 ? 13.922 13.383 20.094 1 98.25 201 ALA A N 1
ATOM 1586 C CA . ALA A 1 201 ? 12.727 14.07 20.578 1 98.25 201 ALA A CA 1
ATOM 1587 C C . ALA A 1 201 ? 12.531 13.828 22.078 1 98.25 201 ALA A C 1
ATOM 1589 O O . ALA A 1 201 ? 12.305 14.766 22.844 1 98.25 201 ALA A O 1
ATOM 1590 N N . GLU A 1 202 ? 12.617 12.586 22.453 1 97.38 202 GLU A N 1
ATOM 1591 C CA . GLU A 1 202 ? 12.422 12.227 23.859 1 97.38 202 GLU A CA 1
ATOM 1592 C C . GLU A 1 202 ? 13.477 12.875 24.75 1 97.38 202 GLU A C 1
ATOM 1594 O O . GLU A 1 202 ? 13.18 13.266 25.891 1 97.38 202 GLU A O 1
ATOM 1599 N N . LYS A 1 203 ? 14.695 12.898 24.25 1 98 203 LYS A N 1
ATOM 1600 C CA . LYS A 1 203 ? 15.781 13.547 24.984 1 98 203 LYS A CA 1
ATOM 1601 C C . LYS A 1 203 ? 15.391 14.961 25.406 1 98 203 LYS A C 1
ATOM 1603 O O . LYS A 1 203 ? 15.812 15.438 26.469 1 98 203 LYS A O 1
ATOM 1608 N N . TYR A 1 204 ? 14.555 15.641 24.672 1 98.25 204 TYR A N 1
ATOM 1609 C CA . TYR A 1 204 ? 14.211 17.031 24.938 1 98.25 204 TYR A CA 1
ATOM 1610 C C . TYR A 1 204 ? 12.727 17.172 25.234 1 98.25 204 TYR A C 1
ATOM 1612 O O . TYR A 1 204 ? 12.164 18.266 25.109 1 98.25 204 TYR A O 1
ATOM 1620 N N . GLY A 1 205 ? 12.023 16.078 25.562 1 98 205 GLY A N 1
ATOM 1621 C CA . GLY A 1 205 ? 10.641 16.109 26 1 98 205 GLY A CA 1
ATOM 1622 C C . GLY A 1 205 ? 9.664 16.406 24.875 1 98 205 GLY A C 1
ATOM 1623 O O . GLY A 1 205 ? 8.641 17.062 25.094 1 98 205 GLY A O 1
ATOM 1624 N N . LYS A 1 206 ? 9.984 16.047 23.688 1 98.44 206 LYS A N 1
ATOM 1625 C CA . LYS A 1 206 ? 9.133 16.25 22.516 1 98.44 206 LYS A CA 1
ATOM 1626 C C . LYS A 1 206 ? 8.594 14.93 21.984 1 98.44 206 LYS A C 1
ATOM 1628 O O . LYS A 1 206 ? 8.969 13.859 22.469 1 98.44 206 LYS A O 1
ATOM 1633 N N . SER A 1 207 ? 7.648 14.992 21.047 1 98.31 207 SER A N 1
ATOM 1634 C CA . SER A 1 207 ? 7.078 13.836 20.375 1 98.31 207 SER A CA 1
ATOM 1635 C C . SER A 1 207 ? 7.352 13.883 18.875 1 98.31 207 SER A C 1
ATOM 1637 O O . SER A 1 207 ? 7.961 14.828 18.375 1 98.31 207 SER A O 1
ATOM 1639 N N . VAL A 1 208 ? 7.023 12.805 18.188 1 98.75 208 VAL A N 1
ATOM 1640 C CA . VAL A 1 208 ? 7.332 12.695 16.766 1 98.75 208 VAL A CA 1
ATOM 1641 C C . VAL A 1 208 ? 6.051 12.438 15.984 1 98.75 208 VAL A C 1
ATOM 1643 O O . VAL A 1 208 ? 5.148 11.742 16.453 1 98.75 208 VAL A O 1
ATOM 1646 N N . GLY A 1 209 ? 5.934 13.094 14.82 1 98.81 209 GLY A N 1
ATOM 1647 C CA . GLY A 1 209 ? 4.887 12.805 13.852 1 98.81 209 GLY A CA 1
ATOM 1648 C C . GLY A 1 209 ? 5.422 12.219 12.555 1 98.81 209 GLY A C 1
ATOM 1649 O O . GLY A 1 209 ? 6.633 12.211 12.328 1 98.81 209 GLY A O 1
ATOM 1650 N N . ILE A 1 210 ? 4.496 11.727 11.703 1 98.88 210 ILE A N 1
ATOM 1651 C CA . ILE A 1 210 ? 4.898 11.188 10.414 1 98.88 210 ILE A CA 1
ATOM 1652 C C . ILE A 1 210 ? 3.916 11.641 9.336 1 98.88 210 ILE A C 1
ATOM 1654 O O . ILE A 1 210 ? 2.707 11.695 9.57 1 98.88 210 ILE A O 1
ATOM 1658 N N . HIS A 1 211 ? 4.402 12.055 8.258 1 98.88 211 HIS A N 1
ATOM 1659 C CA . HIS A 1 211 ? 3.699 12.352 7.012 1 98.88 211 HIS A CA 1
ATOM 1660 C C . HIS A 1 211 ? 4.281 11.562 5.848 1 98.88 211 HIS A C 1
ATOM 1662 O O . HIS A 1 211 ? 5.395 11.844 5.395 1 98.88 211 HIS A O 1
ATOM 1668 N N . ALA A 1 212 ? 3.516 10.586 5.336 1 98.81 212 ALA A N 1
ATOM 1669 C CA . ALA A 1 212 ? 4.043 9.703 4.301 1 98.81 212 ALA A CA 1
ATOM 1670 C C . ALA A 1 212 ? 3.256 9.844 3 1 98.81 212 ALA A C 1
ATOM 1672 O O . ALA A 1 212 ? 2.029 9.961 3.021 1 98.81 212 ALA A O 1
ATOM 1673 N N . HIS A 1 213 ? 3.988 9.883 1.924 1 98.88 213 HIS A N 1
ATOM 1674 C CA . HIS A 1 213 ? 3.355 9.875 0.61 1 98.88 213 HIS A CA 1
ATOM 1675 C C . HIS A 1 213 ? 3.285 8.469 0.035 1 98.88 213 HIS A C 1
ATOM 1677 O O . HIS A 1 213 ? 4.051 7.59 0.437 1 98.88 213 HIS A O 1
ATOM 1683 N N . ASN A 1 214 ? 2.43 8.273 -0.973 1 98.81 214 ASN A N 1
ATOM 1684 C CA . ASN A 1 214 ? 1.994 6.934 -1.346 1 98.81 214 ASN A CA 1
ATOM 1685 C C . ASN A 1 214 ? 2.531 6.527 -2.715 1 98.81 214 ASN A C 1
ATOM 1687 O O . ASN A 1 214 ? 1.959 5.664 -3.381 1 98.81 214 ASN A O 1
ATOM 1691 N N . ASN A 1 215 ? 3.652 7.105 -3.174 1 98.69 215 ASN A N 1
ATOM 1692 C CA . ASN A 1 215 ? 4.207 6.855 -4.5 1 98.69 215 ASN A CA 1
ATOM 1693 C C . ASN A 1 215 ? 4.434 5.367 -4.742 1 98.69 215 ASN A C 1
ATOM 1695 O O . ASN A 1 215 ? 4.176 4.863 -5.836 1 98.69 215 ASN A O 1
ATOM 1699 N N . GLN A 1 216 ? 4.848 4.648 -3.742 1 98.56 216 GLN A N 1
ATOM 1700 C CA . GLN A 1 216 ? 5.164 3.23 -3.875 1 98.56 216 GLN A CA 1
ATOM 1701 C C . GLN A 1 216 ? 4.137 2.367 -3.143 1 98.56 216 GLN A C 1
ATOM 1703 O O . GLN A 1 216 ? 4.441 1.243 -2.738 1 98.56 216 GLN A O 1
ATOM 1708 N N . GLN A 1 217 ? 2.994 2.928 -2.822 1 98.5 217 GLN A N 1
ATOM 1709 C CA . GLN A 1 217 ? 1.914 2.254 -2.109 1 98.5 217 GLN A CA 1
ATOM 1710 C C . GLN A 1 217 ? 2.354 1.838 -0.709 1 98.5 217 GLN A C 1
ATOM 1712 O O . GLN A 1 217 ? 2 0.756 -0.237 1 98.5 217 GLN A O 1
ATOM 1717 N N . LEU A 1 218 ? 3.152 2.723 -0.082 1 98.88 218 LEU A N 1
ATOM 1718 C CA . LEU A 1 218 ? 3.711 2.344 1.211 1 98.88 218 LEU A CA 1
ATOM 1719 C C . LEU A 1 218 ? 3.324 3.354 2.287 1 98.88 218 LEU A C 1
ATOM 1721 O O . LEU A 1 218 ? 3.75 3.232 3.438 1 98.88 218 LEU A O 1
ATOM 1725 N N . ALA A 1 219 ? 2.459 4.352 1.914 1 98.88 219 ALA A N 1
ATOM 1726 C CA . ALA A 1 219 ? 2.164 5.402 2.881 1 98.88 219 ALA A CA 1
ATOM 1727 C C . ALA A 1 219 ? 1.536 4.828 4.148 1 98.88 219 ALA A C 1
ATOM 1729 O O . ALA A 1 219 ? 1.925 5.188 5.262 1 98.88 219 ALA A O 1
ATOM 1730 N N . PHE A 1 220 ? 0.53 3.939 4.004 1 98.88 220 PHE A N 1
ATOM 1731 C CA . PHE A 1 220 ? -0.125 3.328 5.152 1 98.88 220 PHE A CA 1
ATOM 1732 C C . PHE A 1 220 ? 0.844 2.432 5.914 1 98.88 220 PHE A C 1
ATOM 1734 O O . PHE A 1 220 ? 0.962 2.533 7.141 1 98.88 220 PHE A O 1
ATOM 1741 N N . ALA A 1 221 ? 1.579 1.575 5.188 1 98.88 221 ALA A N 1
ATOM 1742 C CA . ALA A 1 221 ? 2.553 0.681 5.809 1 98.88 221 ALA A CA 1
ATOM 1743 C C . ALA A 1 221 ? 3.598 1.469 6.594 1 98.88 221 ALA A C 1
ATOM 1745 O O . ALA A 1 221 ? 3.934 1.111 7.727 1 98.88 221 ALA A O 1
ATOM 1746 N N . ASN A 1 222 ? 4.102 2.535 6 1 98.81 222 ASN A N 1
ATOM 1747 C CA . ASN A 1 222 ? 5.109 3.365 6.648 1 98.81 222 ASN A CA 1
ATOM 1748 C C . ASN A 1 222 ? 4.551 4.055 7.891 1 98.81 222 ASN A C 1
ATOM 1750 O O . ASN A 1 222 ? 5.242 4.164 8.906 1 98.81 222 ASN A O 1
ATOM 1754 N N . THR A 1 223 ? 3.336 4.512 7.805 1 98.75 223 THR A N 1
ATOM 1755 C CA . THR A 1 223 ? 2.693 5.191 8.922 1 98.75 223 THR A CA 1
ATOM 1756 C C . THR A 1 223 ? 2.533 4.25 10.109 1 98.75 223 THR A C 1
ATOM 1758 O O . THR A 1 223 ? 2.912 4.586 11.234 1 98.75 223 THR A O 1
ATOM 1761 N N . ILE A 1 224 ? 2.055 3.031 9.867 1 97.44 224 ILE A N 1
ATOM 1762 C CA . ILE A 1 224 ? 1.786 2.141 10.992 1 97.44 224 ILE A CA 1
ATOM 1763 C C . ILE A 1 224 ? 3.096 1.539 11.5 1 97.44 224 ILE A C 1
ATOM 1765 O O . ILE A 1 224 ? 3.221 1.215 12.68 1 97.44 224 ILE A O 1
ATOM 1769 N N . GLU A 1 225 ? 4.125 1.427 10.609 1 97.12 225 GLU A N 1
ATOM 1770 C CA . GLU A 1 225 ? 5.449 1.016 11.055 1 97.12 225 GLU A CA 1
ATOM 1771 C C . GLU A 1 225 ? 6.039 2.023 12.039 1 97.12 225 GLU A C 1
ATOM 1773 O O . GLU A 1 225 ? 6.543 1.644 13.102 1 97.12 225 GLU A O 1
ATOM 1778 N N . ALA A 1 226 ? 5.969 3.291 11.703 1 97.88 226 ALA A N 1
ATOM 1779 C CA . ALA A 1 226 ? 6.449 4.344 12.594 1 97.88 226 ALA A CA 1
ATOM 1780 C C . ALA A 1 226 ? 5.645 4.371 13.891 1 97.88 226 ALA A C 1
ATOM 1782 O O . ALA A 1 226 ? 6.211 4.52 14.977 1 97.88 226 ALA A O 1
ATOM 1783 N N . CYS A 1 227 ? 4.379 4.215 13.766 1 97.12 227 CYS A N 1
ATOM 1784 C CA . CYS A 1 227 ? 3.477 4.203 14.914 1 97.12 227 CYS A CA 1
ATOM 1785 C C . CYS A 1 227 ? 3.844 3.084 15.883 1 97.12 227 CYS A C 1
ATOM 1787 O O . CYS A 1 227 ? 3.832 3.281 17.094 1 97.12 227 CYS A O 1
ATOM 1789 N N . SER A 1 228 ? 4.207 1.95 15.383 1 95.31 228 SER A N 1
ATOM 1790 C CA . SER A 1 228 ? 4.457 0.765 16.188 1 95.31 228 SER A CA 1
ATOM 1791 C C . SER A 1 228 ? 5.645 0.973 17.125 1 95.31 228 SER A C 1
ATOM 1793 O O . SER A 1 228 ? 5.738 0.328 18.172 1 95.31 228 SER A O 1
ATOM 1795 N N . ILE A 1 229 ? 6.531 1.922 16.797 1 95.62 229 ILE A N 1
ATOM 1796 C CA . ILE A 1 229 ? 7.723 2.035 17.625 1 95.62 229 ILE A CA 1
ATOM 1797 C C . ILE A 1 229 ? 7.68 3.346 18.406 1 95.62 229 ILE A C 1
ATOM 1799 O O . ILE A 1 229 ? 8.641 3.695 19.094 1 95.62 229 ILE A O 1
ATOM 1803 N N . GLY A 1 230 ? 6.594 4.148 18.172 1 96 230 GLY A N 1
ATOM 1804 C CA . GLY A 1 230 ? 6.488 5.219 19.141 1 96 230 GLY A CA 1
ATOM 1805 C C . GLY A 1 230 ? 6.074 6.543 18.531 1 96 230 GLY A C 1
ATOM 1806 O O . GLY A 1 230 ? 5.84 7.516 19.25 1 96 230 GLY A O 1
ATOM 1807 N N . VAL A 1 231 ? 5.973 6.637 17.266 1 97.94 231 VAL A N 1
ATOM 1808 C CA . VAL A 1 231 ? 5.477 7.859 16.641 1 97.94 231 VAL A CA 1
ATOM 1809 C C . VAL A 1 231 ? 4.012 8.07 17.016 1 97.94 231 VAL A C 1
ATOM 1811 O O . VAL A 1 231 ? 3.205 7.141 16.953 1 97.94 231 VAL A O 1
ATOM 1814 N N . SER A 1 232 ? 3.658 9.336 17.328 1 97.12 232 SER A N 1
ATOM 1815 C CA . SER A 1 232 ? 2.363 9.484 17.984 1 97.12 232 SER A CA 1
ATOM 1816 C C . SER A 1 232 ? 1.438 10.398 17.188 1 97.12 232 SER A C 1
ATOM 1818 O O . SER A 1 232 ? 0.23 10.43 17.438 1 97.12 232 SER A O 1
ATOM 1820 N N . LEU A 1 233 ? 1.881 11.266 16.328 1 98.62 233 LEU A N 1
ATOM 1821 C CA . LEU A 1 233 ? 1.037 12.078 15.461 1 98.62 233 LEU A CA 1
ATOM 1822 C C . LEU A 1 233 ? 1.089 11.578 14.023 1 98.62 233 LEU A C 1
ATOM 1824 O O . LEU A 1 233 ? 2.139 11.633 13.375 1 98.62 233 LEU A O 1
ATOM 1828 N N . LEU A 1 234 ? -0.033 11.078 13.578 1 98.81 234 LEU A N 1
ATOM 1829 C CA . LEU A 1 234 ? -0.111 10.375 12.305 1 98.81 234 LEU A CA 1
ATOM 1830 C C . LEU A 1 234 ? -0.932 11.172 11.297 1 98.81 234 LEU A C 1
ATOM 1832 O O . LEU A 1 234 ? -2.113 11.445 11.523 1 98.81 234 LEU A O 1
ATOM 1836 N N . ASP A 1 235 ? -0.319 11.531 10.195 1 98.94 235 ASP A N 1
ATOM 1837 C CA . ASP A 1 235 ? -1.008 12.273 9.141 1 98.94 235 ASP A CA 1
ATOM 1838 C C . ASP A 1 235 ? -1.752 11.336 8.195 1 98.94 235 ASP A C 1
ATOM 1840 O O . ASP A 1 235 ? -1.248 10.258 7.859 1 98.94 235 ASP A O 1
ATOM 1844 N N . ALA A 1 236 ? -2.883 11.719 7.801 1 98.94 236 ALA A N 1
ATOM 1845 C CA . ALA A 1 236 ? -3.672 11 6.797 1 98.94 236 ALA A CA 1
ATOM 1846 C C . ALA A 1 236 ? -4.582 11.961 6.031 1 98.94 236 ALA A C 1
ATOM 1848 O O . ALA A 1 236 ? -4.773 13.109 6.445 1 98.94 236 ALA A O 1
ATOM 1849 N N . THR A 1 237 ? -5.027 11.547 4.906 1 98.94 237 THR A N 1
ATOM 1850 C CA . THR A 1 237 ? -6.004 12.289 4.117 1 98.94 237 THR A CA 1
ATOM 1851 C C . THR A 1 237 ? -7.117 11.367 3.627 1 98.94 237 THR A C 1
ATOM 1853 O O . THR A 1 237 ? -6.883 10.18 3.375 1 98.94 237 THR A O 1
ATOM 1856 N N . VAL A 1 238 ? -8.32 11.938 3.535 1 98.94 238 VAL A N 1
ATOM 1857 C CA . VAL A 1 238 ? -9.453 11.156 3.062 1 98.94 238 VAL A CA 1
ATOM 1858 C C . VAL A 1 238 ? -9.219 10.727 1.616 1 98.94 238 VAL A C 1
ATOM 1860 O O . VAL A 1 238 ? -8.852 11.547 0.771 1 98.94 238 VAL A O 1
ATOM 1863 N N . SER A 1 239 ? -9.383 9.422 1.323 1 98.75 239 SER A N 1
ATOM 1864 C CA . SER A 1 239 ? -9.172 8.812 0.014 1 98.75 239 SER A CA 1
ATOM 1865 C C . SER A 1 239 ? -7.746 9.023 -0.479 1 98.75 239 SER A C 1
ATOM 1867 O O . SER A 1 239 ? -7.496 9.039 -1.686 1 98.75 239 SER A O 1
ATOM 1869 N N . GLY A 1 240 ? -6.836 9.344 0.451 1 98.75 240 GLY A N 1
ATOM 1870 C CA . GLY A 1 240 ? -5.438 9.531 0.1 1 98.75 240 GLY A CA 1
ATOM 1871 C C . GLY A 1 240 ? -5.184 10.781 -0.712 1 98.75 240 GLY A C 1
ATOM 1872 O O . GLY A 1 240 ? -4.141 10.914 -1.358 1 98.75 240 GLY A O 1
ATOM 1873 N N . MET A 1 241 ? -6.082 11.688 -0.721 1 98.81 241 MET A N 1
ATOM 1874 C CA . MET A 1 241 ? -5.934 12.875 -1.556 1 98.81 241 MET A CA 1
ATOM 1875 C C . MET A 1 241 ? -4.719 13.688 -1.135 1 98.81 241 MET A C 1
ATOM 1877 O O . MET A 1 241 ? -4.574 14.039 0.038 1 98.81 241 MET A O 1
ATOM 1881 N N . GLY A 1 242 ? -3.881 13.984 -1.99 1 98.44 242 GLY A N 1
ATOM 1882 C CA . GLY A 1 242 ? -2.666 14.75 -1.772 1 98.44 242 GLY A CA 1
ATOM 1883 C C . GLY A 1 242 ? -1.817 14.891 -3.021 1 98.44 242 GLY A C 1
ATOM 1884 O O . GLY A 1 242 ? -2.195 14.414 -4.094 1 98.44 242 GLY A O 1
ATOM 1885 N N . ARG A 1 243 ? -0.734 15.555 -2.957 1 97.75 243 ARG A N 1
ATOM 1886 C CA . ARG A 1 243 ? 0.15 15.797 -4.094 1 97.75 243 ARG A CA 1
ATOM 1887 C C . ARG A 1 243 ? 0.534 14.492 -4.777 1 97.75 243 ARG A C 1
ATOM 1889 O O . ARG A 1 243 ? 1.033 13.57 -4.133 1 97.75 243 ARG A O 1
ATOM 1896 N N . GLY A 1 244 ? 0.322 14.5 -6.109 1 97.12 244 GLY A N 1
ATOM 1897 C CA . GLY A 1 244 ? 0.734 13.359 -6.91 1 97.12 244 GLY A CA 1
ATOM 1898 C C . GLY A 1 244 ? 0.085 12.062 -6.473 1 97.12 244 GLY A C 1
ATOM 1899 O O . GLY A 1 244 ? -1.124 11.883 -6.633 1 97.12 244 GLY A O 1
ATOM 1900 N N . ALA A 1 245 ? 0.861 11.164 -5.852 1 98.12 245 ALA A N 1
ATOM 1901 C CA . ALA A 1 245 ? 0.424 9.82 -5.477 1 98.12 245 ALA A CA 1
ATOM 1902 C C . ALA A 1 245 ? -0.443 9.859 -4.223 1 98.12 245 ALA A C 1
ATOM 1904 O O . ALA A 1 245 ? -1.13 8.883 -3.906 1 98.12 245 ALA A O 1
ATOM 1905 N N . GLY A 1 246 ? -0.439 10.977 -3.525 1 98.5 246 GLY A N 1
ATOM 1906 C CA . GLY A 1 246 ? -1.277 11.117 -2.346 1 98.5 246 GLY A CA 1
ATOM 1907 C C . GLY A 1 246 ? -0.6 10.648 -1.073 1 98.5 246 GLY A C 1
ATOM 1908 O O . GLY A 1 246 ? 0.627 10.547 -1.016 1 98.5 246 GLY A O 1
ATOM 1909 N N . ASN A 1 247 ? -1.414 10.523 -0.021 1 98.75 247 ASN A N 1
ATOM 1910 C CA . ASN A 1 247 ? -0.946 10.281 1.34 1 98.75 247 ASN A CA 1
ATOM 1911 C C . ASN A 1 247 ? -1.515 8.984 1.905 1 98.75 247 ASN A C 1
ATOM 1913 O O . ASN A 1 247 ? -2.062 8.164 1.164 1 98.75 247 ASN A O 1
ATOM 1917 N N . CYS A 1 248 ? -1.219 8.703 3.17 1 98.88 248 CYS A N 1
ATOM 1918 C CA . CYS A 1 248 ? -1.891 7.656 3.926 1 98.88 248 CYS A CA 1
ATOM 1919 C C . CYS A 1 248 ? -3.393 7.902 3.982 1 98.88 248 CYS A C 1
ATOM 1921 O O . CYS A 1 248 ? -3.836 8.984 4.363 1 98.88 248 CYS A O 1
ATOM 1923 N N . TYR A 1 249 ? -4.176 6.859 3.633 1 98.88 249 TYR A N 1
ATOM 1924 C CA . TYR A 1 249 ? -5.629 6.992 3.611 1 98.88 249 TYR A CA 1
ATOM 1925 C C . TYR A 1 249 ? -6.191 7.074 5.023 1 98.88 249 TYR A C 1
ATOM 1927 O O . TYR A 1 249 ? -5.898 6.219 5.863 1 98.88 249 TYR A O 1
ATOM 1935 N N . SER A 1 250 ? -7.039 8.07 5.273 1 98.88 250 SER A N 1
ATOM 1936 C CA . SER A 1 250 ? -7.688 8.211 6.574 1 98.88 250 SER A CA 1
ATOM 1937 C C . SER A 1 250 ? -8.523 6.984 6.918 1 98.88 250 SER A C 1
ATOM 1939 O O . SER A 1 250 ? -8.508 6.516 8.055 1 98.88 250 SER A O 1
ATOM 1941 N N . GLU A 1 251 ? -9.25 6.469 5.922 1 98.75 251 GLU A N 1
ATOM 1942 C CA . GLU A 1 251 ? -10.133 5.328 6.156 1 98.75 251 GLU A CA 1
ATOM 1943 C C . GLU A 1 251 ? -9.328 4.07 6.484 1 98.75 251 GLU A C 1
ATOM 1945 O O . GLU A 1 251 ? -9.789 3.219 7.246 1 98.75 251 GLU A O 1
ATOM 1950 N N . LEU A 1 252 ? -8.133 3.922 5.934 1 98.56 252 LEU A N 1
ATOM 1951 C CA . LEU A 1 252 ? -7.262 2.814 6.305 1 98.56 252 LEU A CA 1
ATOM 1952 C C . LEU A 1 252 ? -6.754 2.979 7.734 1 98.56 252 LEU A C 1
ATOM 1954 O O . LEU A 1 252 ? -6.828 2.041 8.531 1 98.56 252 LEU A O 1
ATOM 1958 N N . LEU A 1 253 ? -6.289 4.188 8.023 1 98.56 253 LEU A N 1
ATOM 1959 C CA . LEU A 1 253 ? -5.656 4.449 9.312 1 98.56 253 LEU A CA 1
ATOM 1960 C C . LEU A 1 253 ? -6.672 4.332 10.445 1 98.56 253 LEU A C 1
ATOM 1962 O O . LEU A 1 253 ? -6.398 3.689 11.461 1 98.56 253 LEU A O 1
ATOM 1966 N N . LEU A 1 254 ? -7.848 4.938 10.289 1 97.94 254 LEU A N 1
ATOM 1967 C CA . LEU A 1 254 ? -8.875 4.922 11.328 1 97.94 254 LEU A CA 1
ATOM 1968 C C . LEU A 1 254 ? -9.406 3.51 11.547 1 97.94 254 LEU A C 1
ATOM 1970 O O . LEU A 1 254 ? -9.758 3.139 12.664 1 97.94 254 LEU A O 1
ATOM 1974 N N . GLY A 1 255 ? -9.453 2.736 10.445 1 95.38 255 GLY A N 1
ATOM 1975 C CA . GLY A 1 255 ? -9.891 1.355 10.57 1 95.38 255 GLY A CA 1
ATOM 1976 C C . GLY A 1 255 ? -8.875 0.474 11.273 1 95.38 255 GLY A C 1
ATOM 1977 O O . GLY A 1 255 ? -9.227 -0.577 11.812 1 95.38 255 GLY A O 1
ATOM 1978 N N . PHE A 1 256 ? -7.641 0.897 11.297 1 96.12 256 PHE A N 1
ATOM 1979 C CA . PHE A 1 256 ? -6.535 0.152 11.891 1 96.12 256 PHE A CA 1
ATOM 1980 C C . PHE A 1 256 ? -6.418 0.456 13.383 1 96.12 256 PHE A C 1
ATOM 1982 O O . PHE A 1 256 ? -6.191 -0.448 14.188 1 96.12 256 PHE A O 1
ATOM 1989 N N . LEU A 1 257 ? -6.555 1.754 13.742 1 95.62 257 LEU A N 1
ATOM 1990 C CA . LEU A 1 257 ? -6.324 2.191 15.117 1 95.62 257 LEU A CA 1
ATOM 1991 C C . LEU A 1 257 ? -7.395 1.64 16.047 1 95.62 257 LEU A C 1
ATOM 1993 O O . LEU A 1 257 ? -8.57 1.553 15.68 1 95.62 257 LEU A O 1
ATOM 1997 N N . ARG A 1 258 ? -7.047 1.317 17.281 1 90.56 258 ARG A N 1
ATOM 1998 C CA . ARG A 1 258 ? -7.93 0.63 18.219 1 90.56 258 ARG A CA 1
ATOM 1999 C C . ARG A 1 258 ? -8.477 1.597 19.266 1 90.56 258 ARG A C 1
ATOM 2001 O O . ARG A 1 258 ? -9.289 1.212 20.109 1 90.56 258 ARG A O 1
ATOM 2008 N N . ASN A 1 259 ? -8.062 2.758 19.188 1 91.44 259 ASN A N 1
ATOM 2009 C CA . ASN A 1 259 ? -8.656 3.748 20.078 1 91.44 259 ASN A CA 1
ATOM 2010 C C . ASN A 1 259 ? -10.156 3.891 19.828 1 91.44 259 ASN A C 1
ATOM 2012 O O . ASN A 1 259 ? -10.586 4.188 18.719 1 91.44 259 ASN A O 1
ATOM 2016 N N . PRO A 1 260 ? -10.945 3.695 20.875 1 92.88 260 PRO A N 1
ATOM 2017 C CA . PRO A 1 260 ? -12.406 3.672 20.719 1 92.88 260 PRO A CA 1
ATOM 2018 C C . PRO A 1 260 ? -12.977 5.023 20.297 1 92.88 260 PRO A C 1
ATOM 2020 O O . PRO A 1 260 ? -14.125 5.105 19.859 1 92.88 260 PRO A O 1
ATOM 2023 N N . LYS A 1 261 ? -12.195 6.039 20.422 1 95.19 261 LYS A N 1
ATOM 2024 C CA . LYS A 1 261 ? -12.719 7.348 20.047 1 95.19 261 LYS A CA 1
ATOM 2025 C C . LYS A 1 261 ? -12.82 7.477 18.531 1 95.19 261 LYS A C 1
ATOM 2027 O O . LYS A 1 261 ? -13.539 8.344 18.016 1 95.19 261 LYS A O 1
ATOM 2032 N N . PHE A 1 262 ? -12.125 6.688 17.844 1 96.62 262 PHE A N 1
ATOM 2033 C CA . PHE A 1 262 ? -12.141 6.793 16.391 1 96.62 262 PHE A CA 1
ATOM 2034 C C . PHE A 1 262 ? -13.328 6.039 15.805 1 96.62 262 PHE A C 1
ATOM 2036 O O . PHE A 1 262 ? -13.695 4.969 16.297 1 96.62 262 PHE A O 1
ATOM 2043 N N . ASN A 1 263 ? -13.93 6.645 14.812 1 97.25 263 ASN A N 1
ATOM 2044 C CA . ASN A 1 263 ? -15.055 6.09 14.07 1 97.25 263 ASN A CA 1
ATOM 2045 C C . ASN A 1 263 ? -14.883 6.289 12.562 1 97.25 263 ASN A C 1
ATOM 2047 O O . ASN A 1 263 ? -14.82 7.426 12.086 1 97.25 263 ASN A O 1
ATOM 2051 N N . ILE A 1 264 ? -14.922 5.238 11.828 1 97.94 264 ILE A N 1
ATOM 2052 C CA . ILE A 1 264 ? -14.609 5.301 10.398 1 97.94 264 ILE A CA 1
ATOM 2053 C C . ILE A 1 264 ? -15.844 5.742 9.625 1 97.94 264 ILE A C 1
ATOM 2055 O O . ILE A 1 264 ? -15.734 6.242 8.5 1 97.94 264 ILE A O 1
ATOM 2059 N N . VAL A 1 265 ? -17.062 5.602 10.102 1 98.19 265 VAL A N 1
ATOM 2060 C CA . VAL A 1 265 ? -18.328 5.723 9.375 1 98.19 265 VAL A CA 1
ATOM 2061 C C . VAL A 1 265 ? -18.484 7.145 8.844 1 98.19 265 VAL A C 1
ATOM 2063 O O . VAL A 1 265 ? -18.828 7.34 7.672 1 98.19 265 VAL A O 1
ATOM 2066 N N . PRO A 1 266 ? -18.188 8.18 9.703 1 98.81 266 PRO A N 1
ATOM 2067 C CA . PRO A 1 266 ? -18.312 9.539 9.156 1 98.81 266 PRO A CA 1
ATOM 2068 C C . PRO A 1 266 ? -17.391 9.773 7.961 1 98.81 266 PRO A C 1
ATOM 2070 O O . PRO A 1 266 ? -17.75 10.523 7.043 1 98.81 266 PRO A O 1
ATOM 2073 N N . VAL A 1 267 ? -16.234 9.18 7.961 1 98.88 267 VAL A N 1
ATOM 2074 C CA . VAL A 1 267 ? -15.297 9.312 6.852 1 98.88 267 VAL A CA 1
ATOM 2075 C C . VAL A 1 267 ? -15.859 8.641 5.605 1 98.88 267 VAL A C 1
ATOM 2077 O O . VAL A 1 267 ? -15.773 9.18 4.504 1 98.88 267 VAL A O 1
ATOM 2080 N N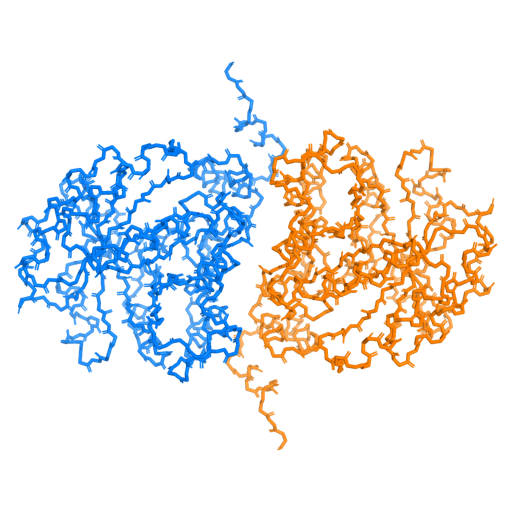 . LEU A 1 268 ? -16.5 7.449 5.777 1 98.88 268 LEU A N 1
ATOM 2081 C CA . LEU A 1 268 ? -17.109 6.742 4.656 1 98.88 268 LEU A CA 1
ATOM 2082 C C . LEU A 1 268 ? -18.219 7.578 4.02 1 98.88 268 LEU A C 1
ATOM 2084 O O . LEU A 1 268 ? -18.312 7.652 2.795 1 98.88 268 LEU A O 1
ATOM 2088 N N . LYS A 1 269 ? -19 8.195 4.855 1 98.88 269 LYS A N 1
ATOM 2089 C CA . LYS A 1 269 ? -20.078 9.047 4.355 1 98.88 269 LYS A CA 1
ATOM 2090 C C . LYS A 1 269 ? -19.516 10.242 3.584 1 98.88 269 LYS A C 1
ATOM 2092 O O . LYS A 1 269 ? -20.094 10.656 2.572 1 98.88 269 LYS A O 1
ATOM 2097 N N . PHE A 1 270 ? -18.469 10.797 4.094 1 98.94 270 PHE A N 1
ATOM 2098 C CA . PHE A 1 270 ? -17.812 11.906 3.4 1 98.94 270 PHE A CA 1
ATOM 2099 C C . PHE A 1 270 ? -17.281 11.453 2.043 1 98.94 270 PHE A C 1
ATOM 2101 O O . PHE A 1 270 ? -17.391 12.188 1.057 1 98.94 270 PHE A O 1
ATOM 2108 N N . ILE A 1 271 ? -16.703 10.281 1.974 1 98.88 271 ILE A N 1
ATOM 2109 C CA . ILE A 1 271 ? -16.203 9.734 0.719 1 98.88 271 ILE A CA 1
ATOM 2110 C C . ILE A 1 271 ? -17.344 9.641 -0.295 1 98.88 271 ILE A C 1
ATOM 2112 O O . ILE A 1 271 ? -17.203 10.078 -1.438 1 98.88 271 ILE A O 1
ATOM 2116 N N . GLU A 1 272 ? -18.5 9.156 0.146 1 98.56 272 GLU A N 1
ATOM 2117 C CA . GLU A 1 272 ? -19.688 9 -0.703 1 98.56 272 GLU A CA 1
ATOM 2118 C C . GLU A 1 272 ? -20.125 10.344 -1.273 1 98.56 272 GLU A C 1
ATOM 2120 O O . GLU A 1 272 ? -20.328 10.469 -2.482 1 98.56 272 GLU A O 1
ATOM 2125 N N . LYS A 1 273 ? -20.172 11.227 -0.395 1 98.69 273 LYS A N 1
ATOM 2126 C CA . LYS A 1 273 ? -20.812 12.492 -0.736 1 98.69 273 LYS A CA 1
ATOM 2127 C C . LYS A 1 273 ? -19.875 13.383 -1.537 1 98.69 273 LYS A C 1
ATOM 2129 O O . LYS A 1 273 ? -20.312 14.109 -2.432 1 98.69 273 LYS A O 1
ATOM 2134 N N . HIS A 1 274 ? -18.547 13.328 -1.218 1 98.81 274 HIS A N 1
ATOM 2135 C CA . HIS A 1 274 ? -17.688 14.391 -1.744 1 98.81 274 HIS A CA 1
ATOM 2136 C C . HIS A 1 274 ? -16.547 13.812 -2.576 1 98.81 274 HIS A C 1
ATOM 2138 O O . HIS A 1 274 ? -16.203 14.352 -3.635 1 98.81 274 HIS A O 1
ATOM 2144 N N . MET A 1 275 ? -15.945 12.727 -2.121 1 98.69 275 MET A N 1
ATOM 2145 C CA . MET A 1 275 ? -14.727 12.258 -2.785 1 98.69 275 MET A CA 1
ATOM 2146 C C . MET A 1 275 ? -15.062 11.539 -4.086 1 98.69 275 MET A C 1
ATOM 2148 O O . MET A 1 275 ? -14.359 11.688 -5.086 1 98.69 275 MET A O 1
ATOM 2152 N N . VAL A 1 276 ? -16.141 10.68 -4.039 1 98.12 276 VAL A N 1
ATOM 2153 C CA . VAL A 1 276 ? -16.547 9.953 -5.23 1 98.12 276 VAL A CA 1
ATOM 2154 C C . VAL A 1 276 ? -16.891 10.938 -6.348 1 98.12 276 VAL A C 1
ATOM 2156 O O . VAL A 1 276 ? -16.328 10.859 -7.445 1 98.12 276 VAL A O 1
ATOM 2159 N N . PRO A 1 277 ? -17.734 11.945 -6.102 1 97.81 277 PRO A N 1
ATOM 2160 C CA . PRO A 1 277 ? -18.016 12.922 -7.16 1 97.81 277 PRO A CA 1
ATOM 2161 C C . PRO A 1 277 ? -16.797 13.734 -7.559 1 97.81 277 PRO A C 1
ATOM 2163 O O . PRO A 1 277 ? -16.656 14.125 -8.719 1 97.81 277 PRO A O 1
ATOM 2166 N N . LEU A 1 278 ? -15.914 14.039 -6.613 1 97.94 278 LEU A N 1
ATOM 2167 C CA . LEU A 1 278 ? -14.719 14.82 -6.922 1 97.94 278 LEU A CA 1
ATOM 2168 C C . LEU A 1 278 ? -13.828 14.086 -7.918 1 97.94 278 LEU A C 1
ATOM 2170 O O . LEU A 1 278 ? -13.344 14.68 -8.875 1 97.94 278 LEU A O 1
ATOM 2174 N N . LYS A 1 279 ? -13.609 12.836 -7.719 1 96.06 279 LYS A N 1
ATOM 2175 C CA . LYS A 1 279 ? -12.844 12.031 -8.656 1 96.06 279 LYS A CA 1
ATOM 2176 C C . LYS A 1 279 ? -13.531 11.961 -10.016 1 96.06 279 LYS A C 1
ATOM 2178 O O . LYS A 1 279 ? -12.875 12.055 -11.055 1 96.06 279 LYS A O 1
ATOM 2183 N N . ALA A 1 280 ? -14.797 11.812 -10 1 95.31 280 ALA A N 1
ATOM 2184 C CA . ALA A 1 280 ? -15.578 11.711 -11.227 1 95.31 280 ALA A CA 1
ATOM 2185 C C . ALA A 1 280 ? -15.508 13.008 -12.023 1 95.31 280 ALA A C 1
ATOM 2187 O O . ALA A 1 280 ? -15.68 13.008 -13.242 1 95.31 280 ALA A O 1
ATOM 2188 N N . SER A 1 281 ? -15.234 14.117 -11.328 1 95.94 281 SER A N 1
ATOM 2189 C CA . SER A 1 281 ? -15.219 15.422 -11.977 1 95.94 281 SER A CA 1
ATOM 2190 C C . SER A 1 281 ? -13.938 15.633 -12.773 1 95.94 281 SER A C 1
ATOM 2192 O O . SER A 1 281 ? -13.844 16.562 -13.578 1 95.94 281 SER A O 1
ATOM 2194 N N . GLY A 1 282 ? -12.922 14.805 -12.492 1 94.19 282 GLY A N 1
ATOM 2195 C CA . GLY A 1 282 ? -11.719 14.891 -13.297 1 94.19 282 GLY A CA 1
ATOM 2196 C C . GLY A 1 282 ? -10.492 15.281 -12.492 1 94.19 282 GLY A C 1
ATOM 2197 O O . GLY A 1 282 ? -9.383 15.328 -13.031 1 94.19 282 GLY A O 1
ATOM 2198 N N . VAL A 1 283 ? -10.617 15.586 -11.195 1 96 283 VAL A N 1
ATOM 2199 C CA . VAL A 1 283 ? -9.461 15.812 -10.344 1 96 283 VAL A CA 1
ATOM 2200 C C . VAL A 1 283 ? -8.703 14.508 -10.133 1 96 283 VAL A C 1
ATOM 2202 O O . VAL A 1 283 ? -9.289 13.5 -9.727 1 96 283 VAL A O 1
ATOM 2205 N N . VAL A 1 284 ? -7.395 14.523 -10.461 1 96.38 284 VAL A N 1
ATOM 2206 C CA . VAL A 1 284 ? -6.641 13.273 -10.477 1 96.38 284 VAL A CA 1
ATOM 2207 C C . VAL A 1 284 ? -5.59 13.289 -9.367 1 96.38 284 VAL A C 1
ATOM 2209 O O . VAL A 1 284 ? -4.836 14.258 -9.234 1 96.38 284 VAL A O 1
ATOM 2212 N N . TRP A 1 285 ? -5.633 12.289 -8.57 1 97.56 285 TRP A N 1
ATOM 2213 C CA . TRP A 1 285 ? -4.582 11.969 -7.613 1 97.56 285 TRP A CA 1
ATOM 2214 C C . TRP A 1 285 ? -4.492 10.461 -7.387 1 97.56 285 TRP A C 1
ATOM 2216 O O . TRP A 1 285 ? -5.344 9.703 -7.863 1 97.56 285 TRP A O 1
ATOM 2226 N N . GLY A 1 286 ? -3.451 10.047 -6.727 1 97.06 286 GLY A N 1
ATOM 2227 C CA . GLY A 1 286 ? -3.334 8.641 -6.375 1 97.06 286 GLY A CA 1
ATOM 2228 C C . GLY A 1 286 ? -2.139 7.961 -7.016 1 97.06 286 GLY A C 1
ATOM 2229 O O . GLY A 1 286 ? -1.551 8.492 -7.961 1 97.06 286 GLY A O 1
ATOM 2230 N N . CYS A 1 287 ? -1.859 6.809 -6.504 1 96.19 287 CYS A N 1
ATOM 2231 C CA . CYS A 1 287 ? -0.708 6.039 -6.961 1 96.19 287 CYS A CA 1
ATOM 2232 C C . CYS A 1 287 ? -0.884 5.605 -8.414 1 96.19 287 CYS A C 1
ATOM 2234 O O . CYS A 1 287 ? -1.966 5.172 -8.805 1 96.19 287 CYS A O 1
ATOM 2236 N N . ASP A 1 288 ? 0.112 5.793 -9.188 1 97.31 288 ASP A N 1
ATOM 2237 C CA . ASP A 1 288 ? 0.231 5.367 -10.586 1 97.31 288 ASP A CA 1
ATOM 2238 C C . ASP A 1 288 ? 1.688 5.098 -10.953 1 97.31 288 ASP A C 1
ATOM 2240 O O . ASP A 1 288 ? 2.596 5.371 -10.164 1 97.31 288 ASP A O 1
ATOM 2244 N N . VAL A 1 289 ? 1.887 4.633 -12.164 1 98.56 289 VAL A N 1
ATOM 2245 C CA . VAL A 1 289 ? 3.191 4.113 -12.562 1 98.56 289 VAL A CA 1
ATOM 2246 C C . VAL A 1 289 ? 4.23 5.23 -12.5 1 98.56 289 VAL A C 1
ATOM 2248 O O . VAL A 1 289 ? 5.344 5.027 -12.008 1 98.56 289 VAL A O 1
ATOM 2251 N N . GLN A 1 290 ? 3.877 6.461 -13.023 1 98.56 290 GLN A N 1
ATOM 2252 C CA . GLN A 1 290 ? 4.863 7.535 -13.07 1 98.56 290 GLN A CA 1
ATOM 2253 C C . GLN A 1 290 ? 5.254 7.984 -11.664 1 98.56 290 GLN A C 1
ATOM 2255 O O . GLN A 1 290 ? 6.402 8.367 -11.43 1 98.56 290 GLN A O 1
ATOM 2260 N N . TYR A 1 291 ? 4.344 7.977 -10.727 1 98.69 291 TYR A N 1
ATOM 2261 C CA . TYR A 1 291 ? 4.652 8.336 -9.344 1 98.69 291 TYR A CA 1
ATOM 2262 C C . TYR A 1 291 ? 5.48 7.246 -8.672 1 98.69 291 TYR A C 1
ATOM 2264 O O . TYR A 1 291 ? 6.383 7.539 -7.887 1 98.69 291 TYR A O 1
ATOM 2272 N N . MET A 1 292 ? 5.125 5.973 -8.977 1 98.69 292 MET A N 1
ATOM 2273 C CA . MET A 1 292 ? 5.93 4.855 -8.492 1 98.69 292 MET A CA 1
ATOM 2274 C C . MET A 1 292 ? 7.387 5.004 -8.93 1 98.69 292 MET A C 1
ATOM 2276 O O . MET A 1 292 ? 8.297 4.812 -8.125 1 98.69 292 MET A O 1
ATOM 2280 N N . LEU A 1 293 ? 7.598 5.375 -10.188 1 98.62 293 LEU A N 1
ATOM 2281 C CA . LEU A 1 293 ? 8.938 5.488 -10.742 1 98.62 293 LEU A CA 1
ATOM 2282 C C . LEU A 1 293 ? 9.727 6.59 -10.055 1 98.62 293 LEU A C 1
ATOM 2284 O O . LEU A 1 293 ? 10.906 6.41 -9.727 1 98.62 293 LEU A O 1
ATOM 2288 N N . THR A 1 294 ? 9.078 7.75 -9.789 1 98.38 294 THR A N 1
ATOM 2289 C CA . THR A 1 294 ? 9.789 8.805 -9.07 1 98.38 294 THR A CA 1
ATOM 2290 C C . THR A 1 294 ? 10.055 8.398 -7.629 1 98.38 294 THR A C 1
ATOM 2292 O O . THR A 1 294 ? 11.086 8.758 -7.055 1 98.38 294 THR A O 1
ATOM 2295 N N . GLY A 1 295 ? 9.125 7.652 -6.977 1 98.31 295 GLY A N 1
ATOM 2296 C CA . GLY A 1 295 ? 9.367 7.105 -5.652 1 98.31 295 GLY A CA 1
ATOM 2297 C C . GLY A 1 295 ? 10.562 6.176 -5.602 1 98.31 295 GLY A C 1
ATOM 2298 O O . GLY A 1 295 ? 11.445 6.336 -4.758 1 98.31 295 GLY A O 1
ATOM 2299 N N . GLN A 1 296 ? 10.609 5.246 -6.551 1 97.38 296 GLN A N 1
ATOM 2300 C CA . GLN A 1 296 ? 11.672 4.246 -6.59 1 97.38 296 GLN A CA 1
ATOM 2301 C C . GLN A 1 296 ? 13.031 4.895 -6.863 1 97.38 296 GLN A C 1
ATOM 2303 O O . GLN A 1 296 ? 14.062 4.41 -6.395 1 97.38 296 GLN A O 1
ATOM 2308 N N . THR A 1 297 ? 13.031 6.02 -7.621 1 96.81 297 THR A N 1
ATOM 2309 C CA . THR A 1 297 ? 14.281 6.684 -7.973 1 96.81 297 THR A CA 1
ATOM 2310 C C . THR A 1 297 ? 14.562 7.84 -7.016 1 96.81 297 THR A C 1
ATOM 2312 O O . THR A 1 297 ? 15.516 8.602 -7.219 1 96.81 297 THR A O 1
ATOM 2315 N N . ASN A 1 298 ? 13.758 8 -5.977 1 97.25 298 ASN A N 1
ATOM 2316 C CA . ASN A 1 298 ? 13.945 9.016 -4.941 1 97.25 298 ASN A CA 1
ATOM 2317 C C . ASN A 1 298 ? 14.062 10.414 -5.543 1 97.25 298 ASN A C 1
ATOM 2319 O O . ASN A 1 298 ? 15.039 11.125 -5.277 1 97.25 298 ASN A O 1
ATOM 2323 N N . GLN A 1 299 ? 13.062 10.758 -6.375 1 96.75 299 GLN A N 1
ATOM 2324 C CA . GLN A 1 299 ? 13.016 12.055 -7.043 1 96.75 299 GLN A CA 1
ATOM 2325 C C . GLN A 1 299 ? 11.734 12.805 -6.703 1 96.75 299 GLN A C 1
ATOM 2327 O O . GLN A 1 299 ? 10.695 12.195 -6.465 1 96.75 299 GLN A O 1
ATOM 2332 N N . HIS A 1 300 ? 11.875 14.164 -6.676 1 96.56 300 HIS A N 1
ATOM 2333 C CA . HIS A 1 300 ? 10.672 14.984 -6.547 1 96.56 300 HIS A CA 1
ATOM 2334 C C . HIS A 1 300 ? 9.648 14.641 -7.621 1 96.56 300 HIS A C 1
ATOM 2336 O O . HIS A 1 300 ? 10.016 14.406 -8.781 1 96.56 300 HIS A O 1
ATOM 2342 N N . PRO A 1 301 ? 8.352 14.633 -7.289 1 96.75 301 PRO A N 1
ATOM 2343 C CA . PRO A 1 301 ? 7.355 14.102 -8.227 1 96.75 301 PRO A CA 1
ATOM 2344 C C . PRO A 1 301 ? 6.938 15.125 -9.273 1 96.75 301 PRO A C 1
ATOM 2346 O O . PRO A 1 301 ? 5.977 14.898 -10.016 1 96.75 301 PRO A O 1
ATOM 2349 N N . ARG A 1 302 ? 7.586 16.219 -9.406 1 96.44 302 ARG A N 1
ATOM 2350 C CA . ARG A 1 302 ? 7.215 17.281 -10.328 1 96.44 302 ARG A CA 1
ATOM 2351 C C . ARG A 1 302 ? 7.082 16.766 -11.758 1 96.44 302 ARG A C 1
ATOM 2353 O O . ARG A 1 302 ? 6.117 17.078 -12.453 1 96.44 302 ARG A O 1
ATOM 2360 N N . THR A 1 303 ? 8.031 15.969 -12.219 1 97.44 303 THR A N 1
ATOM 2361 C CA . THR A 1 303 ? 7.984 15.461 -13.586 1 97.44 303 THR A CA 1
ATOM 2362 C C . THR A 1 303 ? 6.852 14.453 -13.75 1 97.44 303 THR A C 1
ATOM 2364 O O . THR A 1 303 ? 6.238 14.367 -14.82 1 97.44 303 THR A O 1
ATOM 2367 N N . ALA A 1 304 ? 6.609 13.672 -12.734 1 98.44 304 ALA A N 1
ATOM 2368 C CA . ALA A 1 304 ? 5.5 12.727 -12.766 1 98.44 304 ALA A CA 1
ATOM 2369 C C . ALA A 1 304 ? 4.156 13.445 -12.828 1 98.44 304 ALA A C 1
ATOM 2371 O O . ALA A 1 304 ? 3.236 13 -13.516 1 98.44 304 ALA A O 1
ATOM 2372 N N . ILE A 1 305 ? 4.031 14.539 -12.07 1 98.06 305 ILE A N 1
ATOM 2373 C CA . ILE A 1 305 ? 2.818 15.352 -12.102 1 98.06 305 ILE A CA 1
ATOM 2374 C C . ILE A 1 305 ? 2.588 15.883 -13.516 1 98.06 305 ILE A C 1
ATOM 2376 O O . ILE A 1 305 ? 1.471 15.82 -14.031 1 98.06 305 ILE A O 1
ATOM 2380 N N . ALA A 1 306 ? 3.635 16.391 -14.125 1 97.88 306 ALA A N 1
ATOM 2381 C CA . ALA A 1 306 ? 3.543 16.875 -15.5 1 97.88 306 ALA A CA 1
ATOM 2382 C C . ALA A 1 306 ? 3.135 15.742 -16.453 1 97.88 306 ALA A C 1
ATOM 2384 O O . ALA A 1 306 ? 2.35 15.961 -17.375 1 97.88 306 ALA A O 1
ATOM 2385 N N . PHE A 1 307 ? 3.715 14.539 -16.25 1 98.44 307 PHE A N 1
ATOM 2386 C CA . PHE A 1 307 ? 3.385 13.352 -17.031 1 98.44 307 PHE A CA 1
ATOM 2387 C C . PHE A 1 307 ? 1.892 13.055 -16.953 1 98.44 307 PHE A C 1
ATOM 2389 O O . PHE A 1 307 ? 1.254 12.781 -17.969 1 98.44 307 PHE A O 1
ATOM 2396 N N . THR A 1 308 ? 1.322 13.117 -15.789 1 97.81 308 THR A N 1
ATOM 2397 C CA . THR A 1 308 ? -0.096 12.867 -15.555 1 97.81 308 THR A CA 1
ATOM 2398 C C . THR A 1 308 ? -0.953 13.93 -16.234 1 97.81 308 THR A C 1
ATOM 2400 O O . THR A 1 308 ? -1.961 13.617 -16.859 1 97.81 308 THR A O 1
ATOM 2403 N N . LYS A 1 309 ? -0.611 15.18 -16.062 1 96.44 309 LYS A N 1
ATOM 2404 C CA . LYS A 1 309 ? -1.361 16.281 -16.656 1 96.44 309 LYS A CA 1
ATOM 2405 C C . LYS A 1 309 ? -1.399 16.172 -18.172 1 96.44 309 LYS A C 1
ATOM 2407 O O . LYS A 1 309 ? -2.393 16.547 -18.812 1 96.44 309 LYS A O 1
ATOM 2412 N N . ALA A 1 310 ? -0.34 15.648 -18.734 1 97.69 310 ALA A N 1
ATOM 2413 C CA . ALA A 1 310 ? -0.236 15.5 -20.172 1 97.69 310 ALA A CA 1
ATOM 2414 C C . ALA A 1 310 ? -0.939 14.234 -20.656 1 97.69 310 ALA A C 1
ATOM 2416 O O . ALA A 1 310 ? -0.929 13.922 -21.844 1 97.69 310 ALA A O 1
ATOM 2417 N N . GLU A 1 311 ? -1.464 13.422 -19.75 1 96.44 311 GLU A N 1
ATOM 2418 C CA . GLU A 1 311 ? -2.182 12.188 -20.031 1 96.44 311 GLU A CA 1
ATOM 2419 C C . GLU A 1 311 ? -1.305 11.211 -20.812 1 96.44 311 GLU A C 1
ATOM 2421 O O . GLU A 1 311 ? -1.776 10.547 -21.734 1 96.44 311 GLU A O 1
ATOM 2426 N N . ARG A 1 312 ? -0.027 11.195 -20.453 1 97.44 312 ARG A N 1
ATOM 2427 C CA . ARG A 1 312 ? 0.933 10.273 -21.047 1 97.44 312 ARG A CA 1
ATOM 2428 C C . ARG A 1 312 ? 0.805 8.883 -20.453 1 97.44 312 ARG A C 1
ATOM 2430 O O . ARG A 1 312 ? 0.394 8.727 -19.297 1 97.44 312 ARG A O 1
ATOM 2437 N N . THR A 1 313 ? 1.137 7.852 -21.328 1 97.81 313 THR A N 1
ATOM 2438 C CA . THR A 1 313 ? 1.16 6.48 -20.828 1 97.81 313 THR A CA 1
ATOM 2439 C C . THR A 1 313 ? 2.434 5.766 -21.281 1 97.81 313 THR A C 1
ATOM 2441 O O . THR A 1 313 ? 2.549 4.547 -21.141 1 97.81 313 THR A O 1
ATOM 2444 N N . ASP A 1 314 ? 3.334 6.523 -21.906 1 98.38 314 ASP A N 1
ATOM 2445 C CA . ASP A 1 314 ? 4.605 5.941 -22.344 1 98.38 314 ASP A CA 1
ATOM 2446 C C . ASP A 1 314 ? 5.57 5.812 -21.156 1 98.38 314 ASP A C 1
ATOM 2448 O O . ASP A 1 314 ? 6.621 6.457 -21.141 1 98.38 314 ASP A O 1
ATOM 2452 N N . TYR A 1 315 ? 5.34 4.895 -20.281 1 98.62 315 TYR A N 1
ATOM 2453 C CA . TYR A 1 315 ? 6.027 4.738 -19 1 98.62 315 TYR A CA 1
ATOM 2454 C C . TYR A 1 315 ? 7.484 4.352 -19.219 1 98.62 315 TYR A C 1
ATOM 2456 O O . TYR A 1 315 ? 8.367 4.797 -18.469 1 98.62 315 TYR A O 1
ATOM 2464 N N . ALA A 1 316 ? 7.762 3.451 -20.172 1 98.06 316 ALA A N 1
ATOM 2465 C CA . ALA A 1 316 ? 9.141 3.039 -20.438 1 98.06 316 ALA A CA 1
ATOM 2466 C C . ALA A 1 316 ? 9.992 4.227 -20.859 1 98.06 316 ALA A C 1
ATOM 2468 O O . ALA A 1 316 ? 11.133 4.375 -20.422 1 98.06 316 ALA A O 1
ATOM 2469 N N . LYS A 1 317 ? 9.453 5.031 -21.75 1 97.75 317 LYS A N 1
ATOM 2470 C CA . LYS A 1 317 ? 10.148 6.246 -22.172 1 97.75 317 LYS A CA 1
ATOM 2471 C C . LYS A 1 317 ? 10.352 7.191 -20.984 1 97.75 317 LYS A C 1
ATOM 2473 O O . LYS A 1 317 ? 11.422 7.773 -20.828 1 97.75 317 LYS A O 1
ATOM 2478 N N . TYR A 1 318 ? 9.344 7.387 -20.188 1 98.12 318 TYR A N 1
ATOM 2479 C CA . TYR A 1 318 ? 9.43 8.234 -19 1 98.12 318 TYR A CA 1
ATOM 2480 C C . TYR A 1 318 ? 10.523 7.742 -18.062 1 98.12 318 TYR A C 1
ATOM 2482 O O . TYR A 1 318 ? 11.289 8.539 -17.516 1 98.12 318 TYR A O 1
ATOM 2490 N N . TYR A 1 319 ? 10.523 6.41 -17.875 1 97.81 319 TYR A N 1
ATOM 2491 C CA . TYR A 1 319 ? 11.555 5.816 -17.031 1 97.81 319 TYR A CA 1
ATOM 2492 C C . TYR A 1 319 ? 12.945 6.195 -17.531 1 97.81 319 TYR A C 1
ATOM 2494 O O . TYR A 1 319 ? 13.82 6.562 -16.734 1 97.81 319 TYR A O 1
ATOM 2502 N N . THR A 1 320 ? 13.125 6.148 -18.781 1 96.56 320 THR A N 1
ATOM 2503 C CA . THR A 1 320 ? 14.398 6.527 -19.375 1 96.56 320 THR A CA 1
ATOM 2504 C C . THR A 1 320 ? 14.672 8.016 -19.172 1 96.56 320 THR A C 1
ATOM 2506 O O . THR A 1 320 ? 15.812 8.406 -18.906 1 96.56 320 THR A O 1
ATOM 2509 N N . GLU A 1 321 ? 13.672 8.82 -19.297 1 96.62 321 GLU A N 1
ATOM 2510 C CA . GLU A 1 321 ? 13.789 10.258 -19.125 1 96.62 321 GLU A CA 1
ATOM 2511 C C . GLU A 1 321 ? 14.289 10.609 -17.719 1 96.62 321 GLU A C 1
ATOM 2513 O O . GLU A 1 321 ? 15.109 11.516 -17.562 1 96.62 321 GLU A O 1
ATOM 2518 N N . ILE A 1 322 ? 13.828 9.875 -16.719 1 96.19 322 ILE A N 1
ATOM 2519 C CA . ILE A 1 322 ? 14.125 10.312 -15.359 1 96.19 322 ILE A CA 1
ATOM 2520 C C . ILE A 1 322 ? 15.359 9.586 -14.844 1 96.19 322 ILE A C 1
ATOM 2522 O O . ILE A 1 322 ? 15.922 9.953 -13.812 1 96.19 322 ILE A O 1
ATOM 2526 N N . THR A 1 323 ? 15.75 8.5 -15.539 1 92.88 323 THR A N 1
ATOM 2527 C CA . THR A 1 323 ? 16.938 7.77 -15.102 1 92.88 323 THR A CA 1
ATOM 2528 C C . THR A 1 323 ? 18.125 8.094 -16 1 92.88 323 THR A C 1
ATOM 2530 O O . THR A 1 323 ? 19.266 7.754 -15.68 1 92.88 323 THR A O 1
ATOM 2533 N N . GLY A 1 324 ? 17.844 8.422 -17.391 1 81.19 324 GLY A N 1
ATOM 2534 C CA . GLY A 1 324 ? 18.859 8.633 -18.422 1 81.19 324 GLY A CA 1
ATOM 2535 C C . GLY A 1 324 ? 19.672 9.891 -18.188 1 81.19 324 GLY A C 1
ATOM 2536 O O . GLY A 1 324 ? 19.141 10.93 -17.828 1 81.19 324 GLY A O 1
ATOM 2537 N N . ASP A 1 325 ? 20.828 9.844 -17.438 1 54.22 325 ASP A N 1
ATOM 2538 C CA . ASP A 1 325 ? 21.844 10.906 -17.391 1 54.22 325 ASP A CA 1
ATOM 2539 C C . ASP A 1 325 ? 21.922 11.656 -18.703 1 54.22 325 ASP A C 1
ATOM 2541 O O . ASP A 1 325 ? 21.656 11.094 -19.766 1 54.22 325 ASP A O 1
ATOM 2545 N N . GLU A 1 326 ? 22.312 13.125 -18.688 1 37.12 326 GLU A N 1
ATOM 2546 C CA . GLU A 1 326 ? 22.969 14.055 -19.609 1 37.12 326 GLU A CA 1
ATOM 2547 C C . GLU A 1 326 ? 24.188 13.422 -20.25 1 37.12 326 GLU A C 1
ATOM 2549 O O . GLU A 1 326 ? 24.938 12.688 -19.594 1 37.12 326 GLU A O 1
ATOM 2554 N N . MET B 1 1 ? 11.883 -11.891 17.844 1 65 1 MET B N 1
ATOM 2555 C CA . MET B 1 1 ? 11.492 -11.547 16.469 1 65 1 MET B CA 1
ATOM 2556 C C . MET B 1 1 ? 12.547 -12.008 15.477 1 65 1 MET B C 1
ATOM 2558 O O . MET B 1 1 ? 13.75 -11.938 15.758 1 65 1 MET B O 1
ATOM 2562 N N . ALA B 1 2 ? 12.062 -12.578 14.438 1 71.5 2 ALA B N 1
ATOM 2563 C CA . ALA B 1 2 ? 13.008 -13.086 13.453 1 71.5 2 ALA B CA 1
ATOM 2564 C C . ALA B 1 2 ? 13.945 -11.977 12.969 1 71.5 2 ALA B C 1
ATOM 2566 O O . ALA B 1 2 ? 13.508 -10.844 12.742 1 71.5 2 ALA B O 1
ATOM 2567 N N . GLU B 1 3 ? 15.125 -12.352 12.812 1 82.19 3 GLU B N 1
ATOM 2568 C CA . GLU B 1 3 ? 16.141 -11.414 12.336 1 82.19 3 GLU B CA 1
ATOM 2569 C C . GLU B 1 3 ? 16.094 -11.289 10.82 1 82.19 3 GLU B C 1
ATOM 2571 O O . GLU B 1 3 ? 15.82 -12.266 10.117 1 82.19 3 GLU B O 1
ATOM 2576 N N . ASN B 1 4 ? 16.375 -10.141 10.32 1 87.62 4 ASN B N 1
ATOM 2577 C CA . ASN B 1 4 ? 16.438 -9.898 8.883 1 87.62 4 ASN B CA 1
ATOM 2578 C C . ASN B 1 4 ? 17.594 -10.672 8.242 1 87.62 4 ASN B C 1
ATOM 2580 O O . ASN B 1 4 ? 18.688 -10.773 8.82 1 87.62 4 ASN B O 1
ATOM 2584 N N . ARG B 1 5 ? 17.188 -11.352 7.121 1 84.06 5 ARG B N 1
ATOM 2585 C CA . ARG B 1 5 ? 18.203 -12 6.309 1 84.06 5 ARG B CA 1
ATOM 2586 C C . ARG B 1 5 ? 18.703 -11.062 5.219 1 84.06 5 ARG B C 1
ATOM 2588 O O . ARG B 1 5 ? 18.312 -11.188 4.055 1 84.06 5 ARG B O 1
ATOM 2595 N N . GLY B 1 6 ? 19.297 -9.891 5.609 1 79.56 6 GLY B N 1
ATOM 2596 C CA . GLY B 1 6 ? 19.797 -8.859 4.719 1 79.56 6 GLY B CA 1
ATOM 2597 C C . GLY B 1 6 ? 19.094 -7.523 4.898 1 79.56 6 GLY B C 1
ATOM 2598 O O . GLY B 1 6 ? 18.25 -7.375 5.785 1 79.56 6 GLY B O 1
ATOM 2599 N N . ASN B 1 7 ? 19.641 -6.582 4.094 1 79.5 7 ASN B N 1
ATOM 2600 C CA . ASN B 1 7 ? 19.016 -5.262 4.062 1 79.5 7 ASN B CA 1
ATOM 2601 C C . ASN B 1 7 ? 18.609 -4.871 2.646 1 79.5 7 ASN B C 1
ATOM 2603 O O . ASN B 1 7 ? 18.641 -5.695 1.733 1 79.5 7 ASN B O 1
ATOM 2607 N N . LEU B 1 8 ? 18.062 -3.699 2.477 1 80.88 8 LEU B N 1
ATOM 2608 C CA . LEU B 1 8 ? 17.484 -3.252 1.216 1 80.88 8 LEU B CA 1
ATOM 2609 C C . LEU B 1 8 ? 18.516 -3.303 0.094 1 80.88 8 LEU B C 1
ATOM 2611 O O . LEU B 1 8 ? 18.156 -3.445 -1.078 1 80.88 8 LEU B O 1
ATOM 2615 N N . THR B 1 9 ? 19.75 -3.287 0.445 1 79.75 9 THR B N 1
ATOM 2616 C CA . THR B 1 9 ? 20.781 -3.201 -0.583 1 79.75 9 THR B CA 1
ATOM 2617 C C . THR B 1 9 ? 21.453 -4.555 -0.79 1 79.75 9 THR B C 1
ATOM 2619 O O . THR B 1 9 ? 22.234 -4.727 -1.723 1 79.75 9 THR B O 1
ATOM 2622 N N . SER B 1 10 ? 21.078 -5.492 0.047 1 83.31 10 SER B N 1
ATOM 2623 C CA . SER B 1 10 ? 21.734 -6.797 -0.033 1 83.31 10 SER B CA 1
ATOM 2624 C C . SER B 1 10 ? 21.156 -7.633 -1.172 1 83.31 10 SER B C 1
ATOM 2626 O O . SER B 1 10 ? 19.969 -7.547 -1.47 1 83.31 10 SER B O 1
ATOM 2628 N N . TYR B 1 11 ? 22.109 -8.391 -1.751 1 84.06 11 TYR B N 1
ATOM 2629 C CA . TYR B 1 11 ? 21.734 -9.352 -2.779 1 84.06 11 TYR B CA 1
ATOM 2630 C C . TYR B 1 11 ? 21.375 -10.695 -2.162 1 84.06 11 TYR B C 1
ATOM 2632 O O . TYR B 1 11 ? 22.172 -11.273 -1.414 1 84.06 11 TYR B O 1
ATOM 2640 N N . ARG B 1 12 ? 20.203 -11.164 -2.41 1 88.5 12 ARG B N 1
ATOM 2641 C CA . ARG B 1 12 ? 19.75 -12.492 -2.02 1 88.5 12 ARG B CA 1
ATOM 2642 C C . ARG B 1 12 ? 19.547 -13.383 -3.24 1 88.5 12 ARG B C 1
ATOM 2644 O O . ARG B 1 12 ? 18.531 -13.266 -3.938 1 88.5 12 ARG B O 1
ATOM 2651 N N . PRO B 1 13 ? 20.406 -14.312 -3.477 1 89.81 13 PRO B N 1
ATOM 2652 C CA . PRO B 1 13 ? 20.344 -15.109 -4.703 1 89.81 13 PRO B CA 1
ATOM 2653 C C . PRO B 1 13 ? 19.188 -16.109 -4.711 1 89.81 13 PRO B C 1
ATOM 2655 O O . PRO B 1 13 ? 18.812 -16.609 -5.773 1 89.81 13 PRO B O 1
ATOM 2658 N N . ASP B 1 14 ? 18.641 -16.422 -3.52 1 93.62 14 ASP B N 1
ATOM 2659 C CA . ASP B 1 14 ? 17.609 -17.438 -3.42 1 93.62 14 ASP B CA 1
ATOM 2660 C C . ASP B 1 14 ? 16.234 -16.859 -3.812 1 93.62 14 ASP B C 1
ATOM 2662 O O . ASP B 1 14 ? 15.281 -17.609 -3.996 1 93.62 14 ASP B O 1
ATOM 2666 N N . ILE B 1 15 ? 16.125 -15.547 -4.016 1 96.38 15 ILE B N 1
ATOM 2667 C CA . ILE B 1 15 ? 14.844 -14.898 -4.297 1 96.38 15 ILE B CA 1
ATOM 2668 C C . ILE B 1 15 ? 14.391 -15.234 -5.719 1 96.38 15 ILE B C 1
ATOM 2670 O O . ILE B 1 15 ? 15.18 -15.141 -6.664 1 96.38 15 ILE B O 1
ATOM 2674 N N . LYS B 1 16 ? 13.164 -15.664 -5.812 1 98.19 16 LYS B N 1
ATOM 2675 C CA . LYS B 1 16 ? 12.484 -15.898 -7.082 1 98.19 16 LYS B CA 1
ATOM 2676 C C . LYS B 1 16 ? 11.164 -15.148 -7.148 1 98.19 16 LYS B C 1
ATOM 2678 O O . LYS B 1 16 ? 10.508 -14.938 -6.125 1 98.19 16 LYS B O 1
ATOM 2683 N N . VAL B 1 17 ? 10.82 -14.75 -8.367 1 98.81 17 VAL B N 1
ATOM 2684 C CA . VAL B 1 17 ? 9.57 -14.031 -8.578 1 98.81 17 VAL B CA 1
ATOM 2685 C C . VAL B 1 17 ? 8.617 -14.891 -9.414 1 98.81 17 VAL B C 1
ATOM 2687 O O . VAL B 1 17 ? 9.023 -15.477 -10.414 1 98.81 17 VAL B O 1
ATOM 2690 N N . MET B 1 18 ? 7.387 -15.023 -8.945 1 98.88 18 MET B N 1
ATOM 2691 C CA . MET B 1 18 ? 6.301 -15.727 -9.625 1 98.88 18 MET B CA 1
ATOM 2692 C C . MET B 1 18 ? 5.254 -14.734 -10.125 1 98.88 18 MET B C 1
ATOM 2694 O O . MET B 1 18 ? 4.645 -14.016 -9.336 1 98.88 18 MET B O 1
ATOM 2698 N N . ASP B 1 19 ? 5.062 -14.711 -11.438 1 98.94 19 ASP B N 1
ATOM 2699 C CA . ASP B 1 19 ? 3.99 -13.906 -12.008 1 98.94 19 ASP B CA 1
ATOM 2700 C C . ASP B 1 19 ? 2.672 -14.672 -12.023 1 98.94 19 ASP B C 1
ATOM 2702 O O . ASP B 1 19 ? 2.576 -15.734 -12.641 1 98.94 19 ASP B O 1
ATOM 2706 N N . CYS B 1 20 ? 1.708 -14.109 -11.359 1 98.81 20 CYS B N 1
ATOM 2707 C CA . CYS B 1 20 ? 0.406 -14.758 -11.305 1 98.81 20 CYS B CA 1
ATOM 2708 C C . CYS B 1 20 ? -0.651 -13.93 -12.023 1 98.81 20 CYS B C 1
ATOM 2710 O O . CYS B 1 20 ? -1.84 -14.031 -11.719 1 98.81 20 CYS B O 1
ATOM 2712 N N . THR B 1 21 ? -0.304 -13.102 -12.984 1 98.94 21 THR B N 1
ATOM 2713 C CA . THR B 1 21 ? -1.202 -12.172 -13.656 1 98.94 21 THR B CA 1
ATOM 2714 C C . THR B 1 21 ? -2.352 -12.922 -14.328 1 98.94 21 THR B C 1
ATOM 2716 O O . THR B 1 21 ? -3.52 -12.57 -14.141 1 98.94 21 THR B O 1
ATOM 2719 N N . LEU B 1 22 ? -2.051 -13.961 -15.078 1 98.88 22 LEU B N 1
ATOM 2720 C CA . LEU B 1 22 ? -3.086 -14.688 -15.805 1 98.88 22 LEU B CA 1
ATOM 2721 C C . LEU B 1 22 ? -4.004 -15.438 -14.844 1 98.88 22 LEU B C 1
ATOM 2723 O O . LEU B 1 22 ? -5.227 -15.375 -14.969 1 98.88 22 LEU B O 1
ATOM 2727 N N . ARG B 1 23 ? -3.363 -16.094 -13.914 1 98.81 23 ARG B N 1
ATOM 2728 C CA . ARG B 1 23 ? -4.156 -16.938 -13.031 1 98.81 23 ARG B CA 1
ATOM 2729 C C . ARG B 1 23 ? -5.051 -16.109 -12.125 1 98.81 23 ARG B C 1
ATOM 2731 O O . ARG B 1 23 ? -6.273 -16.281 -12.125 1 98.81 23 ARG B O 1
ATOM 2738 N N . ASP B 1 24 ? -4.484 -15.203 -11.375 1 98.69 24 ASP B N 1
ATOM 2739 C CA . ASP B 1 24 ? -5.289 -14.422 -10.445 1 98.69 24 ASP B CA 1
ATOM 2740 C C . ASP B 1 24 ? -6.086 -13.344 -11.172 1 98.69 24 ASP B C 1
ATOM 2742 O O . ASP B 1 24 ? -7.227 -13.055 -10.805 1 98.69 24 ASP B O 1
ATOM 2746 N N . GLY B 1 25 ? -5.48 -12.75 -12.219 1 98.56 25 GLY B N 1
ATOM 2747 C CA . GLY B 1 25 ? -6.184 -11.781 -13.047 1 98.56 25 GLY B CA 1
ATOM 2748 C C . GLY B 1 25 ? -7.375 -12.367 -13.781 1 98.56 25 GLY B C 1
ATOM 2749 O O . GLY B 1 25 ? -8.359 -11.672 -14.039 1 98.56 25 GLY B O 1
ATOM 2750 N N . GLY B 1 26 ? -7.297 -13.656 -14.078 1 98.38 26 GLY B N 1
ATOM 2751 C CA . GLY B 1 26 ? -8.398 -14.344 -14.734 1 98.38 26 GLY B CA 1
ATOM 2752 C C . GLY B 1 26 ? -9.688 -14.297 -13.945 1 98.38 26 GLY B C 1
ATOM 2753 O O . GLY B 1 26 ? -10.781 -14.398 -14.516 1 98.38 26 GLY B O 1
ATOM 2754 N N . LEU B 1 27 ? -9.602 -14.078 -12.703 1 97.44 27 LEU B N 1
ATOM 2755 C CA . LEU B 1 27 ? -10.773 -14.039 -11.836 1 97.44 27 LEU B CA 1
ATOM 2756 C C . LEU B 1 27 ? -11.562 -12.75 -12.047 1 97.44 27 LEU B C 1
ATOM 2758 O O . LEU B 1 27 ? -12.711 -12.648 -11.609 1 97.44 27 LEU B O 1
ATOM 2762 N N . VAL B 1 28 ? -10.992 -11.766 -12.727 1 96.69 28 VAL B N 1
ATOM 2763 C CA . VAL B 1 28 ? -11.727 -10.516 -12.891 1 96.69 28 VAL B CA 1
ATOM 2764 C C . VAL B 1 28 ? -12.227 -10.391 -14.328 1 96.69 28 VAL B C 1
ATOM 2766 O O . VAL B 1 28 ? -13.078 -9.555 -14.633 1 96.69 28 VAL B O 1
ATOM 2769 N N . ASN B 1 29 ? -11.703 -11.188 -15.273 1 96.56 29 ASN B N 1
ATOM 2770 C CA . ASN B 1 29 ? -12.156 -11.094 -16.656 1 96.56 29 ASN B CA 1
ATOM 2771 C C . ASN B 1 29 ? -12.555 -12.461 -17.219 1 96.56 29 ASN B C 1
ATOM 2773 O O . ASN B 1 29 ? -12.461 -12.703 -18.422 1 96.56 29 ASN B O 1
ATOM 2777 N N . ASN B 1 30 ? -12.789 -13.461 -16.297 1 96.94 30 ASN B N 1
ATOM 2778 C CA . ASN B 1 30 ? -13.258 -14.797 -16.641 1 96.94 30 ASN B CA 1
ATOM 2779 C C . ASN B 1 30 ? -12.227 -15.555 -17.469 1 96.94 30 ASN B C 1
ATOM 2781 O O . ASN B 1 30 ? -12.594 -16.328 -18.359 1 96.94 30 ASN B O 1
ATOM 2785 N N . PHE B 1 31 ? -10.984 -15.25 -17.312 1 98.19 31 PHE B N 1
ATOM 2786 C CA . PHE B 1 31 ? -9.859 -15.898 -17.969 1 98.19 31 PHE B CA 1
ATOM 2787 C C . PHE B 1 31 ? -9.883 -15.664 -19.469 1 98.19 31 PHE B C 1
ATOM 2789 O O . PHE B 1 31 ? -9.398 -16.5 -20.234 1 98.19 31 PHE B O 1
ATOM 2796 N N . GLU B 1 32 ? -10.484 -14.531 -19.812 1 96.56 32 GLU B N 1
ATOM 2797 C CA . GLU B 1 32 ? -10.547 -14.164 -21.234 1 96.56 32 GLU B CA 1
ATOM 2798 C C . GLU B 1 32 ? -9.414 -13.219 -21.609 1 96.56 32 GLU B C 1
ATOM 2800 O O . GLU B 1 32 ? -9.57 -12 -21.578 1 96.56 32 GLU B O 1
ATOM 2805 N N . PHE B 1 33 ? -8.273 -13.797 -21.906 1 98 33 PHE B N 1
ATOM 2806 C CA . PHE B 1 33 ? -7.121 -13.078 -22.438 1 98 33 PHE B CA 1
ATOM 2807 C C . PHE B 1 33 ? -6.844 -13.469 -23.875 1 98 33 PHE B C 1
ATOM 2809 O O . PHE B 1 33 ? -6.988 -14.641 -24.25 1 98 33 PHE B O 1
ATOM 2816 N N . THR B 1 34 ? -6.492 -12.461 -24.719 1 97.5 34 THR B N 1
ATOM 2817 C CA . THR B 1 34 ? -6.113 -12.789 -26.094 1 97.5 34 THR B CA 1
ATOM 2818 C C . THR B 1 34 ? -4.773 -13.516 -26.125 1 97.5 34 THR B C 1
ATOM 2820 O O . THR B 1 34 ? -3.967 -13.383 -25.188 1 97.5 34 THR B O 1
ATOM 2823 N N . ASP B 1 35 ? -4.535 -14.281 -27.172 1 98.12 35 ASP B N 1
ATOM 2824 C CA . ASP B 1 35 ? -3.248 -14.945 -27.328 1 98.12 35 ASP B CA 1
ATOM 2825 C C . ASP B 1 35 ? -2.107 -13.93 -27.375 1 98.12 35 ASP B C 1
ATOM 2827 O O . ASP B 1 35 ? -1.016 -14.195 -26.859 1 98.12 35 ASP B O 1
ATOM 2831 N N . GLU B 1 36 ? -2.363 -12.781 -27.953 1 98.69 36 GLU B N 1
ATOM 2832 C CA . GLU B 1 36 ? -1.348 -11.734 -28.016 1 98.69 36 GLU B CA 1
ATOM 2833 C C . GLU B 1 36 ? -0.979 -11.234 -26.625 1 98.69 36 GLU B C 1
ATOM 2835 O O . GLU B 1 36 ? 0.2 -11.055 -26.312 1 98.69 36 GLU B O 1
ATOM 2840 N N . PHE B 1 37 ? -1.997 -11 -25.797 1 98.75 37 PHE B N 1
ATOM 2841 C CA . PHE B 1 37 ? -1.774 -10.594 -24.422 1 98.75 37 PHE B CA 1
ATOM 2842 C C . PHE B 1 37 ? -0.884 -11.594 -23.688 1 98.75 37 PHE B C 1
ATOM 2844 O O . PHE B 1 37 ? 0.105 -11.211 -23.062 1 98.75 37 PHE B O 1
ATOM 2851 N N . VAL B 1 38 ? -1.219 -12.859 -23.812 1 98.94 38 VAL B N 1
ATOM 2852 C CA . VAL B 1 38 ? -0.532 -13.906 -23.062 1 98.94 38 VAL B CA 1
ATOM 2853 C C . VAL B 1 38 ? 0.889 -14.078 -23.609 1 98.94 38 VAL B C 1
ATOM 2855 O O . VAL B 1 38 ? 1.836 -14.234 -22.828 1 98.94 38 VAL B O 1
ATOM 2858 N N . LYS B 1 39 ? 1.067 -14.062 -24.891 1 98.88 39 LYS B N 1
ATOM 2859 C CA . LYS B 1 39 ? 2.391 -14.172 -25.5 1 98.88 39 LYS B CA 1
ATOM 2860 C C . LYS B 1 39 ? 3.277 -13 -25.094 1 98.88 39 LYS B C 1
ATOM 2862 O O . LYS B 1 39 ? 4.441 -13.188 -24.734 1 98.88 39 LYS B O 1
ATOM 2867 N N . ASP B 1 40 ? 2.725 -11.773 -25.172 1 98.94 40 ASP B N 1
ATOM 2868 C CA . ASP B 1 40 ? 3.482 -10.586 -24.797 1 98.94 40 ASP B CA 1
ATOM 2869 C C . ASP B 1 40 ? 3.859 -10.625 -23.312 1 98.94 40 ASP B C 1
ATOM 2871 O O . ASP B 1 40 ? 4.938 -10.164 -22.922 1 98.94 40 ASP B O 1
ATOM 2875 N N . LEU B 1 41 ? 2.963 -11.133 -22.469 1 98.94 41 LEU B N 1
ATOM 2876 C CA . LEU B 1 41 ? 3.279 -11.273 -21.047 1 98.94 41 LEU B CA 1
ATOM 2877 C C . LEU B 1 41 ? 4.43 -12.25 -20.844 1 98.94 41 LEU B C 1
ATOM 2879 O O . LEU B 1 41 ? 5.34 -11.984 -20.047 1 98.94 41 LEU B O 1
ATOM 2883 N N . TYR B 1 42 ? 4.316 -13.398 -21.531 1 98.94 42 TYR B N 1
ATOM 2884 C CA . TYR B 1 42 ? 5.379 -14.398 -21.484 1 98.94 42 TYR B CA 1
ATOM 2885 C C . TYR B 1 42 ? 6.723 -13.789 -21.875 1 98.94 42 TYR B C 1
ATOM 2887 O O . TYR B 1 42 ? 7.707 -13.938 -21.141 1 98.94 42 TYR B O 1
ATOM 2895 N N . GLU B 1 43 ? 6.742 -13.078 -22.922 1 98.88 43 GLU B N 1
ATOM 2896 C CA . GLU B 1 43 ? 7.969 -12.461 -23.422 1 98.88 43 GLU B CA 1
ATOM 2897 C C . GLU B 1 43 ? 8.469 -11.383 -22.453 1 98.88 43 GLU B C 1
ATOM 2899 O O . GLU B 1 43 ? 9.672 -11.258 -22.234 1 98.88 43 GLU B O 1
ATOM 2904 N N . ALA B 1 44 ? 7.566 -10.594 -21.938 1 98.94 44 ALA B N 1
ATOM 2905 C CA . ALA B 1 44 ? 7.934 -9.562 -20.953 1 98.94 44 ALA B CA 1
ATOM 2906 C C . ALA B 1 44 ? 8.547 -10.188 -19.703 1 98.94 44 ALA B C 1
ATOM 2908 O O . ALA B 1 44 ? 9.547 -9.688 -19.188 1 98.94 44 ALA B O 1
ATOM 2909 N N . ASN B 1 45 ? 7.957 -11.25 -19.25 1 98.94 45 ASN B N 1
ATOM 2910 C CA . ASN B 1 45 ? 8.477 -11.938 -18.078 1 98.94 45 ASN B CA 1
ATOM 2911 C C . ASN B 1 45 ? 9.875 -12.508 -18.328 1 98.94 45 ASN B C 1
ATOM 2913 O O . ASN B 1 45 ? 10.758 -12.391 -17.469 1 98.94 45 ASN B O 1
ATOM 2917 N N . VAL B 1 46 ? 10.039 -13.18 -19.484 1 98.88 46 VAL B N 1
ATOM 2918 C CA . VAL B 1 46 ? 11.352 -13.703 -19.844 1 98.88 46 VAL B CA 1
ATOM 2919 C C . VAL B 1 46 ? 12.383 -12.57 -19.828 1 98.88 46 VAL B C 1
ATOM 2921 O O . VAL B 1 46 ? 13.438 -12.688 -19.203 1 98.88 46 VAL B O 1
ATOM 2924 N N . ALA B 1 47 ? 12.039 -11.453 -20.453 1 98.81 47 ALA B N 1
ATOM 2925 C CA . ALA B 1 47 ? 12.953 -10.312 -20.562 1 98.81 47 ALA B CA 1
ATOM 2926 C C . ALA B 1 47 ? 13.203 -9.664 -19.203 1 98.81 47 ALA B C 1
ATOM 2928 O O . ALA B 1 47 ? 14.289 -9.133 -18.969 1 98.81 47 ALA B O 1
ATOM 2929 N N . ALA B 1 48 ? 12.266 -9.727 -18.297 1 98.81 48 ALA B N 1
ATOM 2930 C CA . ALA B 1 48 ? 12.352 -9.062 -16.984 1 98.81 48 ALA B CA 1
ATOM 2931 C C . ALA B 1 48 ? 13.094 -9.938 -15.984 1 98.81 48 ALA B C 1
ATOM 2933 O O . ALA B 1 48 ? 13.406 -9.484 -14.875 1 98.81 48 ALA B O 1
ATOM 2934 N N . GLY B 1 49 ? 13.367 -11.141 -16.328 1 98.62 49 GLY B N 1
ATOM 2935 C CA . GLY B 1 49 ? 14.094 -12.039 -15.438 1 98.62 49 GLY B CA 1
ATOM 2936 C C . GLY B 1 49 ? 13.203 -12.719 -14.422 1 98.62 49 GLY B C 1
ATOM 2937 O O . GLY B 1 49 ? 13.688 -13.219 -13.398 1 98.62 49 GLY B O 1
ATOM 2938 N N . VAL B 1 50 ? 11.914 -12.734 -14.633 1 98.81 50 VAL B N 1
ATOM 2939 C CA . VAL B 1 50 ? 10.961 -13.414 -13.766 1 98.81 50 VAL B CA 1
ATOM 2940 C C . VAL B 1 50 ? 11.195 -14.922 -13.82 1 98.81 50 VAL B C 1
ATOM 2942 O O . VAL B 1 50 ? 11.531 -15.469 -14.875 1 98.81 50 VAL B O 1
ATOM 2945 N N . ASP B 1 51 ? 11.023 -15.586 -12.719 1 98.88 51 ASP B N 1
ATOM 2946 C CA . ASP B 1 51 ? 11.438 -16.984 -12.617 1 98.88 51 ASP B CA 1
ATOM 2947 C C . ASP B 1 51 ? 10.312 -17.922 -13.023 1 98.88 51 ASP B C 1
ATOM 2949 O O . ASP B 1 51 ? 10.555 -18.953 -13.656 1 98.88 51 ASP B O 1
ATOM 2953 N N . TYR B 1 52 ? 9.102 -17.594 -12.641 1 98.94 52 TYR B N 1
ATOM 2954 C CA . TYR B 1 52 ? 7.945 -18.438 -12.922 1 98.94 52 TYR B CA 1
ATOM 2955 C C . TYR B 1 52 ? 6.793 -17.609 -13.477 1 98.94 52 TYR B C 1
ATOM 2957 O O . TYR B 1 52 ? 6.578 -16.469 -13.047 1 98.94 52 TYR B O 1
ATOM 2965 N N . MET B 1 53 ? 6.074 -18.125 -14.391 1 98.94 53 MET B N 1
ATOM 2966 C CA . MET B 1 53 ? 4.809 -17.578 -14.852 1 98.94 53 MET B CA 1
ATOM 2967 C C . MET B 1 53 ? 3.678 -18.594 -14.688 1 98.94 53 MET B C 1
ATOM 2969 O O . MET B 1 53 ? 3.752 -19.703 -15.211 1 98.94 53 MET B O 1
ATOM 2973 N N . GLU B 1 54 ? 2.711 -18.172 -13.961 1 98.94 54 GLU B N 1
ATOM 2974 C CA . GLU B 1 54 ? 1.548 -19.031 -13.734 1 98.94 54 GLU B CA 1
ATOM 2975 C C . GLU B 1 54 ? 0.444 -18.734 -14.75 1 98.94 54 GLU B C 1
ATOM 2977 O O . GLU B 1 54 ? -0.108 -17.641 -14.773 1 98.94 54 GLU B O 1
ATOM 2982 N N . PHE B 1 55 ? 0.066 -19.656 -15.531 1 98.56 55 PHE B N 1
ATOM 2983 C CA . PHE B 1 55 ? -0.872 -19.469 -16.641 1 98.56 55 PHE B CA 1
ATOM 2984 C C . PHE B 1 55 ? -2.309 -19.453 -16.125 1 98.56 55 PHE B C 1
ATOM 2986 O O . PHE B 1 55 ? -3.113 -18.625 -16.562 1 98.56 55 PHE B O 1
ATOM 2993 N N . GLY B 1 56 ? -2.621 -20.375 -15.305 1 98.44 56 GLY B N 1
ATOM 2994 C CA . GLY B 1 56 ? -3.982 -20.469 -14.805 1 98.44 56 GLY B CA 1
ATOM 2995 C C . GLY B 1 56 ? -4.211 -21.703 -13.938 1 98.44 56 GLY B C 1
ATOM 2996 O O . GLY B 1 56 ? -3.371 -22.047 -13.102 1 98.44 56 GLY B O 1
ATOM 2997 N N . TYR B 1 57 ? -5.43 -22.281 -14.148 1 98.62 57 TYR B N 1
ATOM 2998 C CA . TYR B 1 57 ? -5.812 -23.422 -13.328 1 98.62 57 TYR B CA 1
ATOM 2999 C C . TYR B 1 57 ? -5.848 -24.703 -14.148 1 98.62 57 TYR B C 1
ATOM 3001 O O . TYR B 1 57 ? -5.93 -24.641 -15.383 1 98.62 57 TYR B O 1
ATOM 3009 N N . LYS B 1 58 ? -5.652 -25.781 -13.445 1 98.56 58 LYS B N 1
ATOM 3010 C CA . LYS B 1 58 ? -6.113 -27.062 -13.953 1 98.56 58 LYS B CA 1
ATOM 3011 C C . LYS B 1 58 ? -7.508 -27.391 -13.43 1 98.56 58 LYS B C 1
ATOM 3013 O O . LYS B 1 58 ? -7.688 -28.359 -12.688 1 98.56 58 LYS B O 1
ATOM 3018 N N . ALA B 1 59 ? -8.461 -26.625 -13.922 1 98.5 59 ALA B N 1
ATOM 3019 C CA . ALA B 1 59 ? -9.836 -26.781 -13.445 1 98.5 59 ALA B CA 1
ATOM 3020 C C . ALA B 1 59 ? -10.477 -28.031 -14.039 1 98.5 59 ALA B C 1
ATOM 3022 O O . ALA B 1 59 ? -10.273 -28.344 -15.211 1 98.5 59 ALA B O 1
ATOM 3023 N N . ASP B 1 60 ? -11.211 -28.719 -13.211 1 98.12 60 ASP B N 1
ATOM 3024 C CA . ASP B 1 60 ? -11.93 -29.922 -13.648 1 98.12 60 ASP B CA 1
ATOM 3025 C C . ASP B 1 60 ? -13.094 -29.547 -14.562 1 98.12 60 ASP B C 1
ATOM 3027 O O . ASP B 1 60 ? -14.047 -28.906 -14.133 1 98.12 60 ASP B O 1
ATOM 3031 N N . LYS B 1 61 ? -13.047 -30.047 -15.742 1 96.5 61 LYS B N 1
ATOM 3032 C CA . LYS B 1 61 ? -14.078 -29.719 -16.719 1 96.5 61 LYS B CA 1
ATOM 3033 C C . LYS B 1 61 ? -15.422 -30.312 -16.344 1 96.5 61 LYS B C 1
ATOM 3035 O O . LYS B 1 61 ? -16.453 -29.922 -16.875 1 96.5 61 LYS B O 1
ATOM 3040 N N . ASP B 1 62 ? -15.414 -31.312 -15.445 1 96.75 62 ASP B N 1
ATOM 3041 C CA . ASP B 1 62 ? -16.672 -31.891 -14.969 1 96.75 62 ASP B CA 1
ATOM 3042 C C . ASP B 1 62 ? -17.344 -30.969 -13.953 1 96.75 62 ASP B C 1
ATOM 3044 O O . ASP B 1 62 ? -18.531 -31.109 -13.68 1 96.75 62 ASP B O 1
ATOM 3048 N N . ILE B 1 63 ? -16.578 -30.078 -13.406 1 97.06 63 ILE B N 1
ATOM 3049 C CA . ILE B 1 63 ? -17.062 -29.141 -12.414 1 97.06 63 ILE B CA 1
ATOM 3050 C C . ILE B 1 63 ? -17.297 -27.781 -13.062 1 97.06 63 ILE B C 1
ATOM 3052 O O . ILE B 1 63 ? -18.297 -27.109 -12.773 1 97.06 63 ILE B O 1
ATOM 3056 N N . PHE B 1 64 ? -16.391 -27.375 -13.969 1 97.38 64 PHE B N 1
ATOM 3057 C CA . PHE B 1 64 ? -16.453 -26.078 -14.617 1 97.38 64 PHE B CA 1
ATOM 3058 C C . PHE B 1 64 ? -16.719 -26.219 -16.109 1 97.38 64 PHE B C 1
ATOM 3060 O O . PHE B 1 64 ? -15.984 -26.906 -16.812 1 97.38 64 PHE B O 1
ATOM 3067 N N . ASP B 1 65 ? -17.719 -25.531 -16.578 1 96.94 65 ASP B N 1
ATOM 3068 C CA . ASP B 1 65 ? -18.094 -25.578 -17.984 1 96.94 65 ASP B CA 1
ATOM 3069 C C . ASP B 1 65 ? -17.094 -24.781 -18.828 1 96.94 65 ASP B C 1
ATOM 3071 O O . ASP B 1 65 ? -16.938 -23.578 -18.641 1 96.94 65 ASP B O 1
ATOM 3075 N N . GLU B 1 66 ? -16.469 -25.391 -19.766 1 95.81 66 GLU B N 1
ATOM 3076 C CA . GLU B 1 66 ? -15.453 -24.766 -20.609 1 95.81 66 GLU B CA 1
ATOM 3077 C C . GLU B 1 66 ? -16.047 -23.625 -21.438 1 95.81 66 GLU B C 1
ATOM 3079 O O . GLU B 1 66 ? -15.305 -22.766 -21.922 1 95.81 66 GLU B O 1
ATOM 3084 N N . LYS B 1 67 ? -17.344 -23.594 -21.594 1 96.12 67 LYS B N 1
ATOM 3085 C CA . LYS B 1 67 ? -18 -22.547 -22.359 1 96.12 67 LYS B CA 1
ATOM 3086 C C . LYS B 1 67 ? -18.141 -21.266 -21.547 1 96.12 67 LYS B C 1
ATOM 3088 O O . LYS B 1 67 ? -18.359 -20.188 -22.109 1 96.12 67 LYS B O 1
ATOM 3093 N N . GLU B 1 68 ? -17.953 -21.406 -20.312 1 96.69 68 GLU B N 1
ATOM 3094 C CA . GLU B 1 68 ? -18.219 -20.281 -19.422 1 96.69 68 GLU B CA 1
ATOM 3095 C C . GLU B 1 68 ? -16.938 -19.531 -19.078 1 96.69 68 GLU B C 1
ATOM 3097 O O . GLU B 1 68 ? -16.984 -18.422 -18.547 1 96.69 68 GLU B O 1
ATOM 3102 N N . PHE B 1 69 ? -15.789 -20.109 -19.422 1 97.69 69 PHE B N 1
ATOM 3103 C CA . PHE B 1 69 ? -14.508 -19.531 -19.047 1 97.69 69 PHE B CA 1
ATOM 3104 C C . PHE B 1 69 ? -13.539 -19.516 -20.219 1 97.69 69 PHE B C 1
ATOM 3106 O O . PHE B 1 69 ? -13.664 -20.328 -21.141 1 97.69 69 PHE B O 1
ATOM 3113 N N . GLY B 1 70 ? -12.586 -18.578 -20.156 1 97.88 70 GLY B N 1
ATOM 3114 C CA . GLY B 1 70 ? -11.469 -18.641 -21.094 1 97.88 70 GLY B CA 1
ATOM 3115 C C . GLY B 1 70 ? -10.594 -19.875 -20.891 1 97.88 70 GLY B C 1
ATOM 3116 O O . GLY B 1 70 ? -10.664 -20.531 -19.844 1 97.88 70 GLY B O 1
ATOM 3117 N N . LYS B 1 71 ? -9.766 -20.188 -21.812 1 97.94 71 LYS B N 1
ATOM 3118 C CA . LYS B 1 71 ? -9.039 -21.453 -21.875 1 97.94 71 LYS B CA 1
ATOM 3119 C C . LYS B 1 71 ? -8 -21.562 -20.766 1 97.94 71 LYS B C 1
ATOM 3121 O O . LYS B 1 71 ? -7.625 -22.656 -20.359 1 97.94 71 LYS B O 1
ATOM 3126 N N . TRP B 1 72 ? -7.637 -20.469 -20.172 1 98.56 72 TRP B N 1
ATOM 3127 C CA . TRP B 1 72 ? -6.582 -20.5 -19.172 1 98.56 72 TRP B CA 1
ATOM 3128 C C . TRP B 1 72 ? -7.125 -21 -17.828 1 98.56 72 TRP B C 1
ATOM 3130 O O . TRP B 1 72 ? -6.355 -21.312 -16.922 1 98.56 72 TRP B O 1
ATOM 3140 N N . LYS B 1 73 ? -8.461 -21.078 -17.672 1 98.56 73 LYS B N 1
ATOM 3141 C CA . LYS B 1 73 ? -9.07 -21.734 -16.531 1 98.56 73 LYS B CA 1
ATOM 3142 C C . LYS B 1 73 ? -8.75 -23.234 -16.531 1 98.56 73 LYS B C 1
ATOM 3144 O O . LYS B 1 73 ? -8.805 -23.891 -15.492 1 98.56 73 LYS B O 1
ATOM 3149 N N . PHE B 1 74 ? -8.375 -23.75 -17.656 1 98.5 74 PHE B N 1
ATOM 3150 C CA . PHE B 1 74 ? -8.18 -25.188 -17.797 1 98.5 74 PHE B CA 1
ATOM 3151 C C . PHE B 1 74 ? -6.73 -25.5 -18.156 1 98.5 74 PHE B C 1
ATOM 3153 O O . PHE B 1 74 ? -6.238 -26.594 -17.859 1 98.5 74 PHE B O 1
ATOM 3160 N N . CYS B 1 75 ? -6.059 -24.625 -18.766 1 98.19 75 CYS B N 1
ATOM 3161 C CA . CYS B 1 75 ? -4.648 -24.703 -19.125 1 98.19 75 CYS B CA 1
ATOM 3162 C C . CYS B 1 75 ? -4.309 -26.047 -19.75 1 98.19 75 CYS B C 1
ATOM 3164 O O . CYS B 1 75 ? -3.379 -26.719 -19.297 1 98.19 75 CYS B O 1
ATOM 3166 N N . LYS B 1 76 ? -4.941 -26.328 -20.875 1 97.69 76 LYS B N 1
ATOM 3167 C CA . LYS B 1 76 ? -4.586 -27.516 -21.641 1 97.69 76 LYS B CA 1
ATOM 3168 C C . LYS B 1 76 ? -3.182 -27.406 -22.219 1 97.69 76 LYS B C 1
ATOM 3170 O O . LYS B 1 76 ? -2.73 -26.297 -22.547 1 97.69 76 LYS B O 1
ATOM 3175 N N . GLU B 1 77 ? -2.537 -28.594 -22.312 1 97.75 77 GLU B N 1
ATOM 3176 C CA . GLU B 1 77 ? -1.163 -28.656 -22.797 1 97.75 77 GLU B CA 1
ATOM 3177 C C . GLU B 1 77 ? -1.015 -27.938 -24.141 1 97.75 77 GLU B C 1
ATOM 3179 O O . GLU B 1 77 ? -0.079 -27.156 -24.328 1 97.75 77 GLU B O 1
ATOM 3184 N N . GLU B 1 78 ? -1.91 -28.172 -25.047 1 97.69 78 GLU B N 1
ATOM 3185 C CA . GLU B 1 78 ? -1.821 -27.609 -26.391 1 97.69 78 GLU B CA 1
ATOM 3186 C C . GLU B 1 78 ? -1.952 -26.078 -26.359 1 97.69 78 GLU B C 1
ATOM 3188 O O . GLU B 1 78 ? -1.335 -25.391 -27.156 1 97.69 78 GLU B O 1
ATOM 3193 N N . ASP B 1 79 ? -2.771 -25.547 -25.484 1 98.12 79 ASP B N 1
ATOM 3194 C CA . ASP B 1 79 ? -2.955 -24.094 -25.359 1 98.12 79 ASP B CA 1
ATOM 3195 C C . ASP B 1 79 ? -1.682 -23.422 -24.844 1 98.12 79 ASP B C 1
ATOM 3197 O O . ASP B 1 79 ? -1.284 -22.375 -25.359 1 98.12 79 ASP B O 1
ATOM 3201 N N . ILE B 1 80 ? -1.057 -24.047 -23.828 1 98.69 80 ILE B N 1
ATOM 3202 C CA . ILE B 1 80 ? 0.18 -23.5 -23.281 1 98.69 80 ILE B CA 1
ATOM 3203 C C . ILE B 1 80 ? 1.283 -23.562 -24.328 1 98.69 80 ILE B C 1
ATOM 3205 O O . ILE B 1 80 ? 1.998 -22.578 -24.547 1 98.69 80 ILE B O 1
ATOM 3209 N N . ARG B 1 81 ? 1.394 -24.719 -25.062 1 98.38 81 ARG B N 1
ATOM 3210 C CA . ARG B 1 81 ? 2.424 -24.906 -26.078 1 98.38 81 ARG B CA 1
ATOM 3211 C C . ARG B 1 81 ? 2.246 -23.922 -27.234 1 98.38 81 ARG B C 1
ATOM 3213 O O . ARG B 1 81 ? 3.225 -23.5 -27.844 1 98.38 81 ARG B O 1
ATOM 3220 N N . ALA B 1 82 ? 0.994 -23.578 -27.5 1 98.44 82 ALA B N 1
ATOM 3221 C CA . ALA B 1 82 ? 0.723 -22.609 -28.562 1 98.44 82 ALA B CA 1
ATOM 3222 C C . ALA B 1 82 ? 1.339 -21.25 -28.234 1 98.44 82 ALA B C 1
ATOM 3224 O O . ALA B 1 82 ? 1.637 -20.469 -29.141 1 98.44 82 ALA B O 1
ATOM 3225 N N . ILE B 1 83 ? 1.551 -20.984 -26.969 1 98.62 83 ILE B N 1
ATOM 3226 C CA . ILE B 1 83 ? 2.113 -19.703 -26.531 1 98.62 83 ILE B CA 1
ATOM 3227 C C . ILE B 1 83 ? 3.633 -19.828 -26.422 1 98.62 83 ILE B C 1
ATOM 3229 O O . ILE B 1 83 ? 4.367 -18.984 -26.938 1 98.62 83 ILE B O 1
ATOM 3233 N N . VAL B 1 84 ? 4.148 -20.906 -25.812 1 98.62 84 VAL B N 1
ATOM 3234 C CA . VAL B 1 84 ? 5.531 -20.891 -25.359 1 98.62 84 VAL B CA 1
ATOM 3235 C C . VAL B 1 84 ? 6.359 -21.875 -26.172 1 98.62 84 VAL B C 1
ATOM 3237 O O . VAL B 1 84 ? 7.582 -21.953 -26.016 1 98.62 84 VAL B O 1
ATOM 3240 N N . GLY B 1 85 ? 5.75 -22.641 -27.078 1 98.19 85 GLY B N 1
ATOM 3241 C CA . GLY B 1 85 ? 6.449 -23.734 -27.734 1 98.19 85 GLY B CA 1
ATOM 3242 C C . GLY B 1 85 ? 6.977 -24.781 -26.766 1 98.19 85 GLY B C 1
ATOM 3243 O O . GLY B 1 85 ? 6.227 -25.297 -25.938 1 98.19 85 GLY B O 1
ATOM 3244 N N . GLU B 1 86 ? 8.234 -25.062 -26.797 1 97.94 86 GLU B N 1
ATOM 3245 C CA . GLU B 1 86 ? 8.859 -26 -25.875 1 97.94 86 GLU B CA 1
ATOM 3246 C C . GLU B 1 86 ? 9.492 -25.266 -24.688 1 97.94 86 GLU B C 1
ATOM 3248 O O . GLU B 1 86 ? 10.164 -25.891 -23.859 1 97.94 86 GLU B O 1
ATOM 3253 N N . ASN B 1 87 ? 9.203 -23.984 -24.594 1 98.25 87 ASN B N 1
ATOM 3254 C CA . ASN B 1 87 ? 9.672 -23.125 -23.531 1 98.25 87 ASN B CA 1
ATOM 3255 C C . ASN B 1 87 ? 11.188 -23.203 -23.359 1 98.25 87 ASN B C 1
ATOM 3257 O O . ASN B 1 87 ? 11.68 -23.5 -22.266 1 98.25 87 ASN B O 1
ATOM 3261 N N . ASP B 1 88 ? 11.938 -22.906 -24.391 1 97.19 88 ASP B N 1
ATOM 3262 C CA . ASP B 1 88 ? 13.391 -22.906 -24.344 1 97.19 88 ASP B CA 1
ATOM 3263 C C . ASP B 1 88 ? 13.93 -21.609 -23.75 1 97.19 88 ASP B C 1
ATOM 3265 O O . ASP B 1 88 ? 14.719 -20.906 -24.391 1 97.19 88 ASP B O 1
ATOM 3269 N N . THR B 1 89 ? 13.477 -21.188 -22.562 1 98.19 89 THR B N 1
ATOM 3270 C CA . THR B 1 89 ? 13.891 -20.016 -21.812 1 98.19 89 THR B CA 1
ATOM 3271 C C . THR B 1 89 ? 14.102 -20.359 -20.344 1 98.19 89 THR B C 1
ATOM 3273 O O . THR B 1 89 ? 13.719 -21.453 -19.891 1 98.19 89 THR B O 1
ATOM 3276 N N . PRO B 1 90 ? 14.758 -19.469 -19.609 1 98 90 PRO B N 1
ATOM 3277 C CA . PRO B 1 90 ? 14.945 -19.734 -18.172 1 98 90 PRO B CA 1
ATOM 3278 C C . PRO B 1 90 ? 13.648 -19.609 -17.375 1 98 90 PRO B C 1
ATOM 3280 O O . PRO B 1 90 ? 13.594 -20.016 -16.219 1 98 90 PRO B O 1
ATOM 3283 N N . LEU B 1 91 ? 12.617 -19.031 -17.984 1 98.81 91 LEU B N 1
ATOM 3284 C CA . LEU B 1 91 ? 11.336 -18.875 -17.312 1 98.81 91 LEU B CA 1
ATOM 3285 C C . LEU B 1 91 ? 10.617 -20.219 -17.188 1 98.81 91 LEU B C 1
ATOM 3287 O O . LEU B 1 91 ? 10.422 -20.922 -18.188 1 98.81 91 LEU B O 1
ATOM 3291 N N . LYS B 1 92 ? 10.227 -20.547 -16 1 98.88 92 LYS B N 1
ATOM 3292 C CA . LYS B 1 92 ? 9.492 -21.781 -15.789 1 98.88 92 LYS B CA 1
ATOM 3293 C C . LYS B 1 92 ? 7.988 -21.547 -15.828 1 98.88 92 LYS B C 1
ATOM 3295 O O . LYS B 1 92 ? 7.508 -20.5 -15.398 1 98.88 92 LYS B O 1
ATOM 3300 N N . ILE B 1 93 ? 7.258 -22.578 -16.297 1 98.88 93 ILE B N 1
ATOM 3301 C CA . ILE B 1 93 ? 5.809 -22.484 -16.453 1 98.88 93 ILE B CA 1
ATOM 3302 C C . ILE B 1 93 ? 5.113 -23.172 -15.289 1 98.88 93 ILE B C 1
ATOM 3304 O O . ILE B 1 93 ? 5.488 -24.281 -14.898 1 98.88 93 ILE B O 1
ATOM 3308 N N . SER B 1 94 ? 4.137 -22.469 -14.703 1 98.88 94 SER B N 1
ATOM 3309 C CA . SER B 1 94 ? 3.402 -23.016 -13.57 1 98.88 94 SER B CA 1
ATOM 3310 C C . SER B 1 94 ? 1.9 -23.016 -13.836 1 98.88 94 SER B C 1
ATOM 3312 O O . SER B 1 94 ? 1.415 -22.281 -14.703 1 98.88 94 SER B O 1
ATOM 3314 N N . VAL B 1 95 ? 1.169 -23.891 -13.164 1 98.88 95 VAL B N 1
ATOM 3315 C CA . VAL B 1 95 ? -0.288 -23.938 -13.117 1 98.88 95 VAL B CA 1
ATOM 3316 C C . VAL B 1 95 ? -0.752 -24.234 -11.695 1 98.88 95 VAL B C 1
ATOM 3318 O O . VAL B 1 95 ? 0.013 -24.75 -10.875 1 98.88 95 VAL B O 1
ATOM 3321 N N . MET B 1 96 ? -1.969 -23.859 -11.453 1 98.88 96 MET B N 1
ATOM 3322 C CA . MET B 1 96 ? -2.523 -24.125 -10.133 1 98.88 96 MET B CA 1
ATOM 3323 C C . MET B 1 96 ? -3.512 -25.281 -10.18 1 98.88 96 MET B C 1
ATOM 3325 O O . MET B 1 96 ? -4.309 -25.391 -11.117 1 98.88 96 MET B O 1
ATOM 3329 N N . ALA B 1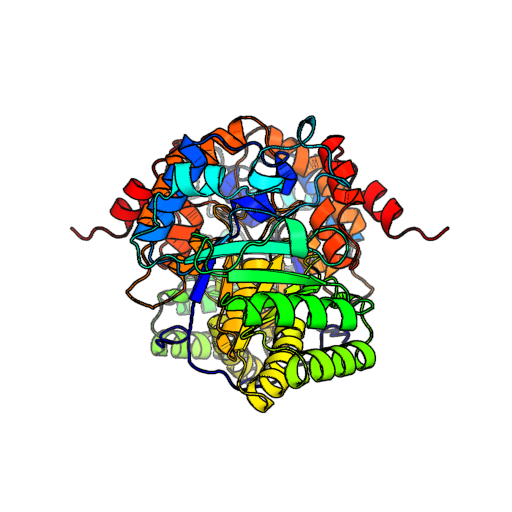 97 ? -3.398 -26.141 -9.242 1 98.75 97 ALA B N 1
ATOM 3330 C CA . ALA B 1 97 ? -4.324 -27.25 -9.039 1 98.75 97 ALA B CA 1
ATOM 3331 C C . ALA B 1 97 ? -5.027 -27.156 -7.691 1 98.75 97 ALA B C 1
ATOM 3333 O O . ALA B 1 97 ? -4.406 -27.328 -6.645 1 98.75 97 ALA B O 1
ATOM 3334 N N . ASP B 1 98 ? -6.312 -26.969 -7.699 1 97.94 98 ASP B N 1
ATOM 3335 C CA . ASP B 1 98 ? -7.102 -26.844 -6.48 1 97.94 98 ASP B CA 1
ATOM 3336 C C . ASP B 1 98 ? -7.551 -28.203 -5.965 1 97.94 98 ASP B C 1
ATOM 3338 O O . ASP B 1 98 ? -8.188 -28.969 -6.691 1 97.94 98 ASP B O 1
ATOM 3342 N N . VAL B 1 99 ? -7.297 -28.406 -4.691 1 98 99 VAL B N 1
ATOM 3343 C CA . VAL B 1 99 ? -7.809 -29.609 -4.062 1 98 99 VAL B CA 1
ATOM 3344 C C . VAL B 1 99 ? -9.328 -29.672 -4.195 1 98 99 VAL B C 1
ATOM 3346 O O . VAL B 1 99 ? -10.016 -28.703 -3.865 1 98 99 VAL B O 1
ATOM 3349 N N . GLY B 1 100 ? -9.781 -30.719 -4.734 1 96.56 100 GLY B N 1
ATOM 3350 C CA . GLY B 1 100 ? -11.211 -30.922 -4.875 1 96.56 100 GLY B CA 1
ATOM 3351 C C . GLY B 1 100 ? -11.781 -30.328 -6.148 1 96.56 100 GLY B C 1
ATOM 3352 O O . GLY B 1 100 ? -12.945 -30.547 -6.484 1 96.56 100 GLY B O 1
ATOM 3353 N N . ARG B 1 101 ? -11.016 -29.609 -6.926 1 97.81 101 ARG B N 1
ATOM 3354 C CA . ARG B 1 101 ? -11.531 -28.953 -8.117 1 97.81 101 ARG B CA 1
ATOM 3355 C C . ARG B 1 101 ? -10.648 -29.25 -9.328 1 97.81 101 ARG B C 1
ATOM 3357 O O . ARG B 1 101 ? -10.773 -28.594 -10.367 1 97.81 101 ARG B O 1
ATOM 3364 N N . THR B 1 102 ? -9.68 -30.031 -9.156 1 98.25 102 THR B N 1
ATOM 3365 C CA . THR B 1 102 ? -8.789 -30.516 -10.211 1 98.25 102 THR B CA 1
ATOM 3366 C C . THR B 1 102 ? -8.812 -32.031 -10.273 1 98.25 102 THR B C 1
ATOM 3368 O O . THR B 1 102 ? -8.711 -32.719 -9.242 1 98.25 102 THR B O 1
ATOM 3371 N N . ASN B 1 103 ? -9.047 -32.594 -11.438 1 97.69 103 ASN B N 1
ATOM 3372 C CA . ASN B 1 103 ? -8.844 -34 -11.672 1 97.69 103 ASN B CA 1
ATOM 3373 C C . ASN B 1 103 ? -7.391 -34.312 -12.023 1 97.69 103 ASN B C 1
ATOM 3375 O O . ASN B 1 103 ? -7.039 -34.406 -13.203 1 97.69 103 ASN B O 1
ATOM 3379 N N . MET B 1 104 ? -6.543 -34.531 -11.008 1 95.81 104 MET B N 1
ATOM 3380 C CA . MET B 1 104 ? -5.094 -34.594 -11.188 1 95.81 104 MET B CA 1
ATOM 3381 C C . MET B 1 104 ? -4.707 -35.781 -12.047 1 95.81 104 MET B C 1
ATOM 3383 O O . MET B 1 104 ? -3.795 -35.688 -12.875 1 95.81 104 MET B O 1
ATOM 3387 N N . LYS B 1 105 ? -5.379 -36.938 -11.945 1 95.31 105 LYS B N 1
ATOM 3388 C CA . LYS B 1 105 ? -5.035 -38.156 -12.695 1 95.31 105 LYS B CA 1
ATOM 3389 C C . LYS B 1 105 ? -5.332 -37.969 -14.18 1 95.31 105 LYS B C 1
ATOM 3391 O O . LYS B 1 105 ? -4.594 -38.469 -15.031 1 95.31 105 LYS B O 1
ATOM 3396 N N . ARG B 1 106 ? -6.324 -37.219 -14.414 1 96.06 106 ARG B N 1
ATOM 3397 C CA . ARG B 1 106 ? -6.73 -37 -15.797 1 96.06 106 ARG B CA 1
ATOM 3398 C C . ARG B 1 106 ? -5.984 -35.812 -16.422 1 96.06 106 ARG B C 1
ATOM 3400 O O . ARG B 1 106 ? -5.602 -35.875 -17.594 1 96.06 106 ARG B O 1
ATOM 3407 N N . ASP B 1 107 ? -5.789 -34.781 -15.703 1 95.56 107 ASP B N 1
ATOM 3408 C CA . ASP B 1 107 ? -5.496 -33.5 -16.312 1 95.56 107 ASP B CA 1
ATOM 3409 C C . ASP B 1 107 ? -4.035 -33.094 -16.094 1 95.56 107 ASP B C 1
ATOM 3411 O O . ASP B 1 107 ? -3.572 -32.094 -16.641 1 95.56 107 ASP B O 1
ATOM 3415 N N . ILE B 1 108 ? -3.281 -33.875 -15.352 1 96.75 108 ILE B N 1
ATOM 3416 C CA . ILE B 1 108 ? -1.866 -33.594 -15.148 1 96.75 108 ILE B CA 1
ATOM 3417 C C . ILE B 1 108 ? -1.026 -34.781 -15.641 1 96.75 108 ILE B C 1
ATOM 3419 O O . ILE B 1 108 ? -0.874 -35.781 -14.938 1 96.75 108 ILE B O 1
ATOM 3423 N N . PRO B 1 109 ? -0.51 -34.656 -16.828 1 97.31 109 PRO B N 1
ATOM 3424 C CA . PRO B 1 109 ? 0.347 -35.719 -17.359 1 97.31 109 PRO B CA 1
ATOM 3425 C C . PRO B 1 109 ? 1.723 -35.75 -16.688 1 97.31 109 PRO B C 1
ATOM 3427 O O . PRO B 1 109 ? 2.074 -34.812 -15.945 1 97.31 109 PRO B O 1
ATOM 3430 N N . PRO B 1 110 ? 2.486 -36.844 -16.953 1 98.06 110 PRO B N 1
ATOM 3431 C CA . PRO B 1 110 ? 3.863 -36.812 -16.453 1 98.06 110 PRO B CA 1
ATOM 3432 C C . PRO B 1 110 ? 4.668 -35.625 -16.953 1 98.06 110 PRO B C 1
ATOM 3434 O O . PRO B 1 110 ? 4.516 -35.219 -18.109 1 98.06 110 PRO B O 1
ATOM 3437 N N . LYS B 1 111 ? 5.469 -35.156 -16.109 1 98.38 111 LYS B N 1
ATOM 3438 C CA . LYS B 1 111 ? 6.262 -33.969 -16.422 1 98.38 111 LYS B CA 1
ATOM 3439 C C . LYS B 1 111 ? 7 -34.156 -17.75 1 98.38 111 LYS B C 1
ATOM 3441 O O . LYS B 1 111 ? 7.16 -33.188 -18.516 1 98.38 111 LYS B O 1
ATOM 3446 N N . SER B 1 112 ? 7.488 -35.312 -18.094 1 97.75 112 SER B N 1
ATOM 3447 C CA . SER B 1 112 ? 8.242 -35.625 -19.297 1 97.75 112 SER B CA 1
ATOM 3448 C C . SER B 1 112 ? 7.414 -35.344 -20.547 1 97.75 112 SER B C 1
ATOM 3450 O O . SER B 1 112 ? 7.965 -35.188 -21.641 1 97.75 112 SER B O 1
ATOM 3452 N N . GLU B 1 113 ? 6.129 -35.219 -20.359 1 97.69 113 GLU B N 1
ATOM 3453 C CA . GLU B 1 113 ? 5.238 -35 -21.5 1 97.69 113 GLU B CA 1
ATOM 3454 C C . GLU B 1 113 ? 4.633 -33.594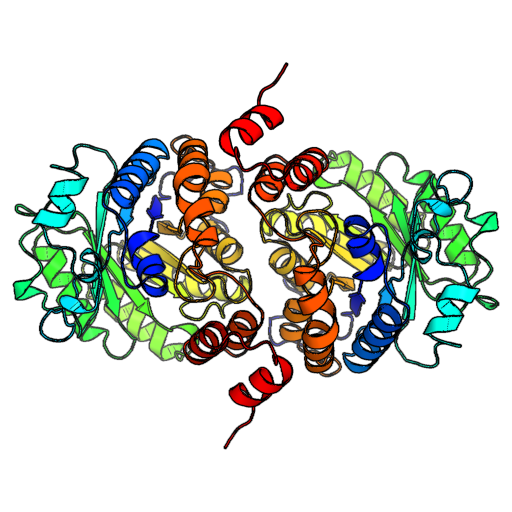 -21.469 1 97.69 113 GLU B C 1
ATOM 3456 O O . GLU B 1 113 ? 3.777 -33.25 -22.297 1 97.69 113 GLU B O 1
ATOM 3461 N N . SER B 1 114 ? 5.066 -32.781 -20.578 1 98.31 114 SER B N 1
ATOM 3462 C CA . SER B 1 114 ? 4.445 -31.484 -20.359 1 98.31 114 SER B CA 1
ATOM 3463 C C . SER B 1 114 ? 5.484 -30.375 -20.406 1 98.31 114 SER B C 1
ATOM 3465 O O . SER B 1 114 ? 6.625 -30.562 -19.969 1 98.31 114 SER B O 1
ATOM 3467 N N . VAL B 1 115 ? 5.059 -29.172 -20.859 1 98.38 115 VAL B N 1
ATOM 3468 C CA . VAL B 1 115 ? 5.918 -28 -20.844 1 98.38 115 VAL B CA 1
ATOM 3469 C C . VAL B 1 115 ? 5.773 -27.281 -19.5 1 98.38 115 VAL B C 1
ATOM 3471 O O . VAL B 1 115 ? 6.59 -26.406 -19.172 1 98.38 115 VAL B O 1
ATOM 3474 N N . VAL B 1 116 ? 4.832 -27.688 -18.688 1 98.75 116 VAL B N 1
ATOM 3475 C CA . VAL B 1 116 ? 4.664 -27.141 -17.344 1 98.75 116 VAL B CA 1
ATOM 3476 C C . VAL B 1 116 ? 5.781 -27.656 -16.438 1 98.75 116 VAL B C 1
ATOM 3478 O O . VAL B 1 116 ? 6.148 -28.828 -16.5 1 98.75 116 VAL B O 1
ATOM 3481 N N . ASP B 1 117 ? 6.305 -26.734 -15.609 1 98.81 117 ASP B N 1
ATOM 3482 C CA . ASP B 1 117 ? 7.426 -27.094 -14.742 1 98.81 117 ASP B CA 1
ATOM 3483 C C . ASP B 1 117 ? 6.965 -27.25 -13.297 1 98.81 117 ASP B C 1
ATOM 3485 O O . ASP B 1 117 ? 7.52 -28.078 -12.555 1 98.81 117 ASP B O 1
ATOM 3489 N N . MET B 1 118 ? 5.996 -26.484 -12.906 1 98.88 118 MET B N 1
ATOM 3490 C CA . MET B 1 118 ? 5.602 -26.422 -11.508 1 98.88 118 MET B CA 1
ATOM 3491 C C . MET B 1 118 ? 4.086 -26.5 -11.359 1 98.88 118 MET B C 1
ATOM 3493 O O . MET B 1 118 ? 3.35 -25.891 -12.133 1 98.88 118 MET B O 1
ATOM 3497 N N . VAL B 1 119 ? 3.627 -27.312 -10.438 1 98.88 119 VAL B N 1
ATOM 3498 C CA . VAL B 1 119 ? 2.223 -27.359 -10.047 1 98.88 119 VAL B CA 1
ATOM 3499 C C . VAL B 1 119 ? 2.061 -26.75 -8.648 1 98.88 119 VAL B C 1
ATOM 3501 O O . VAL B 1 119 ? 2.711 -27.188 -7.699 1 98.88 119 VAL B O 1
ATOM 3504 N N . ARG B 1 120 ? 1.239 -25.734 -8.539 1 98.88 120 ARG B N 1
ATOM 3505 C CA . ARG B 1 120 ? 0.908 -25.141 -7.254 1 98.88 120 ARG B CA 1
ATOM 3506 C C . ARG B 1 120 ? -0.403 -25.688 -6.711 1 98.88 120 ARG B C 1
ATOM 3508 O O . ARG B 1 120 ? -1.472 -25.438 -7.27 1 98.88 120 ARG B O 1
ATOM 3515 N N . VAL B 1 121 ? -0.271 -26.422 -5.637 1 98.88 121 VAL B N 1
ATOM 3516 C CA . VAL B 1 121 ? -1.444 -27.047 -5.031 1 98.88 121 VAL B CA 1
ATOM 3517 C C . VAL B 1 121 ? -2.088 -26.062 -4.043 1 98.88 121 VAL B C 1
ATOM 3519 O O . VAL B 1 121 ? -1.423 -25.562 -3.133 1 98.88 121 VAL B O 1
ATOM 3522 N N . ALA B 1 122 ? -3.342 -25.781 -4.254 1 98.56 122 ALA B N 1
ATOM 3523 C CA . ALA B 1 122 ? -4.082 -24.906 -3.35 1 98.56 122 ALA B CA 1
ATOM 3524 C C . ALA B 1 122 ? -5.016 -25.703 -2.447 1 98.56 122 ALA B C 1
ATOM 3526 O O . ALA B 1 122 ? -5.723 -26.594 -2.916 1 98.56 122 ALA B O 1
ATOM 3527 N N . THR B 1 123 ? -4.996 -25.344 -1.182 1 98.12 123 THR B N 1
ATOM 3528 C CA . THR B 1 123 ? -5.777 -26.109 -0.219 1 98.12 123 THR B CA 1
ATOM 3529 C C . THR B 1 123 ? -6.234 -25.234 0.938 1 98.12 123 THR B C 1
ATOM 3531 O O . THR B 1 123 ? -5.691 -24.141 1.147 1 98.12 123 THR B O 1
ATOM 3534 N N . TYR B 1 124 ? -7.266 -25.719 1.62 1 96.31 124 TYR B N 1
ATOM 3535 C CA . TYR B 1 124 ? -7.633 -25.188 2.93 1 96.31 124 TYR B CA 1
ATOM 3536 C C . TYR B 1 124 ? -7.082 -26.062 4.047 1 96.31 124 TYR B C 1
ATOM 3538 O O . TYR B 1 124 ? -6.641 -27.188 3.799 1 96.31 124 TYR B O 1
ATOM 3546 N N . ILE B 1 125 ? -7.137 -25.516 5.199 1 94.75 125 ILE B N 1
ATOM 3547 C CA . ILE B 1 125 ? -6.559 -26.203 6.348 1 94.75 125 ILE B CA 1
ATOM 3548 C C . ILE B 1 125 ? -7.262 -27.547 6.559 1 94.75 125 ILE B C 1
ATOM 3550 O O . ILE B 1 125 ? -6.633 -28.531 6.945 1 94.75 125 ILE B O 1
ATOM 3554 N N . ASN B 1 126 ? -8.508 -27.578 6.285 1 93.5 126 ASN B N 1
ATOM 3555 C CA . ASN B 1 126 ? -9.273 -28.797 6.562 1 93.5 126 ASN B CA 1
ATOM 3556 C C . ASN B 1 126 ? -9.07 -29.844 5.477 1 93.5 126 ASN B C 1
ATOM 3558 O O . ASN B 1 126 ? -9.602 -30.953 5.57 1 93.5 126 ASN B O 1
ATOM 3562 N N . THR B 1 127 ? -8.289 -29.562 4.422 1 96.88 127 THR B N 1
ATOM 3563 C CA . THR B 1 127 ? -8.07 -30.516 3.336 1 96.88 127 THR B CA 1
ATOM 3564 C C . THR B 1 127 ? -6.582 -30.797 3.146 1 96.88 127 THR B C 1
ATOM 3566 O O . THR B 1 127 ? -6.148 -31.156 2.053 1 96.88 127 THR B O 1
ATOM 3569 N N . ILE B 1 128 ? -5.832 -30.609 4.164 1 97.19 128 ILE B N 1
ATOM 3570 C CA . ILE B 1 128 ? -4.379 -30.734 4.117 1 97.19 128 ILE B CA 1
ATOM 3571 C C . ILE B 1 128 ? -3.994 -32.156 3.686 1 97.19 128 ILE B C 1
ATOM 3573 O O . ILE B 1 128 ? -3.104 -32.344 2.854 1 97.19 128 ILE B O 1
ATOM 3577 N N . PRO B 1 129 ? -4.648 -33.25 4.168 1 97.5 129 PRO B N 1
ATOM 3578 C CA . PRO B 1 129 ? -4.27 -34.594 3.717 1 97.5 129 PRO B CA 1
ATOM 3579 C C . PRO B 1 129 ? -4.418 -34.75 2.209 1 97.5 129 PRO B C 1
ATOM 3581 O O . PRO B 1 129 ? -3.553 -35.375 1.566 1 97.5 129 PRO B O 1
ATOM 3584 N N . ALA B 1 130 ? -5.465 -34.219 1.676 1 98.12 130 ALA B N 1
ATOM 3585 C CA . ALA B 1 130 ? -5.68 -34.281 0.232 1 98.12 130 ALA B CA 1
ATOM 3586 C C . ALA B 1 130 ? -4.613 -33.5 -0.518 1 98.12 130 ALA B C 1
ATOM 3588 O O . ALA B 1 130 ? -4.188 -33.906 -1.606 1 98.12 130 ALA B O 1
ATOM 3589 N N . ALA B 1 131 ? -4.234 -32.375 0.037 1 98.62 131 ALA B N 1
ATOM 3590 C CA . ALA B 1 131 ? -3.18 -31.562 -0.555 1 98.62 131 ALA B CA 1
ATOM 3591 C C . ALA B 1 131 ? -1.856 -32.312 -0.6 1 98.62 131 ALA B C 1
ATOM 3593 O O . ALA B 1 131 ? -1.127 -32.25 -1.592 1 98.62 131 ALA B O 1
ATOM 3594 N N . ILE B 1 132 ? -1.562 -33.031 0.474 1 98.69 132 ILE B N 1
ATOM 3595 C CA . ILE B 1 132 ? -0.336 -33.812 0.554 1 98.69 132 ILE B CA 1
ATOM 3596 C C . ILE B 1 132 ? -0.347 -34.906 -0.522 1 98.69 132 ILE B C 1
ATOM 3598 O O . ILE B 1 132 ? 0.651 -35.094 -1.219 1 98.69 132 ILE B O 1
ATOM 3602 N N . GLU B 1 133 ? -1.459 -35.531 -0.654 1 98.56 133 GLU B N 1
ATOM 3603 C CA . GLU B 1 133 ? -1.593 -36.562 -1.686 1 98.56 133 GLU B CA 1
ATOM 3604 C C . GLU B 1 133 ? -1.353 -35.969 -3.076 1 98.56 133 GLU B C 1
ATOM 3606 O O . GLU B 1 133 ? -0.586 -36.531 -3.863 1 98.56 133 GLU B O 1
ATOM 3611 N N . MET B 1 134 ? -1.961 -34.906 -3.371 1 98.62 134 MET B N 1
ATOM 3612 C CA . MET B 1 134 ? -1.831 -34.281 -4.676 1 98.62 134 MET B CA 1
ATOM 3613 C C . MET B 1 134 ? -0.404 -33.781 -4.902 1 98.62 134 MET B C 1
ATOM 3615 O O . MET B 1 134 ? 0.154 -33.969 -5.988 1 98.62 134 MET B O 1
ATOM 3619 N N . ALA B 1 135 ? 0.167 -33.156 -3.893 1 98.81 135 ALA B N 1
ATOM 3620 C CA . ALA B 1 135 ? 1.539 -32.656 -3.988 1 98.81 135 ALA B CA 1
ATOM 3621 C C . ALA B 1 135 ? 2.514 -33.812 -4.277 1 98.81 135 ALA B C 1
ATOM 3623 O O . ALA B 1 135 ? 3.379 -33.688 -5.148 1 98.81 135 ALA B O 1
ATOM 3624 N N . ASN B 1 136 ? 2.385 -34.844 -3.523 1 98.81 136 ASN B N 1
ATOM 3625 C CA . ASN B 1 136 ? 3.268 -36 -3.701 1 98.81 136 ASN B CA 1
ATOM 3626 C C . ASN B 1 136 ? 3.078 -36.656 -5.07 1 98.81 136 ASN B C 1
ATOM 3628 O O . ASN B 1 136 ? 4.051 -37.062 -5.711 1 98.81 136 ASN B O 1
ATOM 3632 N N . TYR B 1 137 ? 1.812 -36.75 -5.461 1 98.5 137 TYR B N 1
ATOM 3633 C CA . TYR B 1 137 ? 1.523 -37.281 -6.793 1 98.5 137 TYR B CA 1
ATOM 3634 C C . TYR B 1 137 ? 2.246 -36.469 -7.863 1 98.5 137 TYR B C 1
ATOM 3636 O O . TYR B 1 137 ? 2.951 -37.031 -8.703 1 98.5 137 TYR B O 1
ATOM 3644 N N . CYS B 1 138 ? 2.146 -35.156 -7.852 1 98.75 138 CYS B N 1
ATOM 3645 C CA . CYS B 1 138 ? 2.75 -34.25 -8.844 1 98.75 138 CYS B CA 1
ATOM 3646 C C . CYS B 1 138 ? 4.273 -34.312 -8.766 1 98.75 138 CYS B C 1
ATOM 3648 O O . CYS B 1 138 ? 4.949 -34.312 -9.797 1 98.75 138 CYS B O 1
ATOM 3650 N N . SER B 1 139 ? 4.762 -34.344 -7.559 1 98.75 139 SER B N 1
ATOM 3651 C CA . SER B 1 139 ? 6.207 -34.469 -7.391 1 98.75 139 SER B CA 1
ATOM 3652 C C . SER B 1 139 ? 6.73 -35.781 -8 1 98.75 139 SER B C 1
ATOM 3654 O O . SER B 1 139 ? 7.762 -35.781 -8.68 1 98.75 139 SER B O 1
ATOM 3656 N N . ASP B 1 140 ? 6.066 -36.875 -7.723 1 98.5 140 ASP B N 1
ATOM 3657 C CA . ASP B 1 140 ? 6.461 -38.188 -8.25 1 98.5 140 ASP B CA 1
ATOM 3658 C C . ASP B 1 140 ? 6.41 -38.188 -9.781 1 98.5 140 ASP B C 1
ATOM 3660 O O . ASP B 1 140 ? 7.129 -38.938 -10.422 1 98.5 140 ASP B O 1
ATOM 3664 N N . MET B 1 141 ? 5.586 -37.375 -10.312 1 98.38 141 MET B N 1
ATOM 3665 C CA . MET B 1 141 ? 5.477 -37.25 -11.766 1 98.38 141 MET B CA 1
ATOM 3666 C C . MET B 1 141 ? 6.598 -36.375 -12.32 1 98.38 141 MET B C 1
ATOM 3668 O O . MET B 1 141 ? 6.742 -36.25 -13.539 1 98.38 141 MET B O 1
ATOM 3672 N N . GLY B 1 142 ? 7.398 -35.688 -11.469 1 98.56 142 GLY B N 1
ATOM 3673 C CA . GLY B 1 142 ? 8.586 -34.938 -11.875 1 98.56 142 GLY B CA 1
ATOM 3674 C C . GLY B 1 142 ? 8.43 -33.438 -11.773 1 98.56 142 GLY B C 1
ATOM 3675 O O . GLY B 1 142 ? 9.352 -32.688 -12.102 1 98.56 142 GLY B O 1
ATOM 3676 N N . TYR B 1 143 ? 7.285 -32.938 -11.312 1 98.81 143 TYR B N 1
ATOM 3677 C CA . TYR B 1 143 ? 7.02 -31.516 -11.25 1 98.81 143 TYR B CA 1
ATOM 3678 C C . TYR B 1 143 ? 7.668 -30.891 -10.016 1 98.81 143 TYR B C 1
ATOM 3680 O O . TYR B 1 143 ? 7.848 -31.562 -8.992 1 98.81 143 TYR B O 1
ATOM 3688 N N . GLU B 1 144 ? 8.125 -29.641 -10.133 1 98.81 144 GLU B N 1
ATOM 3689 C CA . GLU B 1 144 ? 8.211 -28.812 -8.93 1 98.81 144 GLU B CA 1
ATOM 3690 C C . GLU B 1 144 ? 6.828 -28.562 -8.336 1 98.81 144 GLU B C 1
ATOM 3692 O O . GLU B 1 144 ? 5.84 -28.438 -9.062 1 98.81 144 GLU B O 1
ATOM 3697 N N . VAL B 1 145 ? 6.789 -28.547 -7 1 98.88 145 VAL B N 1
ATOM 3698 C CA . VAL B 1 145 ? 5.473 -28.438 -6.383 1 98.88 145 VAL B CA 1
ATOM 3699 C C . VAL B 1 145 ? 5.52 -27.438 -5.234 1 98.88 145 VAL B C 1
ATOM 3701 O O . VAL B 1 145 ? 6.5 -27.375 -4.488 1 98.88 145 VAL B O 1
ATOM 3704 N N . THR B 1 146 ? 4.504 -26.578 -5.172 1 98.88 146 THR B N 1
ATOM 3705 C CA . THR B 1 146 ? 4.242 -25.75 -4.004 1 98.88 146 THR B CA 1
ATOM 3706 C C . THR B 1 146 ? 2.881 -26.078 -3.398 1 98.88 146 THR B C 1
ATOM 3708 O O . THR B 1 146 ? 2.029 -26.672 -4.059 1 98.88 146 THR B O 1
ATOM 3711 N N . VAL B 1 147 ? 2.699 -25.75 -2.127 1 98.81 147 VAL B N 1
ATOM 3712 C CA . VAL B 1 147 ? 1.38 -25.859 -1.511 1 98.81 147 VAL B CA 1
ATOM 3713 C C . VAL B 1 147 ? 0.978 -24.516 -0.911 1 98.81 147 VAL B C 1
ATOM 3715 O O . VAL B 1 147 ? 1.69 -23.969 -0.068 1 98.81 147 VAL B O 1
ATOM 3718 N N . ASN B 1 148 ? -0.101 -24.016 -1.405 1 98.56 148 ASN B N 1
ATOM 3719 C CA . ASN B 1 148 ? -0.695 -22.766 -0.92 1 98.56 148 ASN B CA 1
ATOM 3720 C C . ASN B 1 148 ? -1.81 -23.031 0.087 1 98.56 148 ASN B C 1
ATOM 3722 O O . ASN B 1 148 ? -2.854 -23.594 -0.268 1 98.56 148 ASN B O 1
ATOM 3726 N N . ILE B 1 149 ? -1.621 -22.641 1.302 1 97.19 149 ILE B N 1
ATOM 3727 C CA . ILE B 1 149 ? -2.686 -22.766 2.291 1 97.19 149 ILE B CA 1
ATOM 3728 C C . ILE B 1 149 ? -3.529 -21.5 2.303 1 97.19 149 ILE B C 1
ATOM 3730 O O . ILE B 1 149 ? -3.072 -20.453 2.756 1 97.19 149 ILE B O 1
ATOM 3734 N N . MET B 1 150 ? -4.773 -21.625 1.967 1 95.62 150 MET B N 1
ATOM 3735 C CA . MET B 1 150 ? -5.645 -20.469 1.787 1 95.62 150 MET B CA 1
ATOM 3736 C C . MET B 1 150 ? -6.309 -20.078 3.102 1 95.62 150 MET B C 1
ATOM 3738 O O . MET B 1 150 ? -6.465 -20.922 3.996 1 95.62 150 MET B O 1
ATOM 3742 N N . ALA B 1 151 ? -6.648 -18.859 3.27 1 93.81 151 ALA B N 1
ATOM 3743 C CA . ALA B 1 151 ? -7.492 -18.266 4.312 1 93.81 151 ALA B CA 1
ATOM 3744 C C . ALA B 1 151 ? -6.902 -18.516 5.695 1 93.81 151 ALA B C 1
ATOM 3746 O O . ALA B 1 151 ? -7.633 -18.812 6.645 1 93.81 151 ALA B O 1
ATOM 3747 N N . ILE B 1 152 ? -5.637 -18.344 5.816 1 94.19 152 ILE B N 1
ATOM 3748 C CA . ILE B 1 152 ? -4.98 -18.656 7.078 1 94.19 152 ILE B CA 1
ATOM 3749 C C . ILE B 1 152 ? -5.309 -17.594 8.117 1 94.19 152 ILE B C 1
ATOM 3751 O O . ILE B 1 152 ? -5.172 -17.828 9.32 1 94.19 152 ILE B O 1
ATOM 3755 N N . SER B 1 153 ? -5.742 -16.422 7.695 1 91.75 153 SER B N 1
ATOM 3756 C CA . SER B 1 153 ? -6.039 -15.336 8.625 1 91.75 153 SER B CA 1
ATOM 3757 C C . SER B 1 153 ? -7.219 -15.688 9.523 1 91.75 153 SER B C 1
ATOM 3759 O O . SER B 1 153 ? -7.402 -15.078 10.578 1 91.75 153 SER B O 1
ATOM 3761 N N . THR B 1 154 ? -8.031 -16.641 9.102 1 91.38 154 THR B N 1
ATOM 3762 C CA . THR B 1 154 ? -9.203 -17.031 9.875 1 91.38 154 THR B CA 1
ATOM 3763 C C . THR B 1 154 ? -8.961 -18.359 10.602 1 91.38 154 THR B C 1
ATOM 3765 O O . THR B 1 154 ? -9.836 -18.859 11.297 1 91.38 154 THR B O 1
ATOM 3768 N N . ALA B 1 155 ? -7.801 -18.922 10.469 1 90.69 155 ALA B N 1
ATOM 3769 C CA . ALA B 1 155 ? -7.484 -20.219 11.086 1 90.69 155 ALA B CA 1
ATOM 3770 C C . ALA B 1 155 ? -6.957 -20.031 12.5 1 90.69 155 ALA B C 1
ATOM 3772 O O . ALA B 1 155 ? -6.277 -19.047 12.797 1 90.69 155 ALA B O 1
ATOM 3773 N N . GLY B 1 156 ? -7.316 -20.969 13.383 1 90.94 156 GLY B N 1
ATOM 3774 C CA . GLY B 1 156 ? -6.699 -20.969 14.703 1 90.94 156 GLY B CA 1
ATOM 3775 C C . GLY B 1 156 ? -5.207 -21.25 14.664 1 90.94 156 GLY B C 1
ATOM 3776 O O . GLY B 1 156 ? -4.73 -22 13.805 1 90.94 156 GLY B O 1
ATOM 3777 N N . GLU B 1 157 ? -4.535 -20.656 15.562 1 90.88 157 GLU B N 1
ATOM 3778 C CA . GLU B 1 157 ? -3.078 -20.766 15.586 1 90.88 157 GLU B CA 1
ATOM 3779 C C . GLU B 1 157 ? -2.645 -22.234 15.695 1 90.88 157 GLU B C 1
ATOM 3781 O O . GLU B 1 157 ? -1.72 -22.656 15.008 1 90.88 157 GLU B O 1
ATOM 3786 N N . ASN B 1 158 ? -3.236 -22.969 16.562 1 94.06 158 ASN B N 1
ATOM 3787 C CA . ASN B 1 158 ? -2.881 -24.375 16.734 1 94.06 158 ASN B CA 1
ATOM 3788 C C . ASN B 1 158 ? -3.174 -25.188 15.492 1 94.06 158 ASN B C 1
ATOM 3790 O O . ASN B 1 158 ? -2.418 -26.109 15.148 1 94.06 158 ASN B O 1
ATOM 3794 N N . GLU B 1 159 ? -4.25 -24.906 14.883 1 95.44 159 GLU B N 1
ATOM 3795 C CA . GLU B 1 159 ? -4.609 -25.594 13.648 1 95.44 159 GLU B CA 1
ATOM 3796 C C . GLU B 1 159 ? -3.584 -25.344 12.555 1 95.44 159 GLU B C 1
ATOM 3798 O O . GLU B 1 159 ? -3.223 -26.25 11.805 1 95.44 159 GLU B O 1
ATOM 3803 N N . LEU B 1 160 ? -3.193 -24.156 12.453 1 96.56 160 LEU B N 1
ATOM 3804 C CA . LEU B 1 160 ? -2.189 -23.812 11.461 1 96.56 160 LEU B CA 1
ATOM 3805 C C . LEU B 1 160 ? -0.87 -24.516 11.742 1 96.56 160 LEU B C 1
ATOM 3807 O O . LEU B 1 160 ? -0.22 -25.016 10.82 1 96.56 160 LEU B O 1
ATOM 3811 N N . ASP B 1 161 ? -0.496 -24.562 13 1 96.94 161 ASP B N 1
ATOM 3812 C CA . ASP B 1 161 ? 0.747 -25.219 13.383 1 96.94 161 ASP B CA 1
ATOM 3813 C C . ASP B 1 161 ? 0.728 -26.688 12.984 1 96.94 161 ASP B C 1
ATOM 3815 O O . ASP B 1 161 ? 1.709 -27.203 12.438 1 96.94 161 ASP B O 1
ATOM 3819 N N . LEU B 1 162 ? -0.338 -27.312 13.266 1 96.69 162 LEU B N 1
ATOM 3820 C CA . LEU B 1 162 ? -0.48 -28.719 12.922 1 96.69 162 LEU B CA 1
ATOM 3821 C C . LEU B 1 162 ? -0.452 -28.922 11.406 1 96.69 162 LEU B C 1
ATOM 3823 O O . LEU B 1 162 ? 0.191 -29.844 10.914 1 96.69 162 LEU B O 1
ATOM 3827 N N . ALA B 1 163 ? -1.161 -28.094 10.719 1 97.19 163 ALA B N 1
ATOM 3828 C CA . ALA B 1 163 ? -1.2 -28.156 9.266 1 97.19 163 ALA B CA 1
ATOM 3829 C C . ALA B 1 163 ? 0.197 -28 8.672 1 97.19 163 ALA B C 1
ATOM 3831 O O . ALA B 1 163 ? 0.579 -28.734 7.762 1 97.19 163 ALA B O 1
ATOM 3832 N N . LEU B 1 164 ? 0.943 -27.047 9.164 1 98.19 164 LEU B N 1
ATOM 3833 C CA . LEU B 1 164 ? 2.289 -26.781 8.672 1 98.19 164 LEU B CA 1
ATOM 3834 C C . LEU B 1 164 ? 3.211 -27.969 8.938 1 98.19 164 LEU B C 1
ATOM 3836 O O . LEU B 1 164 ? 4.012 -28.344 8.078 1 98.19 164 LEU B O 1
ATOM 3840 N N . GLU B 1 165 ? 3.088 -28.484 10.125 1 98.12 165 GLU B N 1
ATOM 3841 C CA . GLU B 1 165 ? 3.898 -29.656 10.461 1 98.12 165 GLU B CA 1
ATOM 3842 C C . GLU B 1 165 ? 3.596 -30.828 9.531 1 98.12 165 GLU B C 1
ATOM 3844 O O . GLU B 1 165 ? 4.512 -31.484 9.023 1 98.12 165 GLU B O 1
ATOM 3849 N N . LEU B 1 166 ? 2.361 -31.094 9.32 1 97.81 166 LEU B N 1
ATOM 3850 C CA . LEU B 1 166 ? 1.945 -32.188 8.445 1 97.81 166 LEU B CA 1
ATOM 3851 C C . LEU B 1 166 ? 2.439 -31.969 7.02 1 97.81 166 LEU B C 1
ATOM 3853 O O . LEU B 1 166 ? 3 -32.875 6.402 1 97.81 166 LEU B O 1
ATOM 3857 N N . LEU B 1 167 ? 2.236 -30.781 6.531 1 98.06 167 LEU B N 1
ATOM 3858 C CA . LEU B 1 167 ? 2.619 -30.453 5.164 1 98.06 167 LEU B CA 1
ATOM 3859 C C . LEU B 1 167 ? 4.129 -30.562 4.98 1 98.06 167 LEU B C 1
ATOM 3861 O O . LEU B 1 167 ? 4.602 -31.141 3.994 1 98.06 167 LEU B O 1
ATOM 3865 N N . ALA B 1 168 ? 4.84 -29.984 5.895 1 98.06 168 ALA B N 1
ATOM 3866 C CA . ALA B 1 168 ? 6.293 -29.953 5.781 1 98.06 168 ALA B CA 1
ATOM 3867 C C . ALA B 1 168 ? 6.891 -31.344 5.898 1 98.06 168 ALA B C 1
ATOM 3869 O O . ALA B 1 168 ? 7.836 -31.688 5.184 1 98.06 168 ALA B O 1
ATOM 3870 N N . SER B 1 169 ? 6.328 -32.156 6.781 1 98.38 169 SER B N 1
ATOM 3871 C CA . SER B 1 169 ? 6.918 -33.469 7.066 1 98.38 169 SER B CA 1
ATOM 3872 C C . SER B 1 169 ? 6.457 -34.5 6.055 1 98.38 169 SER B C 1
ATOM 3874 O O . SER B 1 169 ? 7.188 -35.438 5.758 1 98.38 169 SER B O 1
ATOM 3876 N N . GLN B 1 170 ? 5.273 -34.281 5.508 1 98.56 170 GLN B N 1
ATOM 3877 C CA . GLN B 1 170 ? 4.691 -35.406 4.777 1 98.56 170 GLN B CA 1
ATOM 3878 C C . GLN B 1 170 ? 4.582 -35.094 3.287 1 98.56 170 GLN B C 1
ATOM 3880 O O . GLN B 1 170 ? 4.371 -36 2.473 1 98.56 170 GLN B O 1
ATOM 3885 N N . SER B 1 171 ? 4.699 -33.844 2.898 1 98.62 171 SER B N 1
ATOM 3886 C CA . SER B 1 171 ? 4.617 -33.469 1.489 1 98.62 171 SER B CA 1
ATOM 3887 C C . SER B 1 171 ? 6.008 -33.375 0.868 1 98.62 171 SER B C 1
ATOM 3889 O O . SER B 1 171 ? 6.969 -33 1.55 1 98.62 171 SER B O 1
ATOM 3891 N N . LYS B 1 172 ? 6.113 -33.656 -0.388 1 98.56 172 LYS B N 1
ATOM 3892 C CA . LYS B 1 172 ? 7.359 -33.5 -1.14 1 98.56 172 LYS B CA 1
ATOM 3893 C C . LYS B 1 172 ? 7.473 -32.125 -1.763 1 98.56 172 LYS B C 1
ATOM 3895 O O . LYS B 1 172 ? 8.391 -31.859 -2.545 1 98.56 172 LYS B O 1
ATOM 3900 N N . ALA B 1 173 ? 6.535 -31.219 -1.468 1 98.62 173 ALA B N 1
ATOM 3901 C CA . ALA B 1 173 ? 6.559 -29.859 -2.006 1 98.62 173 ALA B CA 1
ATOM 3902 C C . ALA B 1 173 ? 7.852 -29.141 -1.633 1 98.62 173 ALA B C 1
ATOM 3904 O O . ALA B 1 173 ? 8.336 -29.266 -0.505 1 98.62 173 ALA B O 1
ATOM 3905 N N . GLN B 1 174 ? 8.398 -28.422 -2.574 1 98.31 174 GLN B N 1
ATOM 3906 C CA . GLN B 1 174 ? 9.625 -27.672 -2.33 1 98.31 174 GLN B CA 1
ATOM 3907 C C . GLN B 1 174 ? 9.336 -26.375 -1.589 1 98.31 174 GLN B C 1
ATOM 3909 O O . GLN B 1 174 ? 10.188 -25.875 -0.846 1 98.31 174 GLN B O 1
ATOM 3914 N N . TYR B 1 175 ? 8.125 -25.828 -1.815 1 98.25 175 TYR B N 1
ATOM 3915 C CA . TYR B 1 175 ? 7.738 -24.562 -1.187 1 98.25 175 TYR B CA 1
ATOM 3916 C C . TYR B 1 175 ? 6.414 -24.703 -0.444 1 98.25 175 TYR B C 1
ATOM 3918 O O . TYR B 1 175 ? 5.488 -25.359 -0.932 1 98.25 175 TYR B O 1
ATOM 3926 N N . ILE B 1 176 ? 6.34 -24.125 0.711 1 98.56 176 ILE B N 1
ATOM 3927 C CA . ILE B 1 176 ? 5.09 -23.906 1.431 1 98.56 176 ILE B CA 1
ATOM 3928 C C . ILE B 1 176 ? 4.738 -22.422 1.4 1 98.56 176 ILE B C 1
ATOM 3930 O O . ILE B 1 176 ? 5.57 -21.578 1.726 1 98.56 176 ILE B O 1
ATOM 3934 N N . TYR B 1 177 ? 3.494 -22.156 1.069 1 98.69 177 TYR B N 1
ATOM 3935 C CA . TYR B 1 177 ? 3.131 -20.781 0.754 1 98.69 177 TYR B CA 1
ATOM 3936 C C . TYR B 1 177 ? 2.301 -20.156 1.875 1 98.69 177 TYR B C 1
ATOM 3938 O O . TYR B 1 177 ? 1.304 -20.734 2.309 1 98.69 177 TYR B O 1
ATOM 3946 N N . LEU B 1 178 ? 2.732 -18.969 2.305 1 98.56 178 LEU B N 1
ATOM 3947 C CA . LEU B 1 178 ? 1.93 -18.062 3.104 1 98.56 178 LEU B CA 1
ATOM 3948 C C . LEU B 1 178 ? 1.018 -17.219 2.215 1 98.56 178 LEU B C 1
ATOM 3950 O O . LEU B 1 178 ? 1.496 -16.438 1.39 1 98.56 178 LEU B O 1
ATOM 3954 N N . VAL B 1 179 ? -0.284 -17.391 2.381 1 98.62 179 VAL B N 1
ATOM 3955 C CA . VAL B 1 179 ? -1.228 -16.719 1.49 1 98.62 179 VAL B CA 1
ATOM 3956 C C . VAL B 1 179 ? -2.115 -15.766 2.295 1 98.62 179 VAL B C 1
ATOM 3958 O O . VAL B 1 179 ? -2.852 -16.203 3.184 1 98.62 179 VAL B O 1
ATOM 3961 N N . ASP B 1 180 ? -2.014 -14.5 2.016 1 98.44 180 ASP B N 1
ATOM 3962 C CA . ASP B 1 180 ? -2.941 -13.5 2.543 1 98.44 180 ASP B CA 1
ATOM 3963 C C . ASP B 1 180 ? -4.188 -13.398 1.667 1 98.44 180 ASP B C 1
ATOM 3965 O O . ASP B 1 180 ? -4.414 -12.375 1.021 1 98.44 180 ASP B O 1
ATOM 3969 N N . SER B 1 181 ? -5.09 -14.344 1.788 1 98 181 SER B N 1
ATOM 3970 C CA . SER B 1 181 ? -6.227 -14.555 0.9 1 98 181 SER B CA 1
ATOM 3971 C C . SER B 1 181 ? -7.188 -13.367 0.941 1 98 181 SER B C 1
ATOM 3973 O O . SER B 1 181 ? -7.766 -12.992 -0.081 1 98 181 SER B O 1
ATOM 3975 N N . TYR B 1 182 ? -7.371 -12.734 2.066 1 97.94 182 TYR B N 1
ATOM 3976 C CA . TYR B 1 182 ? -8.398 -11.711 2.232 1 97.94 182 TYR B CA 1
ATOM 3977 C C . TYR B 1 182 ? -7.777 -10.32 2.256 1 97.94 182 TYR B C 1
ATOM 3979 O O . TYR B 1 182 ? -8.484 -9.32 2.396 1 97.94 182 TYR B O 1
ATOM 3987 N N . GLY B 1 183 ? -6.391 -10.227 2.051 1 98.38 183 GLY B N 1
ATOM 3988 C CA . GLY B 1 183 ? -5.73 -8.938 2.191 1 98.38 183 GLY B CA 1
ATOM 3989 C C . GLY B 1 183 ? -5.922 -8.32 3.562 1 98.38 183 GLY B C 1
ATOM 3990 O O . GLY B 1 183 ? -6.113 -7.105 3.678 1 98.38 183 GLY B O 1
ATOM 3991 N N . SER B 1 184 ? -5.938 -9.195 4.602 1 98.38 184 SER B N 1
ATOM 3992 C CA . SER B 1 184 ? -6.312 -8.727 5.934 1 98.38 184 SER B CA 1
ATOM 3993 C C . SER B 1 184 ? -5.098 -8.664 6.855 1 98.38 184 SER B C 1
ATOM 3995 O O . SER B 1 184 ? -5.172 -8.094 7.945 1 98.38 184 SER B O 1
ATOM 3997 N N . LEU B 1 185 ? -3.971 -9.219 6.418 1 98.38 185 LEU B N 1
ATOM 3998 C CA . LEU B 1 185 ? -2.818 -9.32 7.305 1 98.38 185 LEU B CA 1
ATOM 3999 C C . LEU B 1 185 ? -2.01 -8.023 7.297 1 98.38 185 LEU B C 1
ATOM 4001 O O . LEU B 1 185 ? -1.816 -7.418 6.238 1 98.38 185 LEU B O 1
ATOM 4005 N N . TYR B 1 186 ? -1.605 -7.609 8.43 1 97.88 186 TYR B N 1
ATOM 4006 C CA . TYR B 1 186 ? -0.679 -6.492 8.586 1 97.88 186 TYR B CA 1
ATOM 4007 C C . TYR B 1 186 ? 0.766 -6.98 8.586 1 97.88 186 TYR B C 1
ATOM 4009 O O . TYR B 1 186 ? 1.031 -8.156 8.844 1 97.88 186 TYR B O 1
ATOM 4017 N N . PRO B 1 187 ? 1.717 -6.062 8.305 1 97.44 187 PRO B N 1
ATOM 4018 C CA . PRO B 1 187 ? 3.119 -6.469 8.195 1 97.44 187 PRO B CA 1
ATOM 4019 C C . PRO B 1 187 ? 3.625 -7.18 9.445 1 97.44 187 PRO B C 1
ATOM 4021 O O . PRO B 1 187 ? 4.375 -8.156 9.352 1 97.44 187 PRO B O 1
ATOM 4024 N N . GLU B 1 188 ? 3.211 -6.77 10.641 1 94.75 188 GLU B N 1
ATOM 4025 C CA . GLU B 1 188 ? 3.607 -7.422 11.891 1 94.75 188 GLU B CA 1
ATOM 4026 C C . GLU B 1 188 ? 3.133 -8.867 11.93 1 94.75 188 GLU B C 1
ATOM 4028 O O . GLU B 1 188 ? 3.875 -9.766 12.344 1 94.75 188 GLU B O 1
ATOM 4033 N N . GLN B 1 189 ? 1.937 -9.07 11.484 1 96.44 189 GLN B N 1
ATOM 4034 C CA . GLN B 1 189 ? 1.373 -10.414 11.445 1 96.44 189 GLN B CA 1
ATOM 4035 C C . GLN B 1 189 ? 2.062 -11.273 10.391 1 96.44 189 GLN B C 1
ATOM 4037 O O . GLN B 1 189 ? 2.336 -12.453 10.625 1 96.44 189 GLN B O 1
ATOM 4042 N N . VAL B 1 190 ? 2.344 -10.648 9.266 1 97.94 190 VAL B N 1
ATOM 4043 C CA . VAL B 1 190 ? 3.027 -11.352 8.188 1 97.94 190 VAL B CA 1
ATOM 4044 C C . VAL B 1 190 ? 4.414 -11.789 8.656 1 97.94 190 VAL B C 1
ATOM 4046 O O . VAL B 1 190 ? 4.852 -12.906 8.367 1 97.94 190 VAL B O 1
ATOM 4049 N N . ARG B 1 191 ? 5.105 -10.93 9.336 1 96.31 191 ARG B N 1
ATOM 4050 C CA . ARG B 1 191 ? 6.43 -11.273 9.852 1 96.31 191 ARG B CA 1
ATOM 4051 C C . ARG B 1 191 ? 6.359 -12.484 10.773 1 96.31 191 ARG B C 1
ATOM 4053 O O . ARG B 1 191 ? 7.16 -13.414 10.648 1 96.31 191 ARG B O 1
ATOM 4060 N N . ARG B 1 192 ? 5.414 -12.484 11.719 1 95.88 192 ARG B N 1
ATOM 4061 C CA . ARG B 1 192 ? 5.25 -13.586 12.664 1 95.88 192 ARG B CA 1
ATOM 4062 C C . ARG B 1 192 ? 4.902 -14.883 11.945 1 95.88 192 ARG B C 1
ATOM 4064 O O . ARG B 1 192 ? 5.48 -15.93 12.234 1 95.88 192 ARG B O 1
ATOM 4071 N N . LEU B 1 193 ? 3.971 -14.766 11.047 1 97.69 193 LEU B N 1
ATOM 4072 C CA . LEU B 1 193 ? 3.535 -15.945 10.305 1 97.69 193 LEU B CA 1
ATOM 4073 C C . LEU B 1 193 ? 4.66 -16.484 9.422 1 97.69 193 LEU B C 1
ATOM 4075 O O . LEU B 1 193 ? 4.898 -17.688 9.383 1 97.69 193 LEU B O 1
ATOM 4079 N N . ALA B 1 194 ? 5.336 -15.547 8.727 1 98.12 194 ALA B N 1
ATOM 4080 C CA . ALA B 1 194 ? 6.445 -15.961 7.871 1 98.12 194 ALA B CA 1
ATOM 4081 C C . ALA B 1 194 ? 7.527 -16.672 8.68 1 98.12 194 ALA B C 1
ATOM 4083 O O . ALA B 1 194 ? 8.094 -17.672 8.227 1 98.12 194 ALA B O 1
ATOM 4084 N N . ASP B 1 195 ? 7.816 -16.156 9.852 1 97.69 195 ASP B N 1
ATOM 4085 C CA . ASP B 1 195 ? 8.797 -16.781 10.719 1 97.69 195 ASP B CA 1
ATOM 4086 C C . ASP B 1 195 ? 8.391 -18.219 11.055 1 97.69 195 ASP B C 1
ATOM 4088 O O . ASP B 1 195 ? 9.219 -19.125 11.039 1 97.69 195 ASP B O 1
ATOM 4092 N N . LYS B 1 196 ? 7.141 -18.375 11.375 1 97.38 196 LYS B N 1
ATOM 4093 C CA . LYS B 1 196 ? 6.598 -19.703 11.648 1 97.38 196 LYS B CA 1
ATOM 4094 C C . LYS B 1 196 ? 6.762 -20.625 10.445 1 97.38 196 LYS B C 1
ATOM 4096 O O . LYS B 1 196 ? 7.215 -21.766 10.586 1 97.38 196 LYS B O 1
ATOM 4101 N N . TYR B 1 197 ? 6.406 -20.172 9.266 1 98.56 197 TYR B N 1
ATOM 4102 C CA . TYR B 1 197 ? 6.531 -20.938 8.031 1 98.56 197 TYR B CA 1
ATOM 4103 C C . TYR B 1 197 ? 7.984 -21.312 7.762 1 98.56 197 TYR B C 1
ATOM 4105 O O . TYR B 1 197 ? 8.281 -22.453 7.406 1 98.56 197 TYR B O 1
ATOM 4113 N N . ILE B 1 198 ? 8.906 -20.375 7.902 1 98.25 198 ILE B N 1
ATOM 4114 C CA . ILE B 1 198 ? 10.32 -20.547 7.59 1 98.25 198 ILE B CA 1
ATOM 4115 C C . ILE B 1 198 ? 10.922 -21.609 8.516 1 98.25 198 ILE B C 1
ATOM 4117 O O . ILE B 1 198 ? 11.633 -22.5 8.055 1 98.25 198 ILE B O 1
ATOM 4121 N N . LYS B 1 199 ? 10.656 -21.5 9.82 1 98 199 LYS B N 1
ATOM 4122 C CA . LYS B 1 199 ? 11.219 -22.438 10.789 1 98 199 LYS B CA 1
ATOM 4123 C C . LYS B 1 199 ? 10.828 -23.875 10.461 1 98 199 LYS B C 1
ATOM 4125 O O . LYS B 1 199 ? 11.68 -24.766 10.43 1 98 199 LYS B O 1
ATOM 4130 N N . ILE B 1 200 ? 9.539 -24.109 10.219 1 98.19 200 ILE B N 1
ATOM 4131 C CA . ILE B 1 200 ? 9.07 -25.453 9.945 1 98.19 200 ILE B CA 1
ATOM 4132 C C . ILE B 1 200 ? 9.578 -25.906 8.578 1 98.19 200 ILE B C 1
ATOM 4134 O O . ILE B 1 200 ? 9.922 -27.078 8.391 1 98.19 200 ILE B O 1
ATOM 4138 N N . ALA B 1 201 ? 9.586 -25.047 7.547 1 98.31 201 ALA B N 1
ATOM 4139 C CA . ALA B 1 201 ? 10.078 -25.375 6.215 1 98.31 201 ALA B CA 1
ATOM 4140 C C . ALA B 1 201 ? 11.547 -25.781 6.258 1 98.31 201 ALA B C 1
ATOM 4142 O O . ALA B 1 201 ? 11.938 -26.797 5.691 1 98.31 201 ALA B O 1
ATOM 4143 N N . GLU B 1 202 ? 12.336 -24.984 6.922 1 97.44 202 GLU B N 1
ATOM 4144 C CA . GLU B 1 202 ? 13.766 -25.25 7.016 1 97.44 202 GLU B CA 1
ATOM 4145 C C . GLU B 1 202 ? 14.039 -26.562 7.727 1 97.44 202 GLU B C 1
ATOM 4147 O O . GLU B 1 202 ? 14.969 -27.281 7.371 1 97.44 202 GLU B O 1
ATOM 4152 N N . LYS B 1 203 ? 13.258 -26.812 8.766 1 98.06 203 LYS B N 1
ATOM 4153 C CA . LYS B 1 203 ? 13.383 -28.078 9.5 1 98.06 203 LYS B CA 1
ATOM 4154 C C . LYS B 1 203 ? 13.328 -29.266 8.547 1 98.06 203 LYS B C 1
ATOM 4156 O O . LYS B 1 203 ? 13.984 -30.281 8.781 1 98.06 203 LYS B O 1
ATOM 4161 N N . TYR B 1 204 ? 12.641 -29.172 7.449 1 98.25 204 TYR B N 1
ATOM 4162 C CA . TYR B 1 204 ? 12.445 -30.297 6.539 1 98.25 204 TYR B CA 1
ATOM 4163 C C . TYR B 1 204 ? 13.047 -30 5.172 1 98.25 204 TYR B C 1
ATOM 4165 O O . TYR B 1 204 ? 12.68 -30.625 4.176 1 98.25 204 TYR B O 1
ATOM 4173 N N . GLY B 1 205 ? 13.93 -29 5.059 1 98 205 GLY B N 1
ATOM 4174 C CA . GLY B 1 205 ? 14.672 -28.703 3.846 1 98 205 GLY B CA 1
ATOM 4175 C C . GLY B 1 205 ? 13.82 -28.078 2.758 1 98 205 GLY B C 1
ATOM 4176 O O . GLY B 1 205 ? 14.031 -28.328 1.57 1 98 205 GLY B O 1
ATOM 4177 N N . LYS B 1 206 ? 12.812 -27.359 3.115 1 98.5 206 LYS B N 1
ATOM 4178 C CA . LYS B 1 206 ? 11.914 -26.688 2.182 1 98.5 206 LYS B CA 1
ATOM 4179 C C . LYS B 1 206 ? 12.086 -25.172 2.256 1 98.5 206 LYS B C 1
ATOM 4181 O O . LYS B 1 206 ? 12.82 -24.656 3.104 1 98.5 206 LYS B O 1
ATOM 4186 N N . SER B 1 207 ? 11.484 -24.453 1.325 1 98.38 207 SER B N 1
ATOM 4187 C CA . SER B 1 207 ? 11.461 -22.984 1.289 1 98.38 207 SER B CA 1
ATOM 4188 C C . SER B 1 207 ? 10.039 -22.453 1.398 1 98.38 207 SER B C 1
ATOM 4190 O O . SER B 1 207 ? 9.086 -23.234 1.472 1 98.38 207 SER B O 1
ATOM 4192 N N . VAL B 1 208 ? 9.922 -21.156 1.539 1 98.75 208 VAL B N 1
ATOM 4193 C CA . VAL B 1 208 ? 8.617 -20.547 1.758 1 98.75 208 VAL B CA 1
ATOM 4194 C C . VAL B 1 208 ? 8.344 -19.5 0.672 1 98.75 208 VAL B C 1
ATOM 4196 O O . VAL B 1 208 ? 9.266 -18.828 0.213 1 98.75 208 VAL B O 1
ATOM 4199 N N . GLY B 1 209 ? 7.102 -19.453 0.195 1 98.81 209 GLY B N 1
ATOM 4200 C CA . GLY B 1 209 ? 6.621 -18.391 -0.677 1 98.81 209 GLY B CA 1
ATOM 4201 C C . GLY B 1 209 ? 5.543 -17.547 -0.039 1 98.81 209 GLY B C 1
ATOM 4202 O O . GLY B 1 209 ? 5.023 -17.875 1.025 1 98.81 209 GLY B O 1
ATOM 4203 N N . ILE B 1 210 ? 5.211 -16.406 -0.7 1 98.88 210 ILE B N 1
ATOM 4204 C CA . ILE B 1 210 ? 4.156 -15.539 -0.193 1 98.88 210 ILE B CA 1
ATOM 4205 C C . ILE B 1 210 ? 3.287 -15.047 -1.351 1 98.88 210 ILE B C 1
ATOM 4207 O O . ILE B 1 210 ? 3.795 -14.75 -2.434 1 98.88 210 ILE B O 1
ATOM 4211 N N . HIS B 1 211 ? 2.047 -15.078 -1.19 1 98.94 211 HIS B N 1
ATOM 4212 C CA . HIS B 1 211 ? 1.017 -14.5 -2.043 1 98.94 211 HIS B CA 1
ATOM 4213 C C . HIS B 1 211 ? 0.121 -13.547 -1.252 1 98.94 211 HIS B C 1
ATOM 4215 O O . HIS B 1 211 ? -0.68 -13.992 -0.424 1 98.94 211 HIS B O 1
ATOM 4221 N N . ALA B 1 212 ? 0.225 -12.242 -1.532 1 98.81 212 ALA B N 1
ATOM 4222 C CA . ALA B 1 212 ? -0.503 -11.258 -0.737 1 98.81 212 ALA B CA 1
ATOM 4223 C C . ALA B 1 212 ? -1.508 -10.492 -1.596 1 98.81 212 ALA B C 1
ATOM 4225 O O . ALA B 1 212 ? -1.212 -10.141 -2.738 1 98.81 212 ALA B O 1
ATOM 4226 N N . HIS B 1 213 ? -2.674 -10.305 -1.042 1 98.88 213 HIS B N 1
ATOM 4227 C CA . HIS B 1 213 ? -3.678 -9.469 -1.694 1 98.88 213 HIS B CA 1
ATOM 4228 C C . HIS B 1 213 ? -3.639 -8.039 -1.159 1 98.88 213 HIS B C 1
ATOM 4230 O O . HIS B 1 213 ? -3.154 -7.805 -0.052 1 98.88 213 HIS B O 1
ATOM 4236 N N . ASN B 1 214 ? -4.238 -7.105 -1.904 1 98.81 214 ASN B N 1
ATOM 4237 C CA . ASN B 1 214 ? -3.947 -5.691 -1.711 1 98.81 214 ASN B CA 1
ATOM 4238 C C . ASN B 1 214 ? -5.152 -4.941 -1.149 1 98.81 214 ASN B C 1
ATOM 4240 O O . ASN B 1 214 ? -5.27 -3.729 -1.321 1 98.81 214 ASN B O 1
ATOM 4244 N N . ASN B 1 215 ? -6.07 -5.621 -0.451 1 98.69 215 ASN B N 1
ATOM 4245 C CA . ASN B 1 215 ? -7.305 -5.027 0.06 1 98.69 215 ASN B CA 1
ATOM 4246 C C . ASN B 1 215 ? -7.02 -3.795 0.916 1 98.69 215 ASN B C 1
ATOM 4248 O O . ASN B 1 215 ? -7.738 -2.797 0.833 1 98.69 215 ASN B O 1
ATOM 4252 N N . GLN B 1 216 ? -5.969 -3.824 1.675 1 98.56 216 GLN B N 1
ATOM 4253 C CA . GLN B 1 216 ? -5.637 -2.734 2.586 1 98.56 216 GLN B CA 1
ATOM 4254 C C . GLN B 1 216 ? -4.391 -1.986 2.119 1 98.56 216 GLN B C 1
ATOM 4256 O O . GLN B 1 216 ? -3.689 -1.375 2.928 1 98.56 216 GLN B O 1
ATOM 4261 N N . GLN B 1 217 ? -4.016 -2.158 0.868 1 98.5 217 GLN B N 1
ATOM 4262 C CA . GLN B 1 217 ? -2.844 -1.531 0.263 1 98.5 217 GLN B CA 1
ATOM 4263 C C . GLN B 1 217 ? -1.559 -1.991 0.945 1 98.5 217 GLN B C 1
ATOM 4265 O O . GLN B 1 217 ? -0.641 -1.195 1.151 1 98.5 217 GLN B O 1
ATOM 4270 N N . LEU B 1 218 ? -1.549 -3.283 1.306 1 98.88 218 LEU B N 1
ATOM 4271 C CA . LEU B 1 218 ? -0.403 -3.77 2.066 1 98.88 218 LEU B CA 1
ATOM 4272 C C . LEU B 1 218 ? 0.275 -4.93 1.346 1 98.88 218 LEU B C 1
ATOM 4274 O O . LEU B 1 218 ? 1.232 -5.512 1.86 1 98.88 218 LEU B O 1
ATOM 4278 N N . ALA B 1 219 ? -0.206 -5.246 0.099 1 98.88 219 ALA B N 1
ATOM 4279 C CA . ALA B 1 219 ? 0.334 -6.426 -0.566 1 98.88 219 ALA B CA 1
ATOM 4280 C C . ALA B 1 219 ? 1.841 -6.297 -0.774 1 98.88 219 ALA B C 1
ATOM 4282 O O . ALA B 1 219 ? 2.592 -7.238 -0.508 1 98.88 219 ALA B O 1
ATOM 4283 N N . PHE B 1 220 ? 2.312 -5.141 -1.284 1 98.88 220 PHE B N 1
ATOM 4284 C CA . PHE B 1 220 ? 3.736 -4.922 -1.51 1 98.88 220 PHE B CA 1
ATOM 4285 C C . PHE B 1 220 ? 4.496 -4.902 -0.19 1 98.88 220 PHE B C 1
ATOM 4287 O O . PHE B 1 220 ? 5.516 -5.582 -0.042 1 98.88 220 PHE B O 1
ATOM 4294 N N . ALA B 1 221 ? 3.98 -4.148 0.794 1 98.88 221 ALA B N 1
ATOM 4295 C CA . ALA B 1 221 ? 4.617 -4.07 2.107 1 98.88 221 ALA B CA 1
ATOM 4296 C C . ALA B 1 221 ? 4.742 -5.453 2.742 1 98.88 221 ALA B C 1
ATOM 4298 O O . ALA B 1 221 ? 5.793 -5.801 3.285 1 98.88 221 ALA B O 1
ATOM 4299 N N . ASN B 1 222 ? 3.682 -6.234 2.668 1 98.88 222 ASN B N 1
ATOM 4300 C CA . ASN B 1 222 ? 3.684 -7.578 3.238 1 98.88 222 ASN B CA 1
ATOM 4301 C C . ASN B 1 222 ? 4.676 -8.492 2.523 1 98.88 222 ASN B C 1
ATOM 4303 O O . ASN B 1 222 ? 5.359 -9.289 3.16 1 98.88 222 ASN B O 1
ATOM 4307 N N . THR B 1 223 ? 4.746 -8.367 1.231 1 98.81 223 THR B N 1
ATOM 4308 C CA . 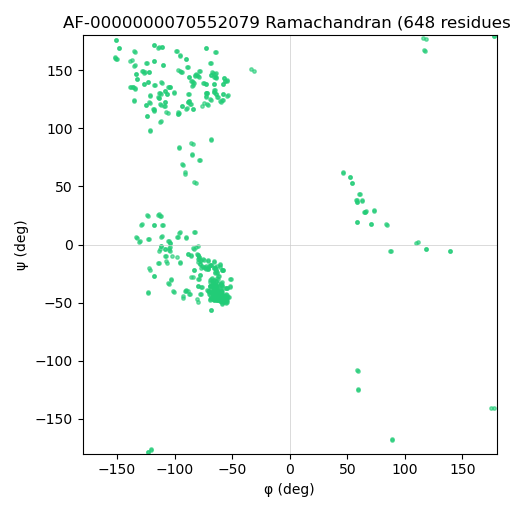THR B 1 223 ? 5.652 -9.18 0.432 1 98.81 223 THR B CA 1
ATOM 4309 C C . THR B 1 223 ? 7.105 -8.891 0.8 1 98.81 223 THR B C 1
ATOM 4311 O O . THR B 1 223 ? 7.879 -9.82 1.067 1 98.81 223 THR B O 1
ATOM 4314 N N . ILE B 1 224 ? 7.465 -7.621 0.904 1 97.5 224 ILE B N 1
ATOM 4315 C CA . ILE B 1 224 ? 8.867 -7.305 1.148 1 97.5 224 ILE B CA 1
ATOM 4316 C C . ILE B 1 224 ? 9.203 -7.535 2.623 1 97.5 224 ILE B C 1
ATOM 4318 O O . ILE B 1 224 ? 10.344 -7.852 2.967 1 97.5 224 ILE B O 1
ATOM 4322 N N . GLU B 1 225 ? 8.188 -7.43 3.52 1 97.19 225 GLU B N 1
ATOM 4323 C CA . GLU B 1 225 ? 8.391 -7.789 4.918 1 97.19 225 GLU B CA 1
ATOM 4324 C C . GLU B 1 225 ? 8.734 -9.273 5.062 1 97.19 225 GLU B C 1
ATOM 4326 O O . GLU B 1 225 ? 9.68 -9.633 5.758 1 97.19 225 GLU B O 1
ATOM 4331 N N . ALA B 1 226 ? 7.973 -10.117 4.41 1 97.88 226 ALA B N 1
ATOM 4332 C CA . ALA B 1 226 ? 8.242 -11.547 4.43 1 97.88 226 ALA B CA 1
ATOM 4333 C C . ALA B 1 226 ? 9.602 -11.859 3.797 1 97.88 226 ALA B C 1
ATOM 4335 O O . ALA B 1 226 ? 10.359 -12.68 4.316 1 97.88 226 ALA B O 1
ATOM 4336 N N . CYS B 1 227 ? 9.875 -11.203 2.727 1 97.19 227 CYS B N 1
ATOM 4337 C CA . CYS B 1 227 ? 11.141 -11.375 2.016 1 97.19 227 CYS B CA 1
ATOM 4338 C C . CYS B 1 227 ? 12.32 -11.047 2.916 1 97.19 227 CYS B C 1
ATOM 4340 O O . CYS B 1 227 ? 13.336 -11.75 2.904 1 97.19 227 CYS B O 1
ATOM 4342 N N . SER B 1 228 ? 12.203 -10.031 3.713 1 95.38 228 SER B N 1
ATOM 4343 C CA . SER B 1 228 ? 13.305 -9.531 4.527 1 95.38 228 SER B CA 1
ATOM 4344 C C . SER B 1 228 ? 13.75 -10.562 5.555 1 95.38 228 SER B C 1
ATOM 4346 O O . SER B 1 228 ? 14.891 -10.539 6.012 1 95.38 228 SER B O 1
ATOM 4348 N N . ILE B 1 229 ? 12.867 -11.523 5.891 1 95.75 229 ILE B N 1
ATOM 4349 C CA . ILE B 1 229 ? 13.258 -12.438 6.961 1 95.75 229 ILE B CA 1
ATOM 4350 C C . ILE B 1 229 ? 13.477 -13.836 6.387 1 95.75 229 ILE B C 1
ATOM 4352 O O . ILE B 1 229 ? 13.711 -14.789 7.133 1 95.75 229 ILE B O 1
ATOM 4356 N N . GLY B 1 230 ? 13.25 -13.969 5.043 1 96.12 230 GLY B N 1
ATOM 4357 C CA . GLY B 1 230 ? 13.742 -15.234 4.535 1 96.12 230 GLY B CA 1
ATOM 4358 C C . GLY B 1 230 ? 12.812 -15.883 3.529 1 96.12 230 GLY B C 1
ATOM 4359 O O . GLY B 1 230 ? 13.148 -16.906 2.939 1 96.12 230 GLY B O 1
ATOM 4360 N N . VAL B 1 231 ? 11.672 -15.336 3.314 1 98 231 VAL B N 1
ATOM 4361 C CA . VAL B 1 231 ? 10.789 -15.867 2.275 1 98 231 VAL B CA 1
ATOM 4362 C C . VAL B 1 231 ? 11.43 -15.664 0.904 1 98 231 VAL B C 1
ATOM 4364 O O . VAL B 1 231 ? 11.938 -14.578 0.602 1 98 231 VAL B O 1
ATOM 4367 N N . SER B 1 232 ? 11.328 -16.703 0.037 1 97.19 232 SER B N 1
ATOM 4368 C CA . SER B 1 232 ? 12.203 -16.625 -1.13 1 97.19 232 SER B CA 1
ATOM 4369 C C . SER B 1 232 ? 11.398 -16.672 -2.426 1 97.19 232 SER B C 1
ATOM 4371 O O . SER B 1 232 ? 11.922 -16.359 -3.498 1 97.19 232 SER B O 1
ATOM 4373 N N . LEU B 1 233 ? 10.18 -17.141 -2.48 1 98.62 233 LEU B N 1
ATOM 4374 C CA . LEU B 1 233 ? 9.328 -17.094 -3.662 1 98.62 233 LEU B CA 1
ATOM 4375 C C . LEU B 1 233 ? 8.227 -16.062 -3.49 1 98.62 233 LEU B C 1
ATOM 4377 O O . LEU B 1 233 ? 7.352 -16.203 -2.633 1 98.62 233 LEU B O 1
ATOM 4381 N N . LEU B 1 234 ? 8.305 -15.031 -4.301 1 98.88 234 LEU B N 1
ATOM 4382 C CA . LEU B 1 234 ? 7.453 -13.859 -4.145 1 98.88 234 LEU B CA 1
ATOM 4383 C C . LEU B 1 234 ? 6.473 -13.742 -5.309 1 98.88 234 LEU B C 1
ATOM 4385 O O . LEU B 1 234 ? 6.887 -13.625 -6.465 1 98.88 234 LEU B O 1
ATOM 4389 N N . ASP B 1 235 ? 5.199 -13.758 -5.004 1 98.94 235 ASP B N 1
ATOM 4390 C CA . ASP B 1 235 ? 4.168 -13.633 -6.027 1 98.94 235 ASP B CA 1
ATOM 4391 C C . ASP B 1 235 ? 3.881 -12.164 -6.336 1 98.94 235 ASP B C 1
ATOM 4393 O O . ASP B 1 235 ? 3.848 -11.328 -5.43 1 98.94 235 ASP B O 1
ATOM 4397 N N . ALA B 1 236 ? 3.676 -11.875 -7.543 1 98.94 236 ALA B N 1
ATOM 4398 C CA . ALA B 1 236 ? 3.256 -10.555 -7.996 1 98.94 236 ALA B CA 1
ATOM 4399 C C . ALA B 1 236 ? 2.455 -10.641 -9.289 1 98.94 236 ALA B C 1
ATOM 4401 O O . ALA B 1 236 ? 2.449 -11.688 -9.953 1 98.94 236 ALA B O 1
ATOM 4402 N N . THR B 1 237 ? 1.726 -9.633 -9.594 1 98.94 237 THR B N 1
ATOM 4403 C CA . THR B 1 237 ? 1.003 -9.516 -10.852 1 98.94 237 THR B CA 1
ATOM 4404 C C . THR B 1 237 ? 1.204 -8.133 -11.461 1 98.94 237 THR B C 1
ATOM 4406 O O . THR B 1 237 ? 1.359 -7.145 -10.734 1 98.94 237 THR B O 1
ATOM 4409 N N . VAL B 1 238 ? 1.224 -8.102 -12.789 1 98.94 238 VAL B N 1
ATOM 4410 C CA . VAL B 1 238 ? 1.395 -6.832 -13.477 1 98.94 238 VAL B CA 1
ATOM 4411 C C . VAL B 1 238 ? 0.206 -5.918 -13.18 1 98.94 238 VAL B C 1
ATOM 4413 O O . VAL B 1 238 ? -0.949 -6.34 -13.281 1 98.94 238 VAL B O 1
ATOM 4416 N N . SER B 1 239 ? 0.476 -4.676 -12.766 1 98.75 239 SER B N 1
ATOM 4417 C CA . SER B 1 239 ? -0.515 -3.666 -12.398 1 98.75 239 SER B CA 1
ATOM 4418 C C . SER B 1 239 ? -1.411 -4.152 -11.266 1 98.75 239 SER B C 1
ATOM 4420 O O . SER B 1 239 ? -2.557 -3.713 -11.141 1 98.75 239 SER B O 1
ATOM 4422 N N . GLY B 1 240 ? -0.949 -5.168 -10.531 1 98.75 240 GLY B N 1
ATOM 4423 C CA . GLY B 1 240 ? -1.7 -5.684 -9.398 1 98.75 240 GLY B CA 1
ATOM 4424 C C . GLY B 1 240 ? -2.957 -6.426 -9.805 1 98.75 240 GLY B C 1
ATOM 4425 O O . GLY B 1 240 ? -3.857 -6.625 -8.984 1 98.75 240 GLY B O 1
ATOM 4426 N N . MET B 1 241 ? -3.059 -6.816 -11.008 1 98.81 241 MET B N 1
ATOM 4427 C CA . MET B 1 241 ? -4.285 -7.461 -11.477 1 98.81 241 MET B CA 1
ATOM 4428 C C . MET B 1 241 ? -4.535 -8.766 -10.727 1 98.81 241 MET B C 1
ATOM 4430 O O . MET B 1 241 ? -3.66 -9.625 -10.664 1 98.81 241 MET B O 1
ATOM 4434 N N . GLY B 1 242 ? -5.629 -8.938 -10.18 1 98.44 242 GLY B N 1
ATOM 4435 C CA . GLY B 1 242 ? -6.039 -10.109 -9.43 1 98.44 242 GLY B CA 1
ATOM 4436 C C . GLY B 1 242 ? -7.426 -9.977 -8.828 1 98.44 242 GLY B C 1
ATOM 4437 O O . GLY B 1 242 ? -8.094 -8.961 -9.016 1 98.44 242 GLY B O 1
ATOM 4438 N N . ARG B 1 243 ? -7.895 -10.945 -8.156 1 97.75 243 ARG B N 1
ATOM 4439 C CA . ARG B 1 243 ? -9.227 -10.969 -7.559 1 97.75 243 ARG B CA 1
ATOM 4440 C C . ARG B 1 243 ? -9.445 -9.75 -6.672 1 97.75 243 ARG B C 1
ATOM 4442 O O . ARG B 1 243 ? -8.648 -9.477 -5.766 1 97.75 243 ARG B O 1
ATOM 4449 N N . GLY B 1 244 ? -10.578 -9.07 -6.953 1 97.06 244 GLY B N 1
ATOM 4450 C CA . GLY B 1 244 ? -10.969 -7.941 -6.121 1 97.06 244 GLY B CA 1
ATOM 4451 C C . GLY B 1 244 ? -9.922 -6.84 -6.086 1 97.06 244 GLY B C 1
ATOM 4452 O O . GLY B 1 244 ? -9.68 -6.172 -7.094 1 97.06 244 GLY B O 1
ATOM 4453 N N . ALA B 1 245 ? -9.242 -6.68 -4.949 1 98.12 245 ALA B N 1
ATOM 4454 C CA . ALA B 1 245 ? -8.289 -5.594 -4.711 1 98.12 245 ALA B CA 1
ATOM 4455 C C . ALA B 1 245 ? -6.961 -5.863 -5.41 1 98.12 245 ALA B C 1
ATOM 4457 O O . ALA B 1 245 ? -6.141 -4.957 -5.559 1 98.12 245 ALA B O 1
ATOM 4458 N N . GLY B 1 246 ? -6.766 -7.09 -5.859 1 98.5 246 GLY B N 1
ATOM 4459 C CA . GLY B 1 246 ? -5.547 -7.422 -6.586 1 98.5 246 GLY B CA 1
ATOM 4460 C C . GLY B 1 246 ? -4.414 -7.863 -5.68 1 98.5 246 GLY B C 1
ATOM 4461 O O . GLY B 1 246 ? -4.645 -8.258 -4.535 1 98.5 246 GLY B O 1
ATOM 4462 N N . ASN B 1 247 ? -3.225 -7.926 -6.27 1 98.75 247 ASN B N 1
ATOM 4463 C CA . ASN B 1 247 ? -2.045 -8.523 -5.648 1 98.75 247 ASN B CA 1
ATOM 4464 C C . ASN B 1 247 ? -0.908 -7.512 -5.527 1 98.75 247 ASN B C 1
ATOM 4466 O O . ASN B 1 247 ? -1.118 -6.309 -5.703 1 98.75 247 ASN B O 1
ATOM 4470 N N . CYS B 1 248 ? 0.242 -7.965 -5.043 1 98.88 248 CYS B N 1
ATOM 4471 C CA . CYS B 1 248 ? 1.484 -7.203 -5.113 1 98.88 248 CYS B CA 1
ATOM 4472 C C . CYS B 1 248 ? 1.836 -6.867 -6.559 1 98.88 248 CYS B C 1
ATOM 4474 O O . CYS B 1 248 ? 1.883 -7.75 -7.41 1 98.88 248 CYS B O 1
ATOM 4476 N N . TYR B 1 249 ? 2.123 -5.574 -6.805 1 98.88 249 TYR B N 1
ATOM 4477 C CA . TYR B 1 249 ? 2.432 -5.133 -8.164 1 98.88 249 TYR B CA 1
ATOM 4478 C C . TYR B 1 249 ? 3.807 -5.625 -8.594 1 98.88 249 TYR B C 1
ATOM 4480 O O . TYR B 1 249 ? 4.797 -5.418 -7.891 1 98.88 249 TYR B O 1
ATOM 4488 N N . SER B 1 250 ? 3.881 -6.227 -9.789 1 98.88 250 SER B N 1
ATOM 4489 C CA . SER B 1 250 ? 5.152 -6.688 -10.336 1 98.88 250 SER B CA 1
ATOM 4490 C C . SER B 1 250 ? 6.137 -5.531 -10.5 1 98.88 250 SER B C 1
ATOM 4492 O O . SER B 1 250 ? 7.32 -5.676 -10.195 1 98.88 250 SER B O 1
ATOM 4494 N N . GLU B 1 251 ? 5.633 -4.391 -10.992 1 98.75 251 GLU B N 1
ATOM 4495 C CA . GLU B 1 251 ? 6.5 -3.244 -11.25 1 98.75 251 GLU B CA 1
ATOM 4496 C C . GLU B 1 251 ? 7.055 -2.672 -9.945 1 98.75 251 GLU B C 1
ATOM 4498 O O . GLU B 1 251 ? 8.172 -2.156 -9.914 1 98.75 251 GLU B O 1
ATOM 4503 N N . LEU B 1 252 ? 6.305 -2.754 -8.852 1 98.56 252 LEU B N 1
ATOM 4504 C CA . LEU B 1 252 ? 6.82 -2.352 -7.547 1 98.56 252 LEU B CA 1
ATOM 4505 C C . LEU B 1 252 ? 7.898 -3.318 -7.066 1 98.56 252 LEU B C 1
ATOM 4507 O O . LEU B 1 252 ? 8.977 -2.896 -6.652 1 98.56 252 LEU B O 1
ATOM 4511 N N . LEU B 1 253 ? 7.578 -4.602 -7.172 1 98.56 253 LEU B N 1
ATOM 4512 C CA . LEU B 1 253 ? 8.461 -5.629 -6.637 1 98.56 253 LEU B CA 1
ATOM 4513 C C . LEU B 1 253 ? 9.781 -5.668 -7.402 1 98.56 253 LEU B C 1
ATOM 4515 O O . LEU B 1 253 ? 10.852 -5.707 -6.797 1 98.56 253 LEU B O 1
ATOM 4519 N N . LEU B 1 254 ? 9.719 -5.652 -8.734 1 97.94 254 LEU B N 1
ATOM 4520 C CA . LEU B 1 254 ? 10.922 -5.727 -9.562 1 97.94 254 LEU B CA 1
ATOM 4521 C C . LEU B 1 254 ? 11.773 -4.477 -9.391 1 97.94 254 LEU B C 1
ATOM 4523 O O . LEU B 1 254 ? 13.008 -4.551 -9.453 1 97.94 254 LEU B O 1
ATOM 4527 N N . GLY B 1 255 ? 11.094 -3.336 -9.164 1 95.38 255 GLY B N 1
ATOM 4528 C CA . GLY B 1 255 ? 11.844 -2.111 -8.914 1 95.38 255 GLY B CA 1
ATOM 4529 C C . GLY B 1 255 ? 12.531 -2.096 -7.562 1 95.38 255 GLY B C 1
ATOM 4530 O O . GLY B 1 255 ? 13.492 -1.355 -7.363 1 95.38 255 GLY B O 1
ATOM 4531 N N . PHE B 1 256 ? 12.07 -2.916 -6.656 1 96.06 256 PHE B N 1
ATOM 4532 C CA . PHE B 1 256 ? 12.586 -2.992 -5.297 1 96.06 256 PHE B CA 1
ATOM 4533 C C . PHE B 1 256 ? 13.766 -3.953 -5.219 1 96.06 256 PHE B C 1
ATOM 4535 O O . PHE B 1 256 ? 14.766 -3.67 -4.555 1 96.06 256 PHE B O 1
ATOM 4542 N N . LEU B 1 257 ? 13.641 -5.117 -5.898 1 95.62 257 LEU B N 1
ATOM 4543 C CA . LEU B 1 257 ? 14.641 -6.176 -5.793 1 95.62 257 LEU B CA 1
ATOM 4544 C C . LEU B 1 257 ? 15.961 -5.75 -6.434 1 95.62 257 LEU B C 1
ATOM 4546 O O . LEU B 1 257 ? 15.961 -5.074 -7.465 1 95.62 257 LEU B O 1
ATOM 4550 N N . ARG B 1 258 ? 17.094 -6.184 -5.891 1 90.5 258 ARG B N 1
ATOM 4551 C CA . ARG B 1 258 ? 18.406 -5.711 -6.297 1 90.5 258 ARG B CA 1
ATOM 4552 C C . ARG B 1 258 ? 19.125 -6.754 -7.145 1 90.5 258 ARG B C 1
ATOM 4554 O O . ARG B 1 258 ? 20.234 -6.508 -7.633 1 90.5 258 ARG B O 1
ATOM 4561 N N . ASN B 1 259 ? 18.516 -7.828 -7.293 1 91.5 259 ASN B N 1
ATOM 4562 C CA . ASN B 1 259 ? 19.094 -8.805 -8.203 1 91.5 259 ASN B CA 1
ATOM 4563 C C . ASN B 1 259 ? 19.219 -8.258 -9.617 1 91.5 259 ASN B C 1
ATOM 4565 O O . ASN B 1 259 ? 18.219 -7.836 -10.211 1 91.5 259 ASN B O 1
ATOM 4569 N N . PRO B 1 260 ? 20.406 -8.25 -10.172 1 92.88 260 PRO B N 1
ATOM 4570 C CA . PRO B 1 260 ? 20.656 -7.617 -11.469 1 92.88 260 PRO B CA 1
ATOM 4571 C C . PRO B 1 260 ? 19.938 -8.32 -12.617 1 92.88 260 PRO B C 1
ATOM 4573 O O . PRO B 1 260 ? 19.828 -7.762 -13.711 1 92.88 260 PRO B O 1
ATOM 4576 N N . LYS B 1 261 ? 19.469 -9.5 -12.359 1 95.25 261 LYS B N 1
ATOM 4577 C CA . LYS B 1 261 ? 18.766 -10.195 -13.438 1 95.25 261 LYS B CA 1
ATOM 4578 C C . LYS B 1 261 ? 17.406 -9.578 -13.695 1 95.25 261 LYS B C 1
ATOM 4580 O O . LYS B 1 261 ? 16.812 -9.789 -14.758 1 95.25 261 LYS B O 1
ATOM 4585 N N . PHE B 1 262 ? 16.906 -8.891 -12.766 1 96.62 262 PHE B N 1
ATOM 4586 C CA . PHE B 1 262 ? 15.578 -8.312 -12.93 1 96.62 262 PHE B CA 1
ATOM 4587 C C . PHE B 1 262 ? 15.656 -6.996 -13.688 1 96.62 262 PHE B C 1
ATOM 4589 O O . PHE B 1 262 ? 16.578 -6.211 -13.492 1 96.62 262 PHE B O 1
ATOM 4596 N N . ASN B 1 263 ? 14.711 -6.816 -14.57 1 97.25 263 ASN B N 1
ATOM 4597 C CA . ASN B 1 263 ? 14.555 -5.609 -15.375 1 97.25 263 ASN B CA 1
ATOM 4598 C C . ASN B 1 263 ? 13.094 -5.16 -15.422 1 97.25 263 ASN B C 1
ATOM 4600 O O . ASN B 1 263 ? 12.234 -5.887 -15.922 1 97.25 263 ASN B O 1
ATOM 4604 N N . ILE B 1 264 ? 12.836 -3.953 -15.039 1 97.94 264 ILE B N 1
ATOM 4605 C CA . ILE B 1 264 ? 11.461 -3.479 -14.898 1 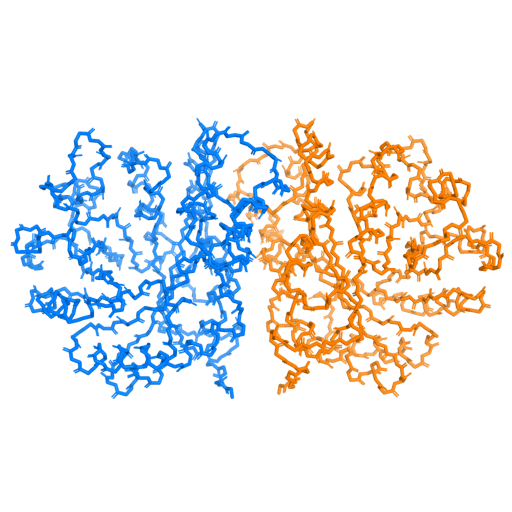97.94 264 ILE B CA 1
ATOM 4606 C C . ILE B 1 264 ? 10.93 -3.023 -16.25 1 97.94 264 ILE B C 1
ATOM 4608 O O . ILE B 1 264 ? 9.711 -2.969 -16.469 1 97.94 264 ILE B O 1
ATOM 4612 N N . VAL B 1 265 ? 11.719 -2.68 -17.234 1 98.25 265 VAL B N 1
ATOM 4613 C CA . VAL B 1 265 ? 11.359 -1.978 -18.469 1 98.25 265 VAL B CA 1
ATOM 4614 C C . VAL B 1 265 ? 10.398 -2.83 -19.281 1 98.25 265 VAL B C 1
ATOM 4616 O O . VAL B 1 265 ? 9.375 -2.334 -19.766 1 98.25 265 VAL B O 1
ATOM 4619 N N . PRO B 1 266 ? 10.703 -4.168 -19.438 1 98.81 266 PRO B N 1
ATOM 4620 C CA . PRO B 1 266 ? 9.742 -4.973 -20.188 1 98.81 266 PRO B CA 1
ATOM 4621 C C . PRO B 1 266 ? 8.344 -4.965 -19.578 1 98.81 266 PRO B C 1
ATOM 4623 O O . PRO B 1 266 ? 7.348 -5.02 -20.297 1 98.81 266 PRO B O 1
ATOM 4626 N N . VAL B 1 267 ? 8.266 -4.918 -18.281 1 98.88 267 VAL B N 1
ATOM 4627 C CA . VAL B 1 267 ? 6.98 -4.879 -17.578 1 98.88 267 VAL B CA 1
ATOM 4628 C C . VAL B 1 267 ? 6.277 -3.555 -17.875 1 98.88 267 VAL B C 1
ATOM 4630 O O . VAL B 1 267 ? 5.07 -3.529 -18.125 1 98.88 267 VAL B O 1
ATOM 4633 N N . LEU B 1 268 ? 7.035 -2.432 -17.891 1 98.88 268 LEU B N 1
ATOM 4634 C CA . LEU B 1 268 ? 6.465 -1.124 -18.188 1 98.88 268 LEU B CA 1
ATOM 4635 C C . LEU B 1 268 ? 5.875 -1.104 -19.594 1 98.88 268 LEU B C 1
ATOM 4637 O O . LEU B 1 268 ? 4.785 -0.571 -19.812 1 98.88 268 LEU B O 1
ATOM 4641 N N . LYS B 1 269 ? 6.598 -1.682 -20.516 1 98.88 269 LYS B N 1
ATOM 4642 C CA . LYS B 1 269 ? 6.113 -1.747 -21.906 1 98.88 269 LYS B CA 1
ATOM 4643 C C . LYS B 1 269 ? 4.836 -2.572 -22 1 98.88 269 LYS B C 1
ATOM 4645 O O . LYS B 1 269 ? 3.93 -2.238 -22.766 1 98.88 269 LYS B O 1
ATOM 4650 N N . PHE B 1 270 ? 4.809 -3.65 -21.266 1 98.94 270 PHE B N 1
ATOM 4651 C CA . PHE B 1 270 ? 3.607 -4.477 -21.234 1 98.94 270 PHE B CA 1
ATOM 4652 C C . PHE B 1 270 ? 2.432 -3.695 -20.672 1 98.94 270 PHE B C 1
ATOM 4654 O O . PHE B 1 270 ? 1.307 -3.807 -21.156 1 98.94 270 PHE B O 1
ATOM 4661 N N . ILE B 1 271 ? 2.645 -2.939 -19.625 1 98.88 271 ILE B N 1
ATOM 4662 C CA . ILE B 1 271 ? 1.602 -2.117 -19.031 1 98.88 271 ILE B CA 1
ATOM 4663 C C . ILE B 1 271 ? 1.033 -1.157 -20.062 1 98.88 271 ILE B C 1
ATOM 4665 O O . ILE B 1 271 ? -0.185 -1.052 -20.219 1 98.88 271 ILE B O 1
ATOM 4669 N N . GLU B 1 272 ? 1.914 -0.525 -20.844 1 98.56 272 GLU B N 1
ATOM 4670 C CA . GLU B 1 272 ? 1.524 0.425 -21.891 1 98.56 272 GLU B CA 1
ATOM 4671 C C . GLU B 1 272 ? 0.631 -0.235 -22.938 1 98.56 272 GLU B C 1
ATOM 4673 O O . GLU B 1 272 ? -0.439 0.283 -23.266 1 98.56 272 GLU B O 1
ATOM 4678 N N . LYS B 1 273 ? 1.099 -1.332 -23.312 1 98.62 273 LYS B N 1
ATOM 4679 C CA . LYS B 1 273 ? 0.487 -1.967 -24.469 1 98.62 273 LYS B CA 1
ATOM 4680 C C . LYS B 1 273 ? -0.806 -2.684 -24.094 1 98.62 273 LYS B C 1
ATOM 4682 O O . LYS B 1 273 ? -1.76 -2.707 -24.875 1 98.62 273 LYS B O 1
ATOM 4687 N N . HIS B 1 274 ? -0.841 -3.281 -22.859 1 98.81 274 HIS B N 1
ATOM 4688 C CA . HIS B 1 274 ? -1.928 -4.223 -22.625 1 98.81 274 HIS B CA 1
ATOM 4689 C C . HIS B 1 274 ? -2.752 -3.809 -21.406 1 98.81 274 HIS B C 1
ATOM 4691 O O . HIS B 1 274 ? -3.98 -3.898 -21.422 1 98.81 274 HIS B O 1
ATOM 4697 N N . MET B 1 275 ? -2.104 -3.354 -20.344 1 98.69 275 MET B N 1
ATOM 4698 C CA . MET B 1 275 ? -2.836 -3.131 -19.109 1 98.69 275 MET B CA 1
ATOM 4699 C C . MET B 1 275 ? -3.639 -1.834 -19.172 1 98.69 275 MET B C 1
ATOM 4701 O O . MET B 1 275 ? -4.77 -1.772 -18.688 1 98.69 275 MET B O 1
ATOM 4705 N N . VAL B 1 276 ? -2.996 -0.764 -19.734 1 98.06 276 VAL B N 1
ATOM 4706 C CA . VAL B 1 276 ? -3.678 0.52 -19.859 1 98.06 276 VAL B CA 1
ATOM 4707 C C . VAL B 1 276 ? -4.949 0.348 -20.688 1 98.06 276 VAL B C 1
ATOM 4709 O O . VAL B 1 276 ? -6.043 0.698 -20.234 1 98.06 276 VAL B O 1
ATOM 4712 N N . PRO B 1 277 ? -4.887 -0.259 -21.875 1 97.75 277 PRO B N 1
ATOM 4713 C CA . PRO B 1 277 ? -6.113 -0.465 -22.656 1 97.75 277 PRO B CA 1
ATOM 4714 C C . PRO B 1 277 ? -7.098 -1.403 -21.953 1 97.75 277 PRO B C 1
ATOM 4716 O O . PRO B 1 277 ? -8.312 -1.243 -22.094 1 97.75 277 PRO B O 1
ATOM 4719 N N . LEU B 1 278 ? -6.602 -2.406 -21.25 1 97.94 278 LEU B N 1
ATOM 4720 C CA . LEU B 1 278 ? -7.48 -3.348 -20.562 1 97.94 278 LEU B CA 1
ATOM 4721 C C . LEU B 1 278 ? -8.328 -2.635 -19.5 1 97.94 278 LEU B C 1
ATOM 4723 O O . LEU B 1 278 ? -9.531 -2.871 -19.406 1 97.94 278 LEU B O 1
ATOM 4727 N N . LYS B 1 279 ? -7.734 -1.802 -18.734 1 96 279 LYS B N 1
ATOM 4728 C CA . LYS B 1 279 ? -8.477 -1.01 -17.75 1 96 279 LYS B CA 1
ATOM 4729 C C . LYS B 1 279 ? -9.477 -0.086 -18.422 1 96 279 LYS B C 1
ATOM 4731 O O . LYS B 1 279 ? -10.609 0.059 -17.969 1 96 279 LYS B O 1
ATOM 4736 N N . ALA B 1 280 ? -9.07 0.507 -19.484 1 95.31 280 ALA B N 1
ATOM 4737 C CA . ALA B 1 280 ? -9.922 1.433 -20.219 1 95.31 280 ALA B CA 1
ATOM 4738 C C . ALA B 1 280 ? -11.133 0.714 -20.812 1 95.31 280 ALA B C 1
ATOM 4740 O O . ALA B 1 280 ? -12.18 1.331 -21.047 1 95.31 280 ALA B O 1
ATOM 4741 N N . SER B 1 281 ? -11.008 -0.598 -21.016 1 95.88 281 SER B N 1
ATOM 4742 C CA . SER B 1 281 ? -12.078 -1.368 -21.641 1 95.88 281 SER B CA 1
ATOM 4743 C C . SER B 1 281 ? -13.195 -1.661 -20.641 1 95.88 281 SER B C 1
ATOM 4745 O O . SER B 1 281 ? -14.281 -2.092 -21.031 1 95.88 281 SER B O 1
ATOM 4747 N N . GLY B 1 282 ? -12.891 -1.509 -19.359 1 94.19 282 GLY B N 1
ATOM 4748 C CA . GLY B 1 282 ? -13.953 -1.663 -18.375 1 94.19 282 GLY B CA 1
ATOM 4749 C C . GLY B 1 282 ? -13.703 -2.797 -17.406 1 94.19 282 GLY B C 1
ATOM 4750 O O . GLY B 1 282 ? -14.492 -3.01 -16.484 1 94.19 282 GLY B O 1
ATOM 4751 N N . VAL B 1 283 ? -12.633 -3.568 -17.562 1 96 283 VAL B N 1
ATOM 4752 C CA . VAL B 1 283 ? -12.266 -4.574 -16.562 1 96 283 VAL B CA 1
ATOM 4753 C C . VAL B 1 283 ? -11.789 -3.889 -15.289 1 96 283 VAL B C 1
ATOM 4755 O O . VAL B 1 283 ? -10.891 -3.041 -15.32 1 96 283 VAL B O 1
ATOM 4758 N N . VAL B 1 284 ? -12.43 -4.25 -14.156 1 96.38 284 VAL B N 1
ATOM 4759 C CA . VAL B 1 284 ? -12.172 -3.512 -12.93 1 96.38 284 VAL B CA 1
ATOM 4760 C C . VAL B 1 284 ? -11.477 -4.414 -11.914 1 96.38 284 VAL B C 1
ATOM 4762 O O . VAL B 1 284 ? -11.922 -5.539 -11.664 1 96.38 284 VAL B O 1
ATOM 4765 N N . TRP B 1 285 ? -10.375 -3.949 -11.438 1 97.5 285 TRP B N 1
ATOM 4766 C CA . TRP B 1 285 ? -9.68 -4.512 -10.289 1 97.5 285 TRP B CA 1
ATOM 4767 C C . TRP B 1 285 ? -8.945 -3.422 -9.516 1 97.5 285 TRP B C 1
ATOM 4769 O O . TRP B 1 285 ? -8.867 -2.277 -9.961 1 97.5 285 TRP B O 1
ATOM 4779 N N . GLY B 1 286 ? -8.469 -3.773 -8.359 1 97.06 286 GLY B N 1
ATOM 4780 C CA . GLY B 1 286 ? -7.664 -2.834 -7.594 1 97.06 286 GLY B CA 1
ATOM 4781 C C . GLY B 1 286 ? -8.297 -2.436 -6.273 1 97.06 286 GLY B C 1
ATOM 4782 O O . GLY B 1 286 ? -9.484 -2.668 -6.055 1 97.06 286 GLY B O 1
ATOM 4783 N N . CYS B 1 287 ? -7.488 -1.823 -5.473 1 96.25 287 CYS B N 1
ATOM 4784 C CA . CYS B 1 287 ? -7.914 -1.418 -4.137 1 96.25 287 CYS B CA 1
ATOM 4785 C C . CYS B 1 287 ? -9 -0.356 -4.211 1 96.25 287 CYS B C 1
ATOM 4787 O O . CYS B 1 287 ? -8.922 0.573 -5.016 1 96.25 287 CYS B O 1
ATOM 4789 N N . ASP B 1 288 ? -10.016 -0.53 -3.465 1 97.38 288 ASP B N 1
ATOM 4790 C CA . ASP B 1 288 ? -11.133 0.388 -3.271 1 97.38 288 ASP B CA 1
ATOM 4791 C C . ASP B 1 288 ? -11.742 0.23 -1.881 1 97.38 288 ASP B C 1
ATOM 4793 O O . ASP B 1 288 ? -11.383 -0.686 -1.14 1 97.38 288 ASP B O 1
ATOM 4797 N N . VAL B 1 289 ? -12.703 1.071 -1.585 1 98.62 289 VAL B N 1
ATOM 4798 C CA . VAL B 1 289 ? -13.195 1.184 -0.218 1 98.62 289 VAL B CA 1
ATOM 4799 C C . VAL B 1 289 ? -13.836 -0.137 0.21 1 98.62 289 VAL B C 1
ATOM 4801 O O . VAL B 1 289 ? -13.609 -0.607 1.328 1 98.62 289 VAL B O 1
ATOM 4804 N N . GLN B 1 290 ? -14.656 -0.768 -0.693 1 98.62 290 GLN B N 1
ATOM 4805 C CA . GLN B 1 290 ? -15.359 -1.986 -0.302 1 98.62 290 GLN B CA 1
ATOM 4806 C C . GLN B 1 290 ? -14.375 -3.129 -0.055 1 98.62 290 GLN B C 1
ATOM 4808 O O . GLN B 1 290 ? -14.602 -3.973 0.814 1 98.62 290 GLN B O 1
ATOM 4813 N N . TYR B 1 291 ? -13.312 -3.211 -0.796 1 98.69 291 TYR B N 1
ATOM 4814 C CA . TYR B 1 291 ? -12.289 -4.234 -0.582 1 98.69 291 TYR B CA 1
ATOM 4815 C C . TYR B 1 291 ? -11.5 -3.959 0.692 1 98.69 291 TYR B C 1
ATOM 4817 O O . TYR B 1 291 ? -11.148 -4.887 1.423 1 98.69 291 TYR B O 1
ATOM 4825 N N . MET B 1 292 ? -11.203 -2.648 0.929 1 98.75 292 MET B N 1
ATOM 4826 C CA . MET B 1 292 ? -10.562 -2.258 2.184 1 98.75 292 MET B CA 1
ATOM 4827 C C . MET B 1 292 ? -11.391 -2.727 3.381 1 98.75 292 MET B C 1
ATOM 4829 O O . MET B 1 292 ? -10.844 -3.27 4.34 1 98.75 292 MET B O 1
ATOM 4833 N N . LEU B 1 293 ? -12.695 -2.547 3.311 1 98.62 293 LEU B N 1
ATOM 4834 C CA . LEU B 1 293 ? -13.586 -2.885 4.414 1 98.62 293 LEU B CA 1
ATOM 4835 C C . LEU B 1 293 ? -13.594 -4.387 4.672 1 98.62 293 LEU B C 1
ATOM 4837 O O . LEU B 1 293 ? -13.539 -4.824 5.824 1 98.62 293 LEU B O 1
ATOM 4841 N N . THR B 1 294 ? -13.617 -5.207 3.592 1 98.38 294 THR B N 1
ATOM 4842 C CA . THR B 1 294 ? -13.562 -6.648 3.803 1 98.38 294 THR B CA 1
ATOM 4843 C C . THR B 1 294 ? -12.188 -7.066 4.328 1 98.38 294 THR B C 1
ATOM 4845 O O . THR B 1 294 ? -12.086 -7.996 5.129 1 98.38 294 THR B O 1
ATOM 4848 N N . GLY B 1 295 ? -11.094 -6.406 3.881 1 98.31 295 GLY B N 1
ATOM 4849 C CA . GLY B 1 295 ? -9.773 -6.648 4.441 1 98.31 295 GLY B CA 1
ATOM 4850 C C . GLY B 1 295 ? -9.695 -6.363 5.93 1 98.31 295 GLY B C 1
ATOM 4851 O O . GLY B 1 295 ? -9.234 -7.203 6.707 1 98.31 295 GLY B O 1
ATOM 4852 N N . GLN B 1 296 ? -10.211 -5.195 6.316 1 97.38 296 GLN B N 1
ATOM 4853 C CA . GLN B 1 296 ? -10.148 -4.758 7.711 1 97.38 296 GLN B CA 1
ATOM 4854 C C . GLN B 1 296 ? -10.984 -5.668 8.602 1 97.38 296 GLN B C 1
ATOM 4856 O O . GLN B 1 296 ? -10.664 -5.867 9.773 1 97.38 296 GLN B O 1
ATOM 4861 N N . THR B 1 297 ? -12.078 -6.258 8.047 1 96.88 297 THR B N 1
ATOM 4862 C CA . THR B 1 297 ? -12.969 -7.102 8.836 1 96.88 297 THR B CA 1
ATOM 4863 C C . THR B 1 297 ? -12.625 -8.578 8.641 1 96.88 297 THR B C 1
ATOM 4865 O O . THR B 1 297 ? -13.336 -9.453 9.125 1 96.88 297 THR B O 1
ATOM 4868 N N . ASN B 1 298 ? -11.539 -8.875 7.922 1 97.31 298 ASN B N 1
ATOM 4869 C CA . ASN B 1 298 ? -11.047 -10.227 7.711 1 97.31 298 ASN B CA 1
ATOM 4870 C C . ASN B 1 298 ? -12.133 -11.141 7.145 1 97.31 298 ASN B C 1
ATOM 4872 O O . ASN B 1 298 ? -12.422 -12.203 7.707 1 97.31 298 ASN B O 1
ATOM 4876 N N . GLN B 1 299 ? -12.742 -10.672 6.035 1 96.81 299 GLN B N 1
ATOM 4877 C CA . GLN B 1 299 ? -13.812 -11.406 5.367 1 96.81 299 GLN B CA 1
ATOM 4878 C C . GLN B 1 299 ? -13.453 -11.688 3.91 1 96.81 299 GLN B C 1
ATOM 4880 O O . GLN B 1 299 ? -12.742 -10.906 3.277 1 96.81 299 GLN B O 1
ATOM 4885 N N . HIS B 1 300 ? -13.984 -12.859 3.422 1 96.56 300 HIS B N 1
ATOM 4886 C CA . HIS B 1 300 ? -13.859 -13.141 1.995 1 96.56 300 HIS B CA 1
ATOM 4887 C C . HIS B 1 300 ? -14.422 -11.992 1.16 1 96.56 300 HIS B C 1
ATOM 4889 O O . HIS B 1 300 ? -15.453 -11.422 1.501 1 96.56 300 HIS B O 1
ATOM 4895 N N . PRO B 1 301 ? -13.781 -11.641 0.04 1 96.69 301 PRO B N 1
ATOM 4896 C CA . PRO B 1 301 ? -14.156 -10.422 -0.677 1 96.69 301 PRO B CA 1
ATOM 4897 C C . PRO B 1 301 ? -15.367 -10.617 -1.589 1 96.69 301 PRO B C 1
ATOM 4899 O O . PRO B 1 301 ? -15.688 -9.742 -2.391 1 96.69 301 PRO B O 1
ATOM 4902 N N . ARG B 1 302 ? -16.062 -11.695 -1.518 1 96.38 302 ARG B N 1
ATOM 4903 C CA . ARG B 1 302 ? -17.172 -12.008 -2.4 1 96.38 302 ARG B CA 1
ATOM 4904 C C . ARG B 1 302 ? -18.219 -10.891 -2.383 1 96.38 302 ARG B C 1
ATOM 4906 O O . ARG B 1 302 ? -18.703 -10.477 -3.436 1 96.38 302 ARG B O 1
ATOM 4913 N N . THR B 1 303 ? -18.578 -10.391 -1.218 1 97.44 303 THR B N 1
ATOM 4914 C CA . THR B 1 303 ? -19.594 -9.344 -1.128 1 97.44 303 THR B CA 1
ATOM 4915 C C . THR B 1 303 ? -19.078 -8.031 -1.697 1 97.44 303 THR B C 1
ATOM 4917 O O . THR B 1 303 ? -19.828 -7.25 -2.281 1 97.44 303 THR B O 1
ATOM 4920 N N . ALA B 1 304 ? -17.812 -7.773 -1.492 1 98.44 304 ALA B N 1
ATOM 4921 C CA . ALA B 1 304 ? -17.188 -6.574 -2.053 1 98.44 304 ALA B CA 1
ATOM 4922 C C . ALA B 1 304 ? -17.172 -6.633 -3.578 1 98.44 304 ALA B C 1
ATOM 4924 O O . ALA B 1 304 ? -17.359 -5.617 -4.25 1 98.44 304 ALA B O 1
ATOM 4925 N N . ILE B 1 305 ? -16.875 -7.809 -4.129 1 98 305 ILE B N 1
ATOM 4926 C CA . ILE B 1 305 ? -16.891 -8 -5.574 1 98 305 ILE B CA 1
ATOM 4927 C C . ILE B 1 305 ? -18.281 -7.707 -6.125 1 98 305 ILE B C 1
ATOM 4929 O O . ILE B 1 305 ? -18.422 -7.008 -7.129 1 98 305 ILE B O 1
ATOM 4933 N N . ALA B 1 306 ? -19.281 -8.234 -5.469 1 97.88 306 ALA B N 1
ATOM 4934 C CA . ALA B 1 306 ? -20.656 -7.973 -5.867 1 97.88 306 ALA B CA 1
ATOM 4935 C C . ALA B 1 306 ? -20.984 -6.484 -5.793 1 97.88 306 ALA B C 1
ATOM 4937 O O . ALA B 1 306 ? -21.672 -5.945 -6.66 1 97.88 306 ALA B O 1
ATOM 4938 N N . PHE B 1 307 ? -20.516 -5.809 -4.719 1 98.5 307 PHE B N 1
ATOM 4939 C CA . PHE B 1 307 ? -20.672 -4.371 -4.535 1 98.5 307 PHE B CA 1
ATOM 4940 C C . PHE B 1 307 ? -20.094 -3.605 -5.723 1 98.5 307 PHE B C 1
ATOM 4942 O O . PHE B 1 307 ? -20.734 -2.688 -6.242 1 98.5 307 PHE B O 1
ATOM 4949 N N . THR B 1 308 ? -18.938 -3.971 -6.172 1 97.81 308 THR B N 1
ATOM 4950 C CA . THR B 1 308 ? -18.266 -3.342 -7.301 1 97.81 308 THR B CA 1
ATOM 4951 C C . THR B 1 308 ? -19.031 -3.58 -8.594 1 97.81 308 THR B C 1
ATOM 4953 O O . THR B 1 308 ? -19.219 -2.66 -9.398 1 97.81 308 THR B O 1
ATOM 4956 N N . LYS B 1 309 ? -19.438 -4.797 -8.844 1 96.44 309 LYS B N 1
ATOM 4957 C CA . LYS B 1 309 ? -20.188 -5.145 -10.055 1 96.44 309 LYS B CA 1
ATOM 4958 C C . LYS B 1 309 ? -21.484 -4.355 -10.148 1 96.44 309 LYS B C 1
ATOM 4960 O O . LYS B 1 309 ? -21.922 -4 -11.25 1 96.44 309 LYS B O 1
ATOM 4965 N N . ALA B 1 310 ? -22.047 -4.07 -9.016 1 97.69 310 ALA B N 1
ATOM 4966 C CA . ALA B 1 310 ? -23.312 -3.338 -8.961 1 97.69 310 ALA B CA 1
ATOM 4967 C C . ALA B 1 310 ? -23.078 -1.833 -9.047 1 97.69 310 ALA B C 1
ATOM 4969 O O . ALA B 1 310 ? -24.016 -1.045 -8.969 1 97.69 310 ALA B O 1
ATOM 4970 N N . GLU B 1 311 ? -21.828 -1.397 -9.094 1 96.44 311 GLU B N 1
ATOM 4971 C CA . GLU B 1 311 ? -21.422 0.005 -9.195 1 96.44 311 GLU B CA 1
ATOM 4972 C C . GLU B 1 311 ? -21.984 0.819 -8.031 1 96.44 311 GLU B C 1
ATOM 4974 O O . GLU B 1 311 ? -22.438 1.948 -8.219 1 96.44 311 GLU B O 1
ATOM 4979 N N . ARG B 1 312 ? -22 0.197 -6.859 1 97.5 312 ARG B N 1
ATOM 4980 C CA . ARG B 1 312 ? -22.438 0.852 -5.633 1 97.5 312 ARG B CA 1
ATOM 4981 C C . ARG B 1 312 ? -21.359 1.761 -5.07 1 97.5 312 ARG B C 1
ATOM 4983 O O . ARG B 1 312 ? -20.172 1.515 -5.277 1 97.5 312 ARG B O 1
ATOM 4990 N N . THR B 1 313 ? -21.844 2.863 -4.387 1 97.81 313 THR B N 1
ATOM 4991 C CA . THR B 1 313 ? -20.891 3.742 -3.707 1 97.81 313 THR B CA 1
ATOM 4992 C C . THR B 1 313 ? -21.359 4.043 -2.285 1 97.81 313 THR B C 1
ATOM 4994 O O . THR B 1 313 ? -20.812 4.918 -1.617 1 97.81 313 THR B O 1
ATOM 4997 N N . ASP B 1 314 ? -22.438 3.387 -1.87 1 98.38 314 ASP B N 1
ATOM 4998 C CA . ASP B 1 314 ? -22.938 3.574 -0.511 1 98.38 314 ASP B CA 1
ATOM 4999 C C . ASP B 1 314 ? -22.094 2.789 0.494 1 98.38 314 ASP B C 1
ATOM 5001 O O . ASP B 1 314 ? -22.594 1.863 1.139 1 98.38 314 ASP B O 1
ATOM 5005 N N . TYR B 1 315 ? -20.922 3.221 0.768 1 98.62 315 TYR B N 1
ATOM 5006 C CA . TYR B 1 315 ? -19.906 2.518 1.544 1 98.62 315 TYR B CA 1
ATOM 5007 C C . TYR B 1 315 ? -20.328 2.377 3 1 98.62 315 TYR B C 1
ATOM 5009 O O . TYR B 1 315 ? -20.078 1.352 3.635 1 98.62 315 TYR B O 1
ATOM 5017 N N . ALA B 1 316 ? -20.922 3.434 3.584 1 98 316 ALA B N 1
ATOM 5018 C CA . ALA B 1 316 ? -21.359 3.369 4.977 1 98 316 ALA B CA 1
ATOM 5019 C C . ALA B 1 316 ? -22.422 2.279 5.168 1 98 316 ALA B C 1
ATOM 5021 O O . ALA B 1 316 ? -22.375 1.529 6.145 1 98 316 ALA B O 1
ATOM 5022 N N . LYS B 1 317 ? -23.359 2.232 4.258 1 97.75 317 LYS B N 1
ATOM 5023 C CA . LYS B 1 317 ? -24.359 1.172 4.293 1 97.75 317 LYS B CA 1
ATOM 5024 C C . LYS B 1 317 ? -23.719 -0.201 4.133 1 97.75 317 LYS B C 1
ATOM 5026 O O . LYS B 1 317 ? -24.078 -1.148 4.836 1 97.75 317 LYS B O 1
ATOM 5031 N N . TYR B 1 318 ? -22.812 -0.343 3.209 1 98.12 318 TYR B N 1
ATOM 5032 C CA . TYR B 1 318 ? -22.109 -1.595 2.992 1 98.12 318 TYR B CA 1
ATOM 5033 C C . TYR B 1 318 ? -21.375 -2.029 4.254 1 98.12 318 TYR B C 1
ATOM 5035 O O . TYR B 1 318 ? -21.391 -3.209 4.617 1 98.12 318 TYR B O 1
ATOM 5043 N N . TYR B 1 319 ? -20.703 -1.035 4.863 1 97.81 319 TYR B N 1
ATOM 5044 C CA . TYR B 1 319 ? -20.016 -1.317 6.117 1 97.81 319 TYR B CA 1
ATOM 5045 C C . TYR B 1 319 ? -20.969 -1.919 7.145 1 97.81 319 TYR B C 1
ATOM 5047 O O . TYR B 1 319 ? -20.625 -2.9 7.812 1 97.81 319 TYR B O 1
ATOM 5055 N N . THR B 1 320 ? -22.109 -1.379 7.23 1 96.56 320 THR B N 1
ATOM 5056 C CA . THR B 1 320 ? -23.109 -1.895 8.148 1 96.56 320 THR B CA 1
ATOM 5057 C C . THR B 1 320 ? -23.562 -3.297 7.738 1 96.56 320 THR B C 1
ATOM 5059 O O . THR B 1 320 ? -23.766 -4.164 8.594 1 96.56 320 THR B O 1
ATOM 5062 N N . GLU B 1 321 ? -23.703 -3.518 6.477 1 96.62 321 GLU B N 1
ATOM 5063 C CA . GLU B 1 321 ? -24.125 -4.812 5.941 1 96.62 321 GLU B CA 1
ATOM 5064 C C . GLU B 1 321 ? -23.141 -5.91 6.328 1 96.62 321 GLU B C 1
ATOM 5066 O O . GLU B 1 321 ? -23.547 -7.027 6.664 1 96.62 321 GLU B O 1
ATOM 5071 N N . ILE B 1 322 ? -21.844 -5.602 6.324 1 96.19 322 ILE B N 1
ATOM 5072 C CA . ILE B 1 322 ? -20.875 -6.68 6.492 1 96.19 322 ILE B CA 1
ATOM 5073 C C . ILE B 1 322 ? -20.484 -6.789 7.965 1 96.19 322 ILE B C 1
ATOM 5075 O O . ILE B 1 322 ? -19.844 -7.766 8.367 1 96.19 322 ILE B O 1
ATOM 5079 N N . THR B 1 323 ? -20.797 -5.727 8.742 1 92.81 323 THR B N 1
ATOM 5080 C CA . THR B 1 323 ? -20.453 -5.781 10.156 1 92.81 323 THR B CA 1
ATOM 5081 C C . THR B 1 323 ? -21.688 -6.078 11.008 1 92.81 323 THR B C 1
ATOM 5083 O O . THR B 1 323 ? -21.578 -6.375 12.195 1 92.81 323 THR B O 1
ATOM 5086 N N . GLY B 1 324 ? -22.969 -5.613 10.5 1 81.5 324 GLY B N 1
ATOM 5087 C CA . GLY B 1 324 ? -24.219 -5.703 11.234 1 81.5 324 GLY B CA 1
ATOM 5088 C C . GLY B 1 324 ? -24.703 -7.129 11.414 1 81.5 324 GLY B C 1
ATOM 5089 O O . GLY B 1 324 ? -24.625 -7.938 10.492 1 81.5 324 GLY B O 1
ATOM 5090 N N . ASP B 1 325 ? -24.312 -7.844 12.539 1 55.38 325 ASP B N 1
ATOM 5091 C CA . ASP B 1 325 ? -24.906 -9.109 12.953 1 55.38 325 ASP B CA 1
ATOM 5092 C C . ASP B 1 325 ? -26.391 -9.156 12.602 1 55.38 325 ASP B C 1
ATOM 5094 O O . ASP B 1 325 ? -27.062 -8.117 12.539 1 55.38 325 ASP B O 1
ATOM 5098 N N . GLU B 1 326 ? -27.047 -10.5 12.312 1 37.75 326 GLU B N 1
ATOM 5099 C CA . GLU B 1 326 ? -28.406 -11.047 12.406 1 37.75 326 GLU B CA 1
ATOM 5100 C C . GLU B 1 326 ? -29.062 -10.68 13.734 1 37.75 326 GLU B C 1
ATOM 5102 O O . GLU B 1 326 ? -28.391 -10.664 14.773 1 37.75 326 GLU B O 1
#

pLDDT: mean 96.66, std 5.61, range [37.12, 98.94]

InterPro domains:
  IPR000891 Pyruvate carboxyltransferase [PF00682] (15-253)
  IPR000891 Pyruvate carboxyltransferase [PS50991] (15-272)
  IPR013785 Aldolase-type TIM barrel [G3DSA:3.20.20.70] (14-321)
  IPR050073 2-IPM synthase/homocitrate synthase-like [PTHR10277] (14-252)

Organism: Lachnospira eligens (strain ATCC 27750 / DSM 3376 / VPI C15-48 / C15-B4) (NCBI:txid515620)

Radius of gyration: 25.51 Å; Cα contacts (8 Å, |Δi|>4): 1419; chains: 2; bounding box: 54×78×55 Å

Solvent-accessible surface area (backbone atoms only — not comparable to full-atom values): 32754 Å² total; per-residue (Å²): 128,85,61,64,66,60,56,85,83,46,76,63,86,75,57,38,40,33,36,33,32,48,36,39,26,16,67,52,53,48,25,66,70,54,69,64,58,53,39,51,48,53,51,22,35,52,68,15,48,39,39,30,40,28,52,18,27,38,45,24,64,90,79,42,60,70,90,73,38,25,66,35,44,39,52,47,68,68,62,51,33,71,61,52,54,80,49,95,57,87,43,36,32,31,35,32,35,40,65,90,46,32,48,56,86,80,74,51,72,48,30,94,78,46,74,57,42,29,42,34,33,35,31,43,75,93,39,46,70,59,38,31,52,52,32,37,52,43,34,74,38,63,31,46,26,32,38,36,42,46,52,50,89,78,49,54,70,68,57,49,52,51,47,49,51,49,45,42,72,68,24,67,39,49,29,45,31,49,33,33,69,36,14,48,69,47,52,72,54,38,40,55,50,43,47,55,50,44,54,52,19,49,75,58,76,30,42,28,27,40,41,36,23,12,14,62,52,35,10,54,52,34,50,53,46,26,35,35,54,58,40,26,38,42,45,24,6,63,88,12,34,14,54,56,20,7,29,12,32,32,64,58,50,46,65,59,53,62,52,81,64,46,41,50,55,41,50,36,47,44,38,47,70,48,49,55,54,41,47,73,72,63,55,72,60,38,62,44,70,56,31,25,52,25,5,75,67,66,31,76,52,65,64,33,46,52,39,56,76,67,68,62,62,62,50,43,59,50,49,42,63,77,66,54,76,136,128,84,62,63,67,62,56,85,83,47,77,63,86,74,58,39,38,33,35,33,31,48,36,38,24,17,68,51,55,48,24,64,68,54,70,64,58,52,39,51,49,53,52,22,34,50,66,16,47,37,39,31,41,28,52,18,27,39,45,25,65,92,79,42,60,70,87,77,40,25,65,33,44,40,51,46,68,69,64,52,35,72,61,51,53,80,49,94,56,88,42,36,33,30,34,31,35,39,65,92,46,32,48,57,87,78,75,50,72,48,30,94,80,45,75,56,42,32,41,35,32,37,31,42,76,92,40,46,71,59,39,31,52,52,31,35,52,44,34,74,38,62,29,46,27,33,38,36,41,47,52,50,88,78,48,54,71,67,57,48,52,52,47,51,51,50,45,40,73,68,25,67,37,49,28,45,32,49,34,33,68,36,14,47,69,47,52,72,54,38,40,55,50,43,47,54,49,44,56,53,20,49,75,60,75,30,42,28,26,41,41,38,22,10,13,62,51,35,10,54,53,31,52,53,46,28,36,35,54,59,41,25,36,40,44,22,7,64,88,13,34,14,53,57,20,7,28,12,32,32,65,58,50,47,65,59,52,63,53,82,65,46,40,49,55,42,50,37,47,45,38,44,69,48,48,53,54,43,46,73,73,64,55,70,63,38,61,43,69,56,31,25,51,24,5,76,66,65,31,76,51,64,67,34,46,53,39,56,77,67,70,63,61,63,50,45,60,50,50,42,64,77,66,54,76,135

Foldseek 3Di:
DFDFPDDLQDADPLAAEEACAQAQLCQLVQSDDDLVLVLLVVVLCLQQLHQEYEQHACFDCVVPPPVRGPPSPNPAQVSVCVRQPLVPGNYAYEYEYEQPGHPCVPRPAQPVPGSHAEYEYEDELVCLVSSQVSQQVNVVSPHAYEYEYPLCVPPDPVSVLVSLLCCLVRHPHQEYEAEQQLLQDDLVRLLVVLVSNQVSNVVNNHAYEYWHACQQPCQQVSQVSSVRNGHRYYYEYDVQRGPAAGHHHPLSNLVSHNPPSGDNVSSVVSCVVPVVVVVVVPRDHHYDLLSNLSNNVSHRCVVVSVCVVVVHDVSVVSSCVVVVDD/DFDFPDDLQDADPLAAEEACAQAQLCQLVQSDDDLVLVLLVVVLCLQQLHQEYEQHACFDCVVPPPVRGPPSPNPAQVSVCVRQPLVPGNYAYEYEYEQPGHPCVPRPAQPVPGSHAEYEYEDELVCLVSSQVSQQVNVVSPHAYEYEYPLCVPPDPVSVLVSLLCCLVRHPHQEYEAEQQLLQDDLVRLLVVLVSNQVSNVVNNHAYEYWHACQQPCQQVSQVSSVRNGHRYYYEYDVQRGPAAGHHHPLSNLVSHNPPSGDNVSSVVSCVVPVVVVVVVPRDHHYDLLSNLSNNVSHRCVVVSVCVVVVHDPNVVSSCVVVVDD

Secondary structure (DSSP, 8-state):
-PPPSS-TT---TT-EEEE-HHHHHHHHHTT---HHHHHHHHHHHHHHT-SEEEEEE---TTTS-TTTS-GGGT--HHHHHHHHTT--SSPEEEEEEETTT--HHHH---GGG-S--EEEEEE-GGGHHHHHHHHHHHHHTT-EEEEEE--GGGS-HHHHHHHHHHHHHH---SEEEEEETTS---HHHHHHHHHHHHHHHHHTT-EEEEEEB-TTS-HHHHHHHHHHTT--EEEEBGGG-SSTT-B-BHHHHHHH---TT--SHHHHHHIIIIIHHHHHTT---S--HHHHHHHHTT--THHHHHHHHTT---HHHHHHHHH---/-PPPSS-TT---TT-EEEE-HHHHHHHHHTT---HHHHHHHHHHHHHHT-SEEEEEE---TTTS-TTTS-GGGT--HHHHHHHHTT--SSPEEEEEEETTT--HHHH---GGG-S--EEEEEE-GGGHHHHHHHHHHHHHTT-EEEEEE--GGGS-HHHHHHHHHHHHHH---SEEEEEETTS---HHHHHHHHHHHHHHHHHTT-EEEEEEB-TTS-HHHHHHHHHHTT--EEEEBGGG-SSTT-B-BHHHHHHH---TT--SHHHHHHIIIIIHHHHHTT---S--HHHHHHHHTT--THHHHHHHHTT---HHHHHHHHH---

Nearest PDB structures (foldseek):
  3eeg-assembly1_A  TM=7.499E-01  e=5.148E-13  Cytophaga hutchinsonii ATCC 33406
  3rmj-assembly1_A  TM=7.085E-01  e=2.101E-11  Neisseria meningitidis serogroup B
  3eeg-assembly1_B  TM=7.148E-01  e=5.544E-11  Cytophaga hutchinsonii ATCC 33406
  3rmj-assembly1_B  TM=7.123E-01  e=4.946E-11  Neisseria meningitidis serogroup B
  1u5j-assembly1_A-2  TM=7.561E-01  e=9.614E-10  Propionibacterium freudenreichii subsp. shermanii

Sequence (652 aa):
MAENRGNLTSYRPDIKVMDCTLRDGGLVNNFEFTDEFVKDLYEANVAAGVDYMEFGYKADKDIFDEKEFGKWKFCKEEDIRAIVGENDTPLKISVMADVGRTNMKRDIPPKSESVVDMVRVATYINTIPAAIEMANYCSDMGYEVTVNIMAISTAGENELDLALELLASQSKAQYIYLVDSYGSLYPEQVRRLADKYIKIAEKYGKSVGIHAHNNQQLAFANTIEACSIGVSLLDATVSGMGRGAGNCYSELLLGFLRNPKFNIVPVLKFIEKHMVPLKASGVVWGCDVQYMLTGQTNQHPRTAIAFTKAERTDYAKYYTEITGDEMAENRGNLTSYRPDIKVMDCTLRDGGLVNNFEFTDEFVKDLYEANVAAGVDYMEFGYKADKDIFDEKEFGKWKFCKEEDIRAIVGENDTPLKISVMADVGRTNMKRDIPPKSESVVDMVRVATYINTIPAAIEMANYCSDMGYEVTVNIMAISTAGENELDLALELLASQSKAQYIYLVDSYGSLYPEQVRRLADKYIKIAEKYGKSVGIHAHNNQQLAFANTIEACSIGVSLLDATVSGMGRGAGNCYSELLLGFLRNPKFNIVPVLKFIEKHMVPLKASGVVWGCDVQYMLTGQTNQHPRTAIAFTKAERTDYAKYYTEITGDE